Protein AF-A0A1F6AP28-F1 (afdb_monomer_lite)

Secondary structure (DSSP, 8-state):
----------------B-TTS-BEEEEEEEP-HHHHTTTEEEE--TTTT-STT------SSPPSEEETTEEEEEEEEEESSSTTEEEEEEEEEB--EEEEE-EEEE-SS-EEEEESSSEEEEEEE--S-TT-TTPPP-GGG-EEEEE-TT-EEEEPTT-EEPPPEEESSPTT-EEEEEEEE-GGGG-SSS----SEEPPTT--EEEEE-PPPPPSTTEEEEE-----GGGHHHHHHHHHHHH-TTSEEEEEE-TT--EE-HHIIIIIIIIHHHHHHHHH-HHHHHHHHHHEEEEES-TTSPPPGGGTT-STTTSS-TTS---HHHHHHHHIIIIIS------SEEEE-SPPPTTSPPPTTGGGSTTTSBPPHHHHTTTTTSPP-GGG-S-TTBHHHHHHHHEEEEEE-

pLDDT: mean 84.4, std 16.4, range [26.31, 98.69]

Radius of gyration: 24.33 Å; chains: 1; bounding box: 58×46×70 Å

InterPro domains:
  IPR007247 Ureidoglycolate lyase [PF04115] (26-170)
  IPR011051 RmlC-like cupin domain superfamily [SSF51182] (25-170)
  IPR024060 Ureidoglycolate lyase domain superfamily [G3DSA:2.60.120.480] (25-190)

Sequence (408 aa):
MKNIMKAIEKTVEVTPVGEQHPALLIHVRPLTPDGFSSFGSINQNPNAAIIDGKLITRPDTKANRSGPGWQCWSPIAESILVTGGIVGLVETESVSGYITIPGMERERSPEIQQPLDGEIVLVVAPGKNPNNSEELPDASLAETFLIPQNTQVTLNPGIWHYASLAVNKPFGEKTTYVFHVDPRGEATESPRPGWIPFSKEQSLELFIKKLPEGTEGWITQERPGHLGRRRDEKFSEWNGRYDSGNWRLVNVDQNDRLWTIEEIVFNVYAESYAAYFQDHPKEADWIVNNFSHAYELDEYPVPVERATDLYRTYNQPGIPNQFHAVALNYALMYLLNKPFKGNKPLRVYPADEGKPPPEGEKWHPGRIPCLPKYLELINNLPDVSRWYSDTTTIEHFYQATKALQVKK

Structure (mmCIF, N/CA/C/O backbone):
data_AF-A0A1F6AP28-F1
#
_entry.id   AF-A0A1F6AP28-F1
#
loop_
_atom_site.group_PDB
_atom_site.id
_atom_site.type_symbol
_atom_site.label_atom_id
_atom_site.label_alt_id
_atom_site.label_comp_id
_atom_site.label_asym_id
_atom_site.label_entity_id
_atom_site.label_seq_id
_atom_site.pdbx_PDB_ins_code
_atom_site.Cartn_x
_atom_site.Cartn_y
_atom_site.Cartn_z
_atom_site.occupancy
_atom_site.B_iso_or_equiv
_atom_site.auth_seq_id
_atom_site.auth_comp_id
_atom_site.auth_asym_id
_atom_site.auth_atom_id
_atom_site.pdbx_PDB_model_num
ATOM 1 N N . MET A 1 1 ? -17.699 10.891 -30.118 1.00 34.25 1 MET A N 1
ATOM 2 C CA . MET A 1 1 ? -16.805 10.064 -29.275 1.00 34.25 1 MET A CA 1
ATOM 3 C C . MET A 1 1 ? -15.569 10.864 -28.864 1.00 34.25 1 MET A C 1
ATOM 5 O O . MET A 1 1 ? -14.465 10.590 -29.301 1.00 34.25 1 MET A O 1
ATOM 9 N N . LYS A 1 2 ? -15.769 11.901 -28.049 1.00 30.34 2 LYS A N 1
ATOM 10 C CA . LYS A 1 2 ? -14.719 12.675 -27.380 1.00 30.34 2 LYS A CA 1
ATOM 11 C C . LYS A 1 2 ? -15.223 12.843 -25.958 1.00 30.34 2 LYS A C 1
ATOM 13 O O . LYS A 1 2 ? -16.126 13.644 -25.770 1.00 30.34 2 LYS A O 1
ATOM 18 N N . ASN A 1 3 ? -14.770 11.995 -25.044 1.00 31.80 3 ASN A N 1
ATOM 19 C CA . ASN A 1 3 ? -14.797 12.201 -23.597 1.00 31.80 3 ASN A CA 1
ATOM 20 C C . ASN A 1 3 ? -14.167 10.979 -22.921 1.00 31.80 3 ASN A C 1
ATOM 22 O O . ASN A 1 3 ? -14.391 9.857 -23.363 1.00 31.80 3 ASN A O 1
ATOM 26 N N . ILE A 1 4 ? -13.452 11.241 -21.823 1.00 28.98 4 ILE A N 1
ATOM 27 C CA . ILE A 1 4 ? -12.763 10.301 -20.921 1.00 28.98 4 ILE A CA 1
ATOM 28 C C . ILE A 1 4 ? -11.299 10.002 -21.307 1.00 28.98 4 ILE A C 1
ATOM 30 O O . ILE A 1 4 ? -10.911 8.888 -21.621 1.00 28.98 4 ILE A O 1
ATOM 34 N N . MET A 1 5 ? -10.460 11.031 -21.202 1.00 26.31 5 MET A N 1
ATOM 35 C CA . MET A 1 5 ? -9.103 10.904 -20.655 1.00 26.31 5 MET A CA 1
ATOM 36 C C . MET A 1 5 ? -8.872 12.131 -19.773 1.00 26.31 5 MET A C 1
ATOM 38 O O . MET A 1 5 ? -8.320 13.138 -20.208 1.00 26.31 5 MET A O 1
ATOM 42 N N . LYS A 1 6 ? -9.389 12.093 -18.542 1.00 29.42 6 LYS A N 1
ATOM 43 C CA . LYS A 1 6 ? -8.958 13.034 -17.508 1.00 29.42 6 LYS A CA 1
ATOM 44 C C . LYS A 1 6 ? -7.758 12.375 -16.838 1.00 29.42 6 LYS A C 1
ATOM 46 O O . LYS A 1 6 ? -7.926 11.501 -15.993 1.00 29.42 6 LYS A O 1
ATOM 51 N N . ALA A 1 7 ? -6.569 12.715 -17.325 1.00 31.75 7 ALA A N 1
ATOM 52 C CA . ALA A 1 7 ? -5.315 12.284 -16.734 1.00 31.75 7 ALA A CA 1
ATOM 53 C C . ALA A 1 7 ? -5.277 12.738 -15.269 1.00 31.75 7 ALA A C 1
ATOM 55 O O . ALA A 1 7 ? -5.497 13.910 -14.959 1.00 31.75 7 ALA A O 1
ATOM 56 N N . ILE A 1 8 ? -5.047 11.788 -14.370 1.00 29.02 8 ILE A N 1
ATOM 57 C CA . ILE A 1 8 ? -4.674 12.070 -12.990 1.00 29.02 8 ILE A CA 1
ATOM 58 C C . ILE A 1 8 ? -3.201 12.482 -13.049 1.00 29.02 8 ILE A C 1
ATOM 60 O O . ILE A 1 8 ? -2.314 11.632 -13.049 1.00 29.02 8 ILE A O 1
ATOM 64 N N . GLU A 1 9 ? -2.932 13.780 -13.152 1.00 29.42 9 GLU A N 1
ATOM 65 C CA . GLU A 1 9 ? -1.607 14.313 -12.838 1.00 29.42 9 GLU A CA 1
ATOM 66 C C . GLU A 1 9 ? -1.425 14.232 -11.319 1.00 29.42 9 GLU A C 1
ATOM 68 O O . GLU A 1 9 ? -2.070 14.948 -10.554 1.00 29.42 9 GLU A O 1
ATOM 73 N N . LYS A 1 10 ? -0.578 13.303 -10.869 1.00 34.56 10 LYS A N 1
ATOM 74 C CA . LYS A 1 10 ? -0.062 13.268 -9.499 1.00 34.56 10 LYS A CA 1
ATOM 75 C C . LYS A 1 10 ? 1.404 13.673 -9.533 1.00 34.56 10 LYS A C 1
ATOM 77 O O . LYS A 1 10 ? 2.249 12.909 -9.990 1.00 34.56 10 LYS A O 1
ATOM 82 N N . THR A 1 11 ? 1.688 14.871 -9.046 1.00 27.28 11 THR A N 1
ATOM 83 C CA . THR A 1 11 ? 3.036 15.323 -8.686 1.00 27.28 11 THR A CA 1
ATOM 84 C C . THR A 1 11 ? 3.408 14.704 -7.338 1.00 27.28 11 THR A C 1
ATOM 86 O O . THR A 1 11 ? 2.550 14.653 -6.455 1.00 27.28 11 THR A O 1
ATOM 89 N N . VAL A 1 12 ? 4.649 14.236 -7.156 1.00 33.81 12 VAL A N 1
ATOM 90 C CA . VAL A 1 12 ? 5.115 13.729 -5.853 1.00 33.81 12 VAL A CA 1
ATOM 91 C C . VAL A 1 12 ? 6.532 14.207 -5.529 1.00 33.81 12 VAL A C 1
ATOM 93 O O . VAL A 1 12 ? 7.395 14.252 -6.404 1.00 33.81 12 VAL A O 1
ATOM 96 N N . GLU A 1 13 ? 6.720 14.589 -4.264 1.00 27.45 13 GLU A N 1
ATOM 97 C CA . GLU A 1 13 ? 7.960 15.042 -3.630 1.00 27.45 13 GLU A CA 1
ATOM 98 C C . GLU A 1 13 ? 8.846 13.864 -3.191 1.00 27.45 13 GLU A C 1
ATOM 100 O O . GLU A 1 13 ? 8.356 12.830 -2.742 1.00 27.45 13 GLU A O 1
ATOM 105 N N . VAL A 1 14 ? 10.168 14.044 -3.268 1.00 31.44 14 VAL A N 1
ATOM 106 C CA . VAL A 1 14 ? 11.166 13.084 -2.774 1.00 31.44 14 VAL A CA 1
ATOM 107 C C . VAL A 1 14 ? 11.374 13.314 -1.275 1.00 31.44 14 VAL A C 1
ATOM 109 O O . VAL A 1 14 ? 11.803 14.396 -0.882 1.00 31.44 14 VAL A O 1
ATOM 112 N N . THR A 1 15 ? 11.106 12.314 -0.429 1.00 33.66 15 THR A N 1
ATOM 113 C CA . THR A 1 15 ? 11.450 12.366 1.007 1.00 33.66 15 THR A CA 1
ATOM 114 C C . THR A 1 15 ? 12.519 11.314 1.330 1.00 33.66 15 THR A C 1
ATOM 116 O O . THR A 1 15 ? 12.278 10.132 1.090 1.00 33.66 15 THR A O 1
ATOM 119 N N . PRO A 1 16 ? 13.694 11.694 1.865 1.00 34.78 16 PRO A N 1
ATOM 120 C CA . PRO A 1 16 ? 14.708 10.737 2.305 1.00 34.78 16 PRO A CA 1
ATOM 121 C C . PRO A 1 16 ? 14.225 9.916 3.509 1.00 34.78 16 PRO A C 1
ATOM 123 O O . PRO A 1 16 ? 13.738 10.482 4.489 1.00 34.78 16 PRO A O 1
ATOM 126 N N . VAL A 1 17 ? 14.410 8.594 3.472 1.00 38.97 17 VAL A N 1
ATOM 127 C CA . VAL A 1 17 ? 14.143 7.698 4.609 1.00 38.97 17 VAL A CA 1
ATOM 128 C C . VAL A 1 17 ? 15.464 7.364 5.318 1.00 38.97 17 VAL A C 1
ATOM 130 O O . VAL A 1 17 ? 16.204 6.506 4.856 1.00 38.97 17 VAL A O 1
ATOM 133 N N . GLY A 1 18 ? 15.742 8.026 6.450 1.00 39.47 18 GLY A N 1
ATOM 134 C CA . GLY A 1 18 ? 16.738 7.613 7.459 1.00 39.47 18 GLY A CA 1
ATOM 135 C C . GLY A 1 18 ? 18.232 7.786 7.111 1.00 39.47 18 GLY A C 1
ATOM 136 O O . GLY A 1 18 ? 18.685 7.511 6.008 1.00 39.47 18 GLY A O 1
ATOM 137 N N . GLU A 1 19 ? 19.033 8.210 8.095 1.00 38.91 19 GLU A N 1
ATOM 138 C CA . GLU A 1 19 ? 20.437 8.637 7.919 1.00 38.91 19 GLU A CA 1
ATOM 139 C C . GLU A 1 19 ? 21.473 7.520 7.672 1.00 38.91 19 GLU A C 1
ATOM 141 O O . GLU A 1 19 ? 22.637 7.841 7.451 1.00 38.91 19 GLU A O 1
ATOM 146 N N . GLN A 1 20 ? 21.117 6.228 7.696 1.00 43.72 20 GLN A N 1
ATOM 147 C CA . GLN A 1 20 ? 22.137 5.168 7.581 1.00 43.72 20 GLN A CA 1
ATOM 148 C C . GLN A 1 20 ? 22.253 4.497 6.213 1.00 43.72 20 GLN A C 1
ATOM 150 O O . GLN A 1 20 ? 23.345 4.054 5.890 1.00 43.72 20 GLN A O 1
ATOM 155 N N . HIS A 1 21 ? 21.216 4.508 5.381 1.00 46.66 21 HIS A N 1
ATOM 156 C CA . HIS A 1 21 ? 21.269 4.165 3.955 1.00 46.66 21 HIS A CA 1
ATOM 157 C C . HIS A 1 21 ? 19.982 4.734 3.345 1.00 46.66 21 HIS A C 1
ATOM 159 O O . HIS A 1 21 ? 18.939 4.104 3.526 1.00 46.66 21 HIS A O 1
ATOM 165 N N . PRO A 1 22 ? 19.989 5.928 2.720 1.00 56.19 22 PRO A N 1
ATOM 166 C CA . PRO A 1 22 ? 18.752 6.544 2.263 1.00 56.19 22 PRO A CA 1
ATOM 167 C C . PRO A 1 22 ? 18.164 5.692 1.140 1.00 56.19 22 PRO A C 1
ATOM 169 O O . PRO A 1 22 ? 18.648 5.714 0.010 1.00 56.19 22 PRO A O 1
ATOM 172 N N . ALA A 1 23 ? 17.131 4.917 1.463 1.00 58.25 23 ALA A N 1
ATOM 173 C CA . ALA A 1 23 ? 16.355 4.222 0.456 1.00 58.25 23 ALA A CA 1
ATOM 174 C C . ALA A 1 23 ? 15.694 5.271 -0.439 1.00 58.25 23 ALA A C 1
ATOM 176 O O . ALA A 1 23 ? 15.021 6.190 0.044 1.00 58.25 23 ALA A O 1
ATOM 177 N N . LEU A 1 24 ? 15.917 5.159 -1.746 1.00 72.25 24 LEU A N 1
ATOM 178 C CA . LEU A 1 24 ? 15.253 6.020 -2.712 1.00 72.25 24 LEU A CA 1
ATOM 179 C C . LEU A 1 24 ? 13.821 5.536 -2.887 1.00 72.25 24 LEU A C 1
ATOM 181 O O . LEU A 1 24 ? 13.599 4.425 -3.366 1.00 72.25 24 LEU A O 1
ATOM 185 N N . LEU A 1 25 ? 12.874 6.386 -2.494 1.00 68.94 25 LEU A N 1
ATOM 186 C CA . LEU A 1 25 ? 11.452 6.161 -2.693 1.00 68.94 25 LEU A CA 1
ATOM 187 C C . LEU A 1 25 ? 11.049 6.591 -4.102 1.00 68.94 25 LEU A C 1
ATOM 189 O O . LEU A 1 25 ? 11.120 7.778 -4.426 1.00 68.94 25 LEU A O 1
ATOM 193 N N . ILE A 1 26 ? 10.585 5.649 -4.924 1.00 72.56 26 ILE A N 1
ATOM 194 C CA . ILE A 1 26 ? 10.100 5.953 -6.277 1.00 72.56 26 ILE A CA 1
ATOM 195 C C . ILE A 1 26 ? 8.600 5.697 -6.378 1.00 72.56 26 ILE A C 1
ATOM 197 O O . ILE A 1 26 ? 8.087 4.673 -5.924 1.00 72.56 26 ILE A O 1
ATOM 201 N N . HIS A 1 27 ? 7.897 6.656 -6.983 1.00 72.75 27 HIS A N 1
ATOM 202 C CA . HIS A 1 27 ? 6.462 6.596 -7.231 1.00 72.75 27 HIS A CA 1
ATOM 203 C C . HIS A 1 27 ? 6.160 6.073 -8.631 1.00 72.75 27 HIS A C 1
ATOM 205 O O . HIS A 1 27 ? 6.805 6.463 -9.606 1.00 72.75 27 HIS A O 1
ATOM 211 N N . VAL A 1 28 ? 5.111 5.255 -8.723 1.00 81.31 28 VAL A N 1
ATOM 212 C CA . VAL A 1 28 ? 4.601 4.730 -9.991 1.00 81.31 28 VAL A CA 1
ATOM 213 C C . VAL A 1 28 ? 3.989 5.852 -10.825 1.00 81.31 28 VAL A C 1
ATOM 215 O O . VAL A 1 28 ? 3.012 6.486 -10.413 1.00 81.31 28 VAL A O 1
ATOM 218 N N . ARG A 1 29 ? 4.545 6.080 -12.016 1.00 85.12 29 ARG A N 1
ATOM 219 C CA . ARG A 1 29 ? 4.062 7.071 -12.983 1.00 85.12 29 ARG A CA 1
ATOM 220 C C . ARG A 1 29 ? 3.084 6.429 -13.975 1.00 85.12 29 ARG A C 1
ATOM 222 O O . ARG A 1 29 ? 3.254 5.262 -14.336 1.00 85.12 29 ARG A O 1
ATOM 229 N N . PRO A 1 30 ? 2.083 7.173 -14.478 1.00 86.81 30 PRO A N 1
ATOM 230 C CA . PRO A 1 30 ? 1.328 6.743 -15.647 1.00 86.81 30 PRO A CA 1
ATOM 231 C C . PRO A 1 30 ? 2.257 6.558 -16.851 1.00 86.81 30 PRO A C 1
ATOM 233 O O . PRO A 1 30 ? 3.133 7.391 -17.101 1.00 86.81 30 PRO A O 1
ATOM 236 N N . LEU A 1 31 ? 2.045 5.496 -17.623 1.00 90.19 31 LEU A N 1
ATOM 237 C CA . LEU A 1 31 ? 2.772 5.282 -18.867 1.00 90.19 31 LEU A CA 1
ATOM 238 C C . LEU A 1 31 ? 2.318 6.296 -19.932 1.00 90.19 31 LEU A C 1
ATOM 240 O O . LEU A 1 31 ? 1.156 6.313 -20.339 1.00 90.19 31 LEU A O 1
ATOM 244 N N . THR A 1 32 ? 3.246 7.130 -20.401 1.00 91.31 32 THR A N 1
ATOM 245 C CA . THR A 1 32 ? 3.028 8.099 -21.488 1.00 91.31 32 THR A CA 1
ATOM 246 C C . THR A 1 32 ? 4.176 8.018 -22.498 1.00 91.31 32 THR A C 1
ATOM 248 O O . THR A 1 32 ? 5.295 7.706 -22.088 1.00 91.31 32 THR A O 1
ATOM 251 N N . PRO A 1 33 ? 3.945 8.299 -23.798 1.00 91.31 33 PRO A N 1
ATOM 252 C CA . PRO A 1 33 ? 5.010 8.290 -24.805 1.00 91.31 33 PRO A CA 1
ATOM 253 C C . PRO A 1 33 ? 6.208 9.155 -24.423 1.00 91.31 33 PRO A C 1
ATOM 255 O O . PRO A 1 33 ? 7.332 8.664 -24.421 1.00 91.31 33 PRO A O 1
ATOM 258 N N . ASP A 1 34 ? 5.962 10.400 -24.015 1.00 92.06 34 ASP A N 1
ATOM 259 C CA . ASP A 1 34 ? 7.032 11.330 -23.650 1.00 92.06 34 ASP A CA 1
ATOM 260 C C . ASP A 1 34 ? 7.773 10.857 -22.398 1.00 92.06 34 ASP A C 1
ATOM 262 O O . ASP A 1 34 ? 9.004 10.816 -22.392 1.00 92.06 34 ASP A O 1
ATOM 266 N N . GLY A 1 35 ? 7.028 10.419 -21.375 1.00 90.75 35 GLY A N 1
ATOM 267 C CA . GLY A 1 35 ? 7.593 9.914 -20.126 1.00 90.75 35 GLY A CA 1
ATOM 268 C C . GLY A 1 35 ? 8.445 8.655 -20.294 1.00 90.75 35 GLY A C 1
ATOM 269 O O . GLY A 1 35 ? 9.354 8.448 -19.503 1.00 90.75 35 GLY A O 1
ATOM 270 N N . PHE A 1 36 ? 8.177 7.831 -21.312 1.00 96.12 36 PHE A N 1
ATOM 271 C CA . PHE A 1 36 ? 8.868 6.556 -21.530 1.00 96.12 36 PHE A CA 1
ATOM 272 C C . PHE A 1 36 ? 9.940 6.594 -22.634 1.00 96.12 36 PHE A C 1
ATOM 274 O O . PHE A 1 36 ? 10.717 5.652 -22.780 1.00 96.12 36 PHE A O 1
ATOM 281 N N . SER A 1 37 ? 9.999 7.672 -23.417 1.00 95.56 37 SER A N 1
ATOM 282 C CA . SER A 1 37 ? 10.826 7.780 -24.629 1.00 95.56 37 SER A CA 1
ATOM 283 C C . SER A 1 37 ? 12.336 7.584 -24.422 1.00 95.56 37 SER A C 1
ATOM 285 O O . SER A 1 37 ? 13.024 7.105 -25.324 1.00 95.56 37 SER A O 1
ATOM 287 N N . SER A 1 38 ? 12.864 7.905 -23.238 1.00 95.62 38 SER A N 1
ATOM 288 C CA . SER A 1 38 ? 14.270 7.672 -22.866 1.00 95.62 38 SER A CA 1
ATOM 289 C C . SER A 1 38 ? 14.593 6.193 -22.643 1.00 95.62 38 SER A C 1
ATOM 291 O O . SER A 1 38 ? 15.742 5.780 -22.802 1.00 95.62 38 SER A O 1
ATOM 293 N N . PHE A 1 39 ? 13.587 5.390 -22.300 1.00 96.75 39 PHE A N 1
ATOM 294 C CA . PHE A 1 39 ? 13.719 3.968 -21.990 1.00 96.75 39 PHE A CA 1
ATOM 295 C C . PHE A 1 39 ? 13.293 3.082 -23.156 1.00 96.75 39 PHE A C 1
ATOM 297 O O . PHE A 1 39 ? 13.738 1.941 -23.260 1.00 96.75 39 PHE A O 1
ATOM 304 N N . GLY A 1 40 ? 12.441 3.583 -24.046 1.00 95.69 40 GLY A N 1
ATOM 305 C CA . GLY A 1 40 ? 11.852 2.733 -25.059 1.00 95.69 40 GLY A CA 1
ATOM 306 C C . GLY A 1 40 ? 10.727 3.371 -25.852 1.00 95.69 40 GLY A C 1
ATOM 307 O O . GLY A 1 40 ? 10.652 4.583 -26.037 1.00 95.69 40 GLY A O 1
ATOM 308 N N . SER A 1 41 ? 9.827 2.519 -26.332 1.00 94.81 41 SER A N 1
ATOM 309 C CA . SER A 1 41 ? 8.619 2.920 -27.053 1.00 94.81 41 SER A CA 1
ATOM 310 C C . SER A 1 41 ? 7.393 2.162 -26.550 1.00 94.81 41 SER A C 1
ATOM 312 O O . SER A 1 41 ? 7.509 1.108 -25.924 1.00 94.81 41 SER A O 1
ATOM 314 N N . ILE A 1 42 ? 6.209 2.716 -26.818 1.00 92.31 42 ILE A N 1
ATOM 315 C CA . ILE A 1 42 ? 4.917 2.149 -26.422 1.00 92.31 42 ILE A CA 1
ATOM 316 C C . ILE A 1 42 ? 4.127 1.817 -27.684 1.00 92.31 42 ILE A C 1
ATOM 318 O O . ILE A 1 42 ? 4.031 2.640 -28.595 1.00 92.31 42 ILE A O 1
ATOM 322 N N . ASN A 1 43 ? 3.502 0.645 -27.707 1.00 86.38 43 ASN A N 1
ATOM 323 C CA . ASN A 1 43 ? 2.542 0.259 -28.728 1.00 86.38 43 ASN A CA 1
ATOM 324 C C . ASN A 1 43 ? 1.205 -0.113 -28.068 1.00 86.38 43 ASN A C 1
ATOM 326 O O . ASN A 1 43 ? 1.061 -1.158 -27.433 1.00 86.38 43 ASN A O 1
ATOM 330 N N . GLN A 1 44 ? 0.219 0.774 -28.211 1.00 69.88 44 GLN A N 1
ATOM 331 C CA . GLN A 1 44 ? -1.145 0.586 -27.712 1.00 69.88 44 GLN A CA 1
ATOM 332 C C . GLN A 1 44 ? -2.016 -0.057 -28.798 1.00 69.88 44 GLN A C 1
ATOM 334 O O . GLN A 1 44 ? -2.930 0.572 -29.329 1.00 69.88 44 GLN A O 1
ATOM 339 N N . ASN A 1 45 ? -1.721 -1.300 -29.175 1.00 63.94 45 ASN A N 1
ATOM 340 C CA . ASN A 1 45 ? -2.622 -2.072 -30.026 1.00 63.94 45 ASN A CA 1
ATOM 341 C C . ASN A 1 45 ? -3.292 -3.172 -29.186 1.00 63.94 45 ASN A C 1
ATOM 343 O O . ASN A 1 45 ? -2.622 -4.143 -28.836 1.00 63.94 45 ASN A O 1
ATOM 347 N N . PRO A 1 46 ? -4.602 -3.072 -28.880 1.00 51.34 46 PRO A N 1
ATOM 348 C CA . PRO A 1 46 ? -5.295 -4.023 -28.006 1.00 51.34 46 PRO A CA 1
ATOM 349 C C . PRO A 1 46 ? -5.335 -5.458 -28.561 1.00 51.34 46 PRO A C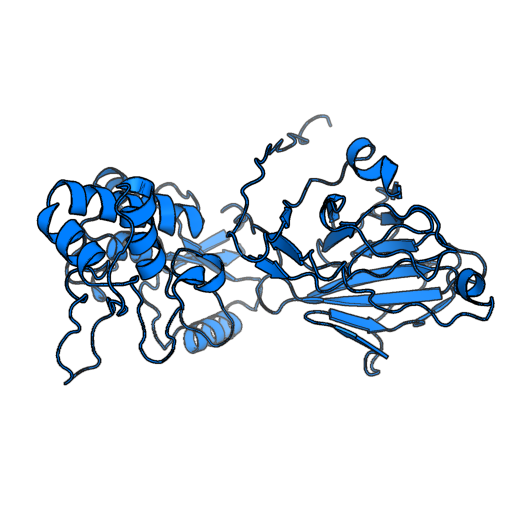 1
ATOM 351 O O . PRO A 1 46 ? -5.604 -6.389 -27.811 1.00 51.34 46 PRO A O 1
ATOM 354 N N . ASN A 1 47 ? -5.027 -5.654 -29.849 1.00 49.50 47 ASN A N 1
ATOM 355 C CA . ASN A 1 47 ? -4.952 -6.973 -30.484 1.00 49.50 47 ASN A CA 1
ATOM 356 C C . ASN A 1 47 ? -3.535 -7.583 -30.479 1.00 49.50 47 ASN A C 1
ATOM 358 O O . ASN A 1 47 ? -3.344 -8.677 -31.009 1.00 49.50 47 ASN A O 1
ATOM 362 N N . ALA A 1 48 ? -2.537 -6.905 -29.899 1.00 49.84 48 ALA A N 1
ATOM 363 C CA . ALA A 1 48 ? -1.138 -7.345 -29.928 1.00 49.84 48 ALA A CA 1
ATOM 364 C C . ALA A 1 48 ? -0.856 -8.607 -29.095 1.00 49.84 48 ALA A C 1
ATOM 366 O O . ALA A 1 48 ? 0.187 -9.221 -29.271 1.00 49.84 48 ALA A O 1
ATOM 367 N N . ALA A 1 49 ? -1.789 -9.042 -28.236 1.00 50.91 49 ALA A N 1
ATOM 368 C CA . ALA A 1 49 ? -1.651 -10.308 -27.506 1.00 50.91 49 ALA A CA 1
ATOM 369 C C . ALA A 1 49 ? -1.720 -11.544 -28.428 1.00 50.91 49 ALA A C 1
ATOM 371 O O . ALA A 1 49 ? -1.395 -12.653 -28.001 1.00 50.91 49 ALA A O 1
ATOM 372 N N . ILE A 1 50 ? -2.104 -11.372 -29.703 1.00 50.03 50 ILE A N 1
ATOM 373 C CA . ILE A 1 50 ? -1.862 -12.383 -30.732 1.00 50.03 50 ILE A CA 1
ATOM 374 C C . ILE A 1 50 ? -0.370 -12.362 -31.068 1.00 50.03 50 ILE A C 1
ATOM 376 O O . ILE A 1 50 ? 0.073 -11.757 -32.046 1.00 50.03 50 ILE A O 1
ATOM 380 N N . ILE A 1 51 ? 0.409 -13.073 -30.260 1.00 57.38 51 ILE A N 1
ATOM 381 C CA . ILE A 1 51 ? 1.748 -13.490 -30.650 1.00 57.38 51 ILE A CA 1
ATOM 382 C C . ILE A 1 51 ? 1.565 -14.567 -31.723 1.00 57.38 51 ILE A C 1
ATOM 384 O O . ILE A 1 51 ? 1.274 -15.725 -31.435 1.00 57.38 51 ILE A O 1
ATOM 388 N N . ASP A 1 52 ? 1.686 -14.163 -32.989 1.00 55.16 52 ASP A N 1
ATOM 389 C CA . ASP A 1 52 ? 1.852 -15.078 -34.129 1.00 55.16 52 ASP A CA 1
ATOM 390 C C . ASP A 1 52 ? 0.687 -16.066 -34.377 1.00 55.16 52 ASP A C 1
ATOM 392 O O . ASP A 1 52 ? 0.873 -17.152 -34.920 1.00 55.16 52 ASP A O 1
ATOM 396 N N . GLY A 1 53 ? -0.534 -15.750 -33.928 1.00 59.91 53 GLY A N 1
ATOM 397 C CA . GLY A 1 53 ? -1.683 -16.664 -34.047 1.00 59.91 53 GLY A CA 1
ATOM 398 C C . GLY A 1 53 ? -1.556 -17.944 -33.209 1.00 59.91 53 GLY A C 1
ATOM 399 O O . GLY A 1 53 ? -2.380 -18.848 -33.355 1.00 59.91 53 GLY A O 1
ATOM 400 N N . LYS A 1 54 ? -0.543 -18.035 -32.337 1.00 63.62 54 LYS A N 1
ATOM 401 C CA . LYS A 1 54 ? -0.292 -19.180 -31.459 1.00 63.62 54 LYS A CA 1
ATOM 402 C C . LYS A 1 54 ? -0.840 -18.893 -30.069 1.00 63.62 54 LYS A C 1
ATOM 404 O O . LYS A 1 54 ? -0.594 -17.842 -29.485 1.00 63.62 54 LYS A O 1
ATOM 409 N N . LEU A 1 55 ? -1.567 -19.863 -29.524 1.00 66.00 55 LEU A N 1
ATOM 410 C CA . LEU A 1 55 ? -1.990 -19.828 -28.133 1.00 66.00 55 LEU A CA 1
ATOM 411 C C . LEU A 1 55 ? -0.766 -20.074 -27.245 1.00 66.00 55 LEU A C 1
ATOM 413 O O . LEU A 1 55 ? -0.231 -21.181 -27.221 1.00 66.00 55 LEU A O 1
ATOM 417 N N . ILE A 1 56 ? -0.331 -19.048 -26.517 1.00 70.69 56 ILE A N 1
ATOM 418 C CA . ILE A 1 56 ? 0.652 -19.211 -25.448 1.00 70.69 56 ILE A CA 1
ATOM 419 C C . ILE A 1 56 ? -0.099 -19.629 -24.190 1.00 70.69 56 ILE A C 1
ATOM 421 O O . ILE A 1 56 ? -0.900 -18.869 -23.650 1.00 70.69 56 ILE A O 1
ATOM 425 N N . THR A 1 57 ? 0.165 -20.844 -23.723 1.00 75.62 57 THR A N 1
ATOM 426 C CA . THR A 1 57 ? -0.299 -21.319 -22.420 1.00 75.62 57 THR A CA 1
ATOM 427 C C . THR A 1 57 ? 0.861 -21.349 -21.440 1.00 75.62 57 THR A C 1
ATOM 429 O O . THR A 1 57 ? 2.016 -21.556 -21.820 1.00 75.62 57 THR A O 1
ATOM 432 N N . ARG A 1 58 ? 0.545 -21.190 -20.155 1.00 81.19 58 ARG A N 1
ATOM 433 C CA . ARG A 1 58 ? 1.497 -21.461 -19.081 1.00 81.19 58 ARG A CA 1
ATOM 434 C C . ARG A 1 58 ? 2.047 -22.893 -19.230 1.00 81.19 58 ARG A C 1
ATOM 436 O O . ARG A 1 58 ? 1.243 -23.814 -19.372 1.00 81.19 58 ARG A O 1
ATOM 443 N N . PRO A 1 59 ? 3.374 -23.105 -19.193 1.00 85.31 59 PRO A N 1
ATOM 444 C CA . PRO A 1 59 ? 3.933 -24.453 -19.194 1.00 85.31 59 PRO A CA 1
ATOM 445 C C . PRO A 1 59 ? 3.602 -25.210 -17.899 1.00 85.31 59 PRO A C 1
ATOM 447 O O . PRO A 1 59 ? 3.718 -24.650 -16.810 1.00 85.31 59 PRO A O 1
ATOM 450 N N . ASP A 1 60 ? 3.309 -26.510 -18.004 1.00 85.25 60 ASP A N 1
ATOM 451 C CA . ASP A 1 60 ? 3.129 -27.409 -16.845 1.00 85.25 60 ASP A CA 1
ATOM 452 C C . ASP A 1 60 ? 4.457 -27.764 -16.142 1.00 85.25 60 ASP A C 1
ATOM 454 O O . ASP A 1 60 ? 4.499 -28.510 -15.161 1.00 85.25 60 ASP A O 1
ATOM 458 N N . THR A 1 61 ? 5.579 -27.252 -16.650 1.00 90.12 61 THR A N 1
ATOM 459 C CA . THR A 1 61 ? 6.911 -27.458 -16.083 1.00 90.12 61 THR A CA 1
ATOM 460 C C . THR A 1 61 ? 7.201 -26.462 -14.963 1.00 90.12 61 THR A C 1
ATOM 462 O O . THR A 1 61 ? 6.607 -25.387 -14.863 1.00 90.12 61 THR A O 1
ATOM 465 N N . LYS A 1 62 ? 8.169 -26.793 -14.102 1.00 92.50 62 LYS A N 1
ATOM 466 C CA . LYS A 1 62 ? 8.685 -25.834 -13.120 1.00 92.50 62 LYS A CA 1
ATOM 467 C C . LYS A 1 62 ? 9.349 -24.660 -13.849 1.00 92.50 62 LYS A C 1
ATOM 469 O O . LYS A 1 62 ? 10.115 -24.879 -14.786 1.00 92.50 62 LYS A O 1
ATOM 474 N N . ALA A 1 63 ? 9.099 -23.444 -13.367 1.00 91.81 63 ALA A N 1
ATOM 475 C CA . ALA A 1 63 ? 9.804 -22.247 -13.811 1.00 91.81 63 ALA A CA 1
ATOM 476 C C . ALA A 1 63 ? 11.325 -22.456 -13.738 1.00 91.81 63 ALA A C 1
ATOM 478 O O . ALA A 1 63 ? 11.843 -22.972 -12.740 1.00 91.81 63 ALA A O 1
ATOM 479 N N . ASN A 1 64 ? 12.036 -22.075 -14.798 1.00 89.75 64 ASN A N 1
ATOM 480 C CA . ASN A 1 64 ? 13.487 -22.230 -14.873 1.00 89.75 64 ASN A CA 1
ATOM 481 C C . ASN A 1 64 ? 14.241 -21.015 -14.316 1.00 89.75 64 ASN A C 1
ATOM 483 O O . ASN A 1 64 ? 15.453 -21.093 -14.114 1.00 89.75 64 ASN A O 1
ATOM 487 N N . ARG A 1 65 ? 13.531 -19.920 -14.022 1.00 89.00 65 ARG A N 1
ATOM 488 C CA . ARG A 1 65 ? 14.017 -18.772 -13.249 1.00 89.00 65 ARG A CA 1
ATOM 489 C C . ARG A 1 65 ? 12.932 -18.306 -12.275 1.00 89.00 65 ARG A C 1
ATOM 491 O O . ARG A 1 65 ? 11.741 -18.479 -12.527 1.00 89.00 65 ARG A O 1
ATOM 498 N N . SER A 1 66 ? 13.335 -17.712 -11.159 1.00 90.44 66 SER A N 1
ATOM 499 C CA . SER A 1 66 ? 12.414 -17.163 -10.159 1.00 90.44 66 SER A CA 1
ATOM 500 C C . SER A 1 66 ? 13.116 -16.141 -9.277 1.00 90.44 66 SER A C 1
ATOM 502 O O . SER A 1 66 ? 14.323 -16.251 -9.055 1.00 90.44 66 SER A O 1
ATOM 504 N N . GLY A 1 67 ? 12.344 -15.230 -8.701 1.00 86.56 67 GLY A N 1
ATOM 505 C CA . GLY A 1 67 ? 12.786 -14.295 -7.673 1.00 86.56 67 GLY A CA 1
ATOM 506 C C . GLY A 1 67 ? 11.655 -13.993 -6.689 1.00 86.56 67 GLY A C 1
ATOM 507 O O . GLY A 1 67 ? 10.590 -14.612 -6.768 1.00 86.56 67 GLY A O 1
ATOM 508 N N . PRO A 1 68 ? 11.868 -13.075 -5.733 1.00 79.44 68 PRO A N 1
ATOM 509 C CA . PRO A 1 68 ? 10.825 -12.671 -4.797 1.00 79.44 68 PRO A CA 1
ATOM 510 C C . PRO A 1 68 ? 9.578 -12.171 -5.542 1.00 79.44 68 PRO A C 1
ATOM 512 O O . PRO A 1 68 ? 9.633 -11.159 -6.237 1.00 79.44 68 PRO A O 1
ATOM 515 N N . GLY A 1 69 ? 8.471 -12.906 -5.406 1.00 81.44 69 GLY A N 1
ATOM 516 C CA . GLY A 1 69 ? 7.179 -12.561 -6.003 1.00 81.44 69 GLY A CA 1
ATOM 517 C C . GLY A 1 69 ? 7.017 -12.889 -7.491 1.00 81.44 69 GLY A C 1
ATOM 518 O O . GLY A 1 69 ? 6.003 -12.502 -8.058 1.00 81.44 69 GLY A O 1
ATOM 519 N N . TRP A 1 70 ? 7.951 -13.589 -8.152 1.00 92.00 70 TRP A N 1
ATOM 520 C CA . TRP A 1 70 ? 7.795 -13.921 -9.577 1.00 92.00 70 TRP A CA 1
ATOM 521 C C . TRP A 1 70 ? 8.444 -15.243 -10.009 1.00 92.00 70 TRP A C 1
ATOM 523 O O . TRP A 1 70 ? 9.415 -15.737 -9.427 1.00 92.00 70 TRP A O 1
ATOM 533 N N . GLN A 1 71 ? 7.897 -15.821 -11.078 1.00 93.38 71 GLN A N 1
ATOM 534 C CA . GLN A 1 71 ? 8.333 -17.061 -11.720 1.00 93.38 71 GLN A CA 1
ATOM 535 C C . GLN A 1 71 ? 8.418 -16.857 -13.232 1.00 93.38 71 GLN A C 1
ATOM 537 O O . GLN A 1 71 ? 7.522 -16.257 -13.814 1.00 93.38 71 GLN A O 1
ATOM 542 N N . CYS A 1 72 ? 9.474 -17.360 -13.870 1.00 94.00 72 CYS A N 1
ATOM 543 C CA . CYS A 1 72 ? 9.730 -17.168 -15.296 1.00 94.00 72 CYS A CA 1
ATOM 544 C C . CYS A 1 72 ? 10.022 -18.497 -16.002 1.00 94.00 72 CYS A C 1
ATOM 546 O O . CYS A 1 72 ? 10.784 -19.338 -15.510 1.00 94.00 72 CYS A O 1
ATOM 548 N N . TRP A 1 73 ? 9.421 -18.650 -17.180 1.00 94.50 73 TRP A N 1
ATOM 549 C CA . TRP A 1 73 ? 9.659 -19.724 -18.133 1.00 94.50 73 TRP A CA 1
ATOM 550 C C . TRP A 1 73 ? 10.225 -19.108 -19.409 1.00 94.50 73 TRP A C 1
ATOM 552 O O . TRP A 1 73 ? 9.529 -18.364 -20.101 1.00 94.50 73 TRP A O 1
ATOM 562 N N . SER A 1 74 ? 11.485 -19.397 -19.730 1.00 90.44 74 SER A N 1
ATOM 563 C CA . SER A 1 74 ? 12.105 -18.902 -20.964 1.00 90.44 74 SER A CA 1
ATOM 564 C C . SER A 1 74 ? 13.264 -19.789 -21.441 1.00 90.44 74 SER A C 1
ATOM 566 O O . SER A 1 74 ? 14.148 -20.094 -20.639 1.00 90.44 74 SER A O 1
ATOM 568 N N . PRO A 1 75 ? 13.318 -20.190 -22.722 1.00 90.88 75 PRO A N 1
ATOM 569 C CA . PRO A 1 75 ? 12.325 -19.913 -23.757 1.00 90.88 75 PRO A CA 1
ATOM 570 C C . PRO A 1 75 ? 11.085 -20.812 -23.617 1.00 90.88 75 PRO A C 1
ATOM 572 O O . PRO A 1 75 ? 11.191 -21.962 -23.194 1.00 90.88 75 PRO A O 1
ATOM 575 N N . ILE A 1 76 ? 9.917 -20.303 -24.014 1.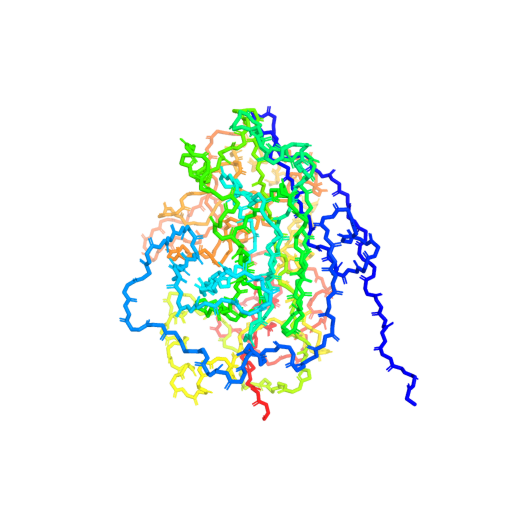00 86.94 76 ILE A N 1
ATOM 576 C CA . ILE A 1 76 ? 8.689 -21.100 -24.206 1.00 86.94 76 ILE A CA 1
ATOM 577 C C . ILE A 1 76 ? 8.272 -21.205 -25.677 1.00 86.94 76 ILE A C 1
ATOM 579 O O . ILE A 1 76 ? 7.528 -22.111 -26.041 1.00 86.94 76 ILE A O 1
ATOM 583 N N . ALA A 1 77 ? 8.762 -20.297 -26.523 1.00 87.19 77 ALA A N 1
ATOM 584 C CA . ALA A 1 77 ? 8.572 -20.312 -27.968 1.00 87.19 77 ALA A CA 1
ATOM 585 C C . ALA A 1 77 ? 9.671 -19.490 -28.662 1.00 87.19 77 ALA A C 1
ATOM 587 O O . ALA A 1 77 ? 10.397 -18.729 -28.019 1.00 87.19 77 ALA A O 1
ATOM 588 N N . GLU A 1 78 ? 9.765 -19.619 -29.982 1.00 86.00 78 GLU A N 1
ATOM 589 C CA . GLU A 1 78 ? 10.527 -18.695 -30.826 1.00 86.00 78 GLU A CA 1
ATOM 590 C C . GLU A 1 78 ? 9.711 -17.422 -31.090 1.00 86.00 78 GLU A C 1
ATOM 592 O O . GLU A 1 78 ? 8.487 -17.467 -31.241 1.00 86.00 78 GLU A O 1
ATOM 597 N N . SER A 1 79 ? 10.391 -16.281 -31.152 1.00 81.31 79 SER A N 1
ATOM 598 C CA . SER A 1 79 ? 9.794 -14.983 -31.457 1.00 81.31 79 SER A CA 1
ATOM 599 C C . SER A 1 79 ? 9.906 -14.685 -32.950 1.00 81.31 79 SER A C 1
ATOM 601 O O . SER A 1 79 ? 10.985 -14.777 -33.530 1.00 81.31 79 SER A O 1
ATOM 603 N N . ILE A 1 80 ? 8.801 -14.256 -33.563 1.00 77.25 80 ILE A N 1
ATOM 604 C CA . ILE A 1 80 ? 8.805 -13.666 -34.913 1.00 77.25 80 ILE A CA 1
ATOM 605 C C . ILE A 1 80 ? 8.944 -12.139 -34.887 1.00 77.25 80 ILE A C 1
ATOM 607 O O . ILE A 1 80 ? 9.297 -11.533 -35.894 1.00 77.25 80 ILE A O 1
ATOM 611 N N . LEU A 1 81 ? 8.663 -11.513 -33.737 1.00 73.25 81 LEU A N 1
ATOM 612 C CA . LEU A 1 81 ? 8.759 -10.059 -33.555 1.00 73.25 81 LEU A CA 1
ATOM 613 C C . LEU A 1 81 ? 10.214 -9.597 -33.477 1.00 73.25 81 LEU A C 1
ATOM 615 O O . LEU A 1 81 ? 10.534 -8.445 -33.751 1.00 73.25 81 LEU A O 1
ATOM 619 N N . VAL A 1 82 ? 11.089 -10.523 -33.101 1.00 75.56 82 VAL A N 1
ATOM 620 C CA . VAL A 1 82 ? 12.524 -10.334 -32.994 1.00 75.56 82 VAL A CA 1
ATOM 621 C C . VAL A 1 82 ? 13.147 -11.488 -33.760 1.00 75.56 82 VAL A C 1
ATOM 623 O O . VAL A 1 82 ? 12.966 -12.633 -33.365 1.00 75.56 82 VAL A O 1
ATOM 626 N N . THR A 1 83 ? 13.821 -11.222 -34.881 1.00 76.44 83 THR A N 1
ATOM 627 C CA . THR A 1 83 ? 14.413 -12.270 -35.730 1.00 76.44 83 THR A CA 1
ATOM 628 C C . THR A 1 83 ? 15.268 -13.208 -34.884 1.00 76.44 83 THR A C 1
ATOM 630 O O . THR A 1 83 ? 16.189 -12.733 -34.238 1.00 76.44 83 THR A O 1
ATOM 633 N N . GLY A 1 84 ? 15.010 -14.519 -34.883 1.00 80.75 84 GLY A N 1
ATOM 634 C CA . GLY A 1 84 ? 15.768 -15.475 -34.056 1.00 80.75 84 GLY A CA 1
ATOM 635 C C . GLY A 1 84 ? 15.628 -15.259 -32.544 1.00 80.75 84 GLY A C 1
ATOM 636 O O . GLY A 1 84 ? 16.436 -15.780 -31.780 1.00 80.75 84 GLY A O 1
ATOM 637 N N . GLY A 1 85 ? 14.638 -14.468 -32.133 1.00 84.94 85 GLY A N 1
ATOM 638 C CA . GLY A 1 85 ? 14.325 -14.174 -30.750 1.00 84.94 85 GLY A CA 1
ATOM 639 C C . GLY A 1 85 ? 13.613 -15.324 -30.058 1.00 84.94 85 GLY A C 1
ATOM 640 O O . GLY A 1 85 ? 13.152 -16.277 -30.685 1.00 84.94 85 GLY A O 1
ATOM 641 N N . ILE A 1 86 ? 13.474 -15.199 -28.748 1.00 90.44 86 ILE A N 1
ATOM 642 C CA . ILE A 1 86 ? 12.701 -16.116 -27.916 1.00 90.44 86 ILE A CA 1
ATOM 643 C C . ILE A 1 86 ? 11.561 -15.374 -27.242 1.00 90.44 86 ILE A C 1
ATOM 645 O O . ILE A 1 86 ? 11.625 -14.162 -27.038 1.00 90.44 86 ILE A O 1
ATOM 649 N N . VAL A 1 87 ? 10.530 -16.129 -26.892 1.00 90.81 87 VAL A N 1
ATOM 650 C CA . VAL A 1 87 ? 9.443 -15.682 -26.029 1.00 90.81 87 VAL A CA 1
ATOM 651 C C . VAL A 1 87 ? 9.633 -16.308 -24.658 1.00 90.81 87 VAL A C 1
ATOM 653 O O . VAL A 1 87 ? 9.856 -17.518 -24.553 1.00 90.81 87 VAL A O 1
ATOM 656 N N . GLY A 1 88 ? 9.527 -15.493 -23.617 1.00 92.69 88 GLY A N 1
ATOM 657 C CA . GLY A 1 88 ? 9.382 -15.945 -22.243 1.00 92.69 88 GLY A CA 1
ATOM 658 C C . GLY A 1 88 ? 8.036 -15.533 -21.657 1.00 92.69 88 GLY A C 1
ATOM 659 O O . GLY A 1 88 ? 7.380 -14.614 -22.146 1.00 92.69 88 GLY A O 1
ATOM 660 N N . LEU A 1 89 ? 7.626 -16.232 -20.604 1.00 94.31 89 LEU A N 1
ATOM 661 C CA . LEU A 1 89 ? 6.418 -15.946 -19.836 1.00 94.31 89 LEU A CA 1
ATOM 662 C C . LEU A 1 89 ? 6.794 -15.775 -18.373 1.00 94.31 89 LEU A C 1
ATOM 664 O O . LEU A 1 89 ? 7.565 -16.569 -17.829 1.00 94.31 89 LEU A O 1
ATOM 668 N N . VAL A 1 90 ? 6.237 -14.750 -17.742 1.00 95.62 90 VAL A N 1
ATOM 669 C CA . VAL A 1 90 ? 6.448 -14.442 -16.332 1.00 95.62 90 VAL A CA 1
ATOM 670 C C . VAL A 1 90 ? 5.103 -14.369 -15.632 1.00 95.62 90 VAL A C 1
ATOM 672 O O . VAL A 1 90 ? 4.191 -13.677 -16.079 1.00 95.62 90 VAL A O 1
ATOM 675 N N . GLU A 1 91 ? 4.998 -15.074 -14.513 1.00 95.81 91 GLU A N 1
ATOM 676 C CA . GLU A 1 91 ? 3.942 -14.871 -13.530 1.00 95.81 91 GLU A CA 1
ATOM 677 C C . GLU A 1 91 ? 4.501 -14.057 -12.370 1.00 95.81 91 GLU A C 1
ATOM 679 O O . GLU A 1 91 ? 5.524 -14.425 -11.790 1.00 95.81 91 GLU A O 1
ATOM 684 N N . THR A 1 92 ? 3.809 -12.990 -11.997 1.00 94.00 92 THR A N 1
ATOM 685 C CA . THR A 1 92 ? 4.219 -12.091 -10.918 1.00 94.00 92 THR A CA 1
ATOM 686 C C . THR A 1 92 ? 3.060 -11.865 -9.949 1.00 94.00 92 THR A C 1
ATOM 688 O O . THR A 1 92 ? 1.910 -11.720 -10.363 1.00 94.00 92 THR A O 1
ATOM 691 N N . GLU A 1 93 ? 3.332 -11.939 -8.650 1.00 87.81 93 GLU A N 1
ATOM 692 C CA . GLU A 1 93 ? 2.351 -11.789 -7.573 1.00 87.81 93 GLU A CA 1
ATOM 693 C C . GLU A 1 93 ? 1.961 -10.326 -7.395 1.00 87.81 93 GLU A C 1
ATOM 695 O O . GLU A 1 93 ? 2.793 -9.427 -7.534 1.00 87.81 93 GLU A O 1
ATOM 700 N N . SER A 1 94 ? 0.684 -10.075 -7.089 1.00 82.94 94 SER A N 1
ATOM 701 C CA . SER A 1 94 ? 0.223 -8.714 -6.842 1.00 82.94 94 SER A CA 1
ATOM 702 C C . SER A 1 94 ? 0.852 -8.159 -5.578 1.00 82.94 94 SER A C 1
ATOM 704 O O . SER A 1 94 ? 0.707 -8.721 -4.491 1.00 82.94 94 SER A O 1
ATOM 706 N N . VAL A 1 95 ? 1.479 -7.001 -5.713 1.00 79.94 95 VAL A N 1
ATOM 707 C CA . VAL A 1 95 ? 2.179 -6.328 -4.624 1.00 79.94 95 VAL A CA 1
ATOM 708 C C . VAL A 1 95 ? 1.504 -5.009 -4.248 1.00 79.94 95 VAL A C 1
ATOM 710 O O . VAL A 1 95 ? 0.834 -4.358 -5.052 1.00 79.94 95 VAL A O 1
ATOM 713 N N . SER A 1 96 ? 1.674 -4.613 -2.990 1.00 73.50 96 SER A N 1
ATOM 714 C CA . SER A 1 96 ? 1.222 -3.331 -2.445 1.00 73.50 96 SER A CA 1
ATOM 715 C C . SER A 1 96 ? 2.141 -2.915 -1.303 1.00 73.50 96 SER A C 1
ATOM 717 O O . SER A 1 96 ? 2.584 -3.779 -0.549 1.00 73.50 96 SER A O 1
ATOM 719 N N . GLY A 1 97 ? 2.375 -1.616 -1.130 1.00 73.50 97 GLY A N 1
ATOM 720 C CA . GLY A 1 97 ? 3.286 -1.109 -0.105 1.00 73.50 97 GLY A CA 1
ATOM 721 C C . GLY A 1 97 ? 4.725 -0.972 -0.600 1.00 73.50 97 GLY A C 1
ATOM 722 O O . GLY A 1 97 ? 4.951 -0.767 -1.794 1.00 73.50 97 GLY A O 1
ATOM 723 N N . TYR A 1 98 ? 5.681 -1.038 0.332 1.00 77.62 98 TYR A N 1
ATOM 724 C CA . TYR A 1 98 ? 7.112 -0.957 0.035 1.00 77.62 98 TYR A CA 1
ATOM 725 C C . TYR A 1 98 ? 7.670 -2.293 -0.441 1.00 77.62 98 TYR A C 1
ATOM 727 O O . TYR A 1 98 ? 7.418 -3.339 0.157 1.00 77.62 98 TYR A O 1
ATOM 735 N N . ILE A 1 99 ? 8.486 -2.234 -1.487 1.00 81.12 99 ILE A N 1
ATOM 736 C CA . ILE A 1 99 ? 9.178 -3.378 -2.068 1.00 81.12 99 ILE A CA 1
ATOM 737 C C . ILE A 1 99 ? 10.621 -2.974 -2.289 1.00 81.12 99 ILE A C 1
ATOM 739 O O . ILE A 1 99 ? 10.907 -2.006 -2.992 1.00 81.12 99 ILE A O 1
ATOM 743 N N . THR A 1 100 ? 11.538 -3.735 -1.707 1.00 86.06 100 THR A N 1
ATOM 744 C CA . THR A 1 100 ? 12.960 -3.564 -1.980 1.00 86.06 100 THR A CA 1
ATOM 745 C C . THR A 1 100 ? 13.293 -4.202 -3.322 1.00 86.06 100 THR A C 1
ATOM 747 O O . THR A 1 100 ? 13.055 -5.394 -3.521 1.00 86.06 100 THR A O 1
ATOM 750 N N . ILE A 1 101 ? 13.877 -3.421 -4.224 1.00 89.25 101 ILE A N 1
ATOM 751 C CA . ILE A 1 101 ? 14.437 -3.918 -5.478 1.00 89.25 101 ILE A CA 1
ATOM 752 C C . ILE A 1 101 ? 15.904 -4.277 -5.200 1.00 89.25 101 ILE A C 1
ATOM 754 O O . ILE A 1 101 ? 16.696 -3.385 -4.898 1.00 89.25 101 ILE A O 1
ATOM 758 N N . PRO A 1 102 ? 16.291 -5.567 -5.232 1.00 88.62 102 PRO A N 1
ATOM 759 C CA . PRO A 1 102 ? 17.633 -5.986 -4.817 1.00 88.62 102 PRO A CA 1
ATOM 760 C C . PRO A 1 102 ? 18.708 -5.722 -5.881 1.00 88.62 102 PRO A C 1
ATOM 762 O O . PRO A 1 102 ? 19.898 -5.726 -5.575 1.00 88.62 102 PRO A O 1
ATOM 765 N N . GLY A 1 103 ? 18.295 -5.522 -7.130 1.00 91.94 103 GLY A N 1
ATOM 766 C CA . GLY A 1 103 ? 19.161 -5.344 -8.286 1.00 91.94 103 GLY A CA 1
ATOM 767 C C . GLY A 1 103 ? 18.342 -5.284 -9.568 1.00 91.94 103 GLY A C 1
ATOM 768 O O . GLY A 1 103 ? 17.117 -5.406 -9.529 1.00 91.94 103 GLY A O 1
ATOM 769 N N . MET A 1 104 ? 19.011 -5.101 -10.699 1.00 94.75 104 MET A N 1
ATOM 770 C CA . MET A 1 104 ? 18.384 -4.998 -12.018 1.00 94.75 104 MET A CA 1
ATOM 771 C C . MET A 1 104 ? 19.123 -5.887 -13.017 1.00 94.75 104 MET A C 1
ATOM 773 O O . MET A 1 104 ? 20.304 -6.189 -12.839 1.00 94.75 104 MET A O 1
ATOM 777 N N . GLU A 1 105 ? 18.431 -6.310 -14.065 1.00 93.62 105 GLU A N 1
ATOM 778 C CA . GLU A 1 105 ? 19.040 -6.941 -15.235 1.00 93.62 105 GLU A CA 1
ATOM 779 C C . GLU A 1 105 ? 18.915 -6.017 -16.447 1.00 93.62 105 GLU A C 1
ATOM 781 O O . GLU A 1 105 ? 18.252 -4.981 -16.387 1.00 93.62 105 GLU A O 1
ATOM 786 N N . ARG A 1 106 ? 19.607 -6.339 -17.536 1.00 93.06 106 ARG A N 1
ATOM 787 C CA . ARG A 1 106 ? 19.463 -5.629 -18.808 1.00 93.06 106 ARG A CA 1
ATOM 788 C C . ARG A 1 106 ? 19.774 -6.551 -19.965 1.00 93.06 106 ARG A C 1
ATOM 790 O O . ARG A 1 106 ? 20.671 -7.388 -19.866 1.00 93.06 106 ARG A O 1
ATOM 797 N N . GLU A 1 107 ? 19.113 -6.307 -21.084 1.00 90.38 107 GLU A N 1
ATOM 798 C CA . GLU A 1 107 ? 19.345 -7.052 -22.313 1.00 90.38 107 GLU A CA 1
ATOM 799 C C . GLU A 1 107 ? 20.155 -6.220 -23.314 1.00 90.38 107 GLU A C 1
ATOM 801 O O . GLU A 1 107 ? 20.037 -4.995 -23.400 1.00 90.38 107 GLU A O 1
ATOM 806 N N . ARG A 1 108 ? 21.034 -6.881 -24.075 1.00 89.38 108 ARG A N 1
ATOM 807 C CA . ARG A 1 108 ? 21.827 -6.226 -25.138 1.00 89.38 108 ARG A CA 1
ATOM 808 C C . ARG A 1 108 ? 21.025 -5.989 -26.411 1.00 89.38 108 ARG A C 1
ATOM 810 O O . ARG A 1 108 ? 21.440 -5.207 -27.262 1.00 89.38 108 ARG A O 1
ATOM 817 N N . SER A 1 109 ? 19.918 -6.702 -26.559 1.00 89.81 109 SER A N 1
ATOM 818 C CA . SER A 1 109 ? 18.932 -6.514 -27.612 1.00 89.81 109 SER A CA 1
ATOM 819 C C . SER A 1 109 ? 17.710 -5.784 -27.046 1.00 89.81 109 SER A C 1
ATOM 821 O O . SER A 1 109 ? 17.576 -5.679 -25.826 1.00 89.81 109 SER A O 1
ATOM 823 N N . PRO A 1 110 ? 16.835 -5.227 -27.902 1.00 91.88 110 PRO A N 1
ATOM 824 C CA . PRO A 1 110 ? 15.564 -4.702 -27.432 1.00 91.88 110 PRO A CA 1
ATOM 825 C C . PRO A 1 110 ? 14.752 -5.808 -26.757 1.00 91.88 110 PRO A C 1
ATOM 827 O O . PRO A 1 110 ? 14.686 -6.928 -27.271 1.00 91.88 110 PRO A O 1
ATOM 830 N N . GLU A 1 111 ? 14.095 -5.467 -25.656 1.00 93.50 111 GLU A N 1
ATOM 831 C CA . GLU A 1 111 ? 13.163 -6.358 -24.974 1.00 93.50 111 GLU A CA 1
ATOM 832 C C . GLU A 1 111 ? 11.747 -5.819 -25.109 1.00 93.50 111 GLU A C 1
ATOM 834 O O . GLU A 1 111 ? 11.476 -4.661 -24.806 1.00 93.50 111 GLU A O 1
ATOM 839 N N . ILE A 1 112 ? 10.827 -6.660 -25.556 1.00 93.81 112 ILE A N 1
ATOM 840 C CA . ILE A 1 112 ? 9.408 -6.319 -25.613 1.00 93.81 112 ILE A CA 1
ATOM 841 C C . ILE A 1 112 ? 8.737 -6.948 -24.403 1.00 93.81 112 ILE A C 1
ATOM 843 O O . ILE A 1 112 ? 8.917 -8.141 -24.214 1.00 93.81 112 ILE A O 1
ATOM 847 N N . GLN A 1 113 ? 7.933 -6.205 -23.643 1.00 94.88 113 GLN A N 1
ATOM 848 C CA . GLN A 1 113 ? 7.085 -6.747 -22.578 1.00 94.88 113 GLN A CA 1
ATOM 849 C C . GLN A 1 113 ? 5.614 -6.412 -22.824 1.00 94.88 113 GLN A C 1
ATOM 851 O O . GLN A 1 113 ? 5.278 -5.313 -23.278 1.00 94.88 113 GLN A O 1
ATOM 856 N N . GLN A 1 114 ? 4.730 -7.356 -22.501 1.00 93.25 114 GLN A N 1
ATOM 857 C CA . GLN A 1 114 ? 3.287 -7.166 -22.610 1.00 93.25 114 GLN A CA 1
ATOM 858 C C . GLN A 1 114 ? 2.537 -7.928 -21.507 1.00 93.25 114 GLN A C 1
ATOM 860 O O . GLN A 1 114 ? 2.574 -9.162 -21.479 1.00 93.25 114 GLN A O 1
ATOM 865 N N . PRO A 1 115 ? 1.816 -7.234 -20.612 1.00 93.44 115 PRO A N 1
ATOM 866 C CA . PRO A 1 115 ? 0.938 -7.881 -19.651 1.00 93.44 115 PRO A CA 1
ATOM 867 C C . PRO A 1 115 ? -0.340 -8.400 -20.318 1.00 93.44 115 PRO A C 1
ATOM 869 O O . PRO A 1 115 ? -0.980 -7.696 -21.104 1.00 93.44 115 PRO A O 1
ATOM 872 N N . LEU A 1 116 ? -0.717 -9.636 -19.989 1.00 90.44 116 LEU A N 1
ATOM 873 C CA . LEU A 1 116 ? -1.809 -10.363 -20.638 1.00 90.44 116 LEU A CA 1
ATOM 874 C C . LEU A 1 116 ? -3.124 -10.293 -19.863 1.00 90.44 116 LEU A C 1
ATOM 876 O O . LEU A 1 116 ? -4.181 -10.132 -20.467 1.00 90.44 116 LEU A O 1
ATOM 880 N N . ASP A 1 117 ? -3.080 -10.419 -18.537 1.00 88.88 117 ASP A N 1
ATOM 881 C CA . ASP A 1 117 ? -4.274 -10.638 -17.705 1.00 88.88 117 ASP A CA 1
ATOM 882 C C . ASP A 1 117 ? -4.386 -9.674 -16.506 1.00 88.88 117 ASP A C 1
ATOM 884 O O . ASP A 1 117 ? -5.170 -9.913 -15.588 1.00 88.88 117 ASP A O 1
ATOM 888 N N . GLY A 1 118 ? -3.613 -8.587 -16.500 1.00 90.50 118 GLY A N 1
ATOM 889 C CA . GLY A 1 118 ? -3.612 -7.576 -15.443 1.00 90.50 118 GLY A CA 1
ATOM 890 C C . GLY A 1 118 ? -2.667 -6.422 -15.752 1.00 90.50 118 GLY 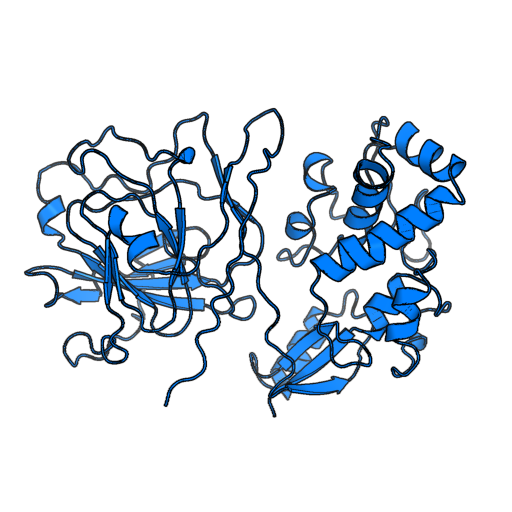A C 1
ATOM 891 O O . GLY A 1 118 ? -2.073 -6.374 -16.822 1.00 90.50 118 GLY A O 1
ATOM 892 N N . GLU A 1 119 ? -2.526 -5.486 -14.822 1.00 92.06 119 GLU A N 1
ATOM 893 C CA . GLU A 1 119 ? -1.541 -4.408 -14.924 1.00 92.06 119 GLU A CA 1
ATOM 894 C C . GLU A 1 119 ? -0.238 -4.826 -14.240 1.00 92.06 119 GLU A C 1
ATOM 896 O O . GLU A 1 119 ? -0.240 -5.617 -13.286 1.00 92.06 119 GLU A O 1
ATOM 901 N N . ILE A 1 120 ? 0.875 -4.277 -14.719 1.00 94.94 120 ILE A N 1
ATOM 902 C CA . ILE A 1 120 ? 2.193 -4.474 -14.114 1.00 94.94 120 ILE A CA 1
ATOM 903 C C . ILE A 1 120 ? 2.876 -3.129 -13.874 1.00 94.94 120 ILE A C 1
ATOM 905 O O . ILE A 1 120 ? 2.649 -2.165 -14.601 1.00 94.94 120 ILE A O 1
ATOM 909 N N . VAL A 1 121 ? 3.735 -3.061 -12.864 1.00 94.62 121 VAL A N 1
ATOM 910 C CA . VAL A 1 121 ? 4.680 -1.965 -12.667 1.00 94.62 121 VAL A CA 1
ATOM 911 C C . VAL A 1 121 ? 6.037 -2.401 -13.182 1.00 94.62 121 VAL A C 1
ATOM 913 O O . VAL A 1 121 ? 6.584 -3.412 -12.740 1.00 94.62 121 VAL A O 1
ATOM 916 N N . LEU A 1 122 ? 6.572 -1.608 -14.100 1.00 96.19 122 LEU A N 1
ATOM 917 C CA . LEU A 1 122 ? 7.890 -1.784 -14.679 1.00 96.19 122 LEU A CA 1
ATOM 918 C C . LEU A 1 122 ? 8.845 -0.756 -14.061 1.00 96.19 122 LEU A C 1
ATOM 920 O O . LEU A 1 122 ? 8.594 0.448 -14.137 1.00 96.19 122 LEU A O 1
ATOM 924 N N . VAL A 1 123 ? 9.935 -1.238 -13.463 1.00 96.06 123 VAL A N 1
ATOM 925 C CA . VAL A 1 123 ? 11.034 -0.414 -12.936 1.00 96.06 123 VAL A CA 1
ATOM 926 C C . VAL A 1 123 ? 12.153 -0.406 -13.964 1.00 96.06 123 VAL A C 1
ATOM 928 O O . VAL A 1 123 ? 12.614 -1.481 -14.342 1.00 96.06 123 VAL A O 1
ATOM 931 N N . VAL A 1 124 ? 12.599 0.771 -14.395 1.00 97.62 124 VAL A N 1
ATOM 932 C CA . VAL A 1 124 ? 13.657 0.941 -15.403 1.00 97.62 124 VAL A CA 1
ATOM 933 C C . VAL A 1 124 ? 14.689 1.961 -14.952 1.00 97.62 124 VAL A C 1
ATOM 935 O O . VAL A 1 124 ? 14.361 2.877 -14.212 1.00 97.62 124 VAL A O 1
ATOM 938 N N . ALA A 1 125 ? 15.929 1.824 -15.406 1.00 96.94 125 ALA A N 1
ATOM 939 C CA . ALA A 1 125 ? 16.982 2.818 -15.240 1.00 96.94 125 ALA A CA 1
ATOM 940 C C . ALA A 1 125 ? 17.850 2.865 -16.512 1.00 96.94 125 ALA A C 1
ATOM 942 O O . ALA A 1 125 ? 18.008 1.850 -17.201 1.00 96.94 125 ALA A O 1
ATOM 943 N N . PRO A 1 126 ? 18.419 4.026 -16.871 1.00 96.69 126 PRO A N 1
ATOM 944 C CA . PRO A 1 126 ? 19.234 4.138 -18.072 1.00 96.69 126 PRO A CA 1
ATOM 945 C C . PRO A 1 126 ? 20.535 3.340 -17.928 1.00 96.69 126 PRO A C 1
ATOM 947 O O . PRO A 1 126 ? 21.228 3.439 -16.916 1.00 96.69 126 PRO A O 1
ATOM 950 N N . GLY A 1 127 ? 20.896 2.587 -18.966 1.00 93.38 127 GLY A N 1
ATOM 951 C CA . GLY A 1 127 ? 22.245 2.047 -19.136 1.00 93.38 127 GLY A CA 1
ATOM 952 C C . GLY A 1 127 ? 23.035 2.862 -20.155 1.00 93.38 127 GLY A C 1
ATOM 953 O O . GLY A 1 127 ? 22.493 3.343 -21.148 1.00 93.38 127 GLY A O 1
ATOM 954 N N . LYS A 1 128 ? 24.332 3.029 -19.915 1.00 89.25 128 LYS A N 1
ATOM 955 C CA . LYS A 1 128 ? 25.255 3.804 -20.751 1.00 89.25 128 LYS A CA 1
ATOM 956 C C . LYS A 1 128 ? 25.819 2.969 -21.890 1.00 89.25 128 LYS A C 1
ATOM 958 O O . LYS A 1 128 ? 25.940 3.465 -23.007 1.00 89.25 128 LYS A O 1
ATOM 963 N N . ASN A 1 129 ? 26.208 1.724 -21.615 1.00 88.25 129 ASN A N 1
ATOM 964 C CA . ASN A 1 129 ? 26.784 0.837 -22.619 1.00 88.25 129 ASN A CA 1
ATOM 965 C C . ASN A 1 129 ? 26.351 -0.621 -22.383 1.00 88.25 129 ASN A C 1
ATOM 967 O O . ASN A 1 129 ? 26.911 -1.258 -21.489 1.00 88.25 129 ASN A O 1
ATOM 971 N N . PRO A 1 130 ? 25.449 -1.197 -23.207 1.00 85.25 130 PRO A N 1
ATOM 972 C CA . PRO A 1 130 ? 24.987 -2.585 -23.055 1.00 85.25 130 PRO A CA 1
ATOM 973 C C . PRO A 1 130 ? 26.112 -3.631 -23.094 1.00 85.25 130 PRO A C 1
ATOM 975 O O . PRO A 1 130 ? 25.945 -4.739 -22.589 1.00 85.25 130 PRO A O 1
ATOM 978 N N . ASN A 1 131 ? 27.267 -3.294 -23.674 1.00 84.94 131 ASN A N 1
ATOM 979 C CA . ASN A 1 131 ? 28.406 -4.203 -23.791 1.00 84.94 131 ASN A CA 1
ATOM 980 C C . ASN A 1 131 ? 29.389 -4.113 -22.613 1.00 84.94 131 ASN A C 1
ATOM 982 O O . ASN A 1 131 ? 30.350 -4.876 -22.572 1.00 84.94 131 ASN A O 1
ATOM 986 N N . ASN A 1 132 ? 29.184 -3.195 -21.665 1.00 87.75 132 ASN A N 1
ATOM 987 C CA . ASN A 1 132 ? 30.039 -3.071 -20.487 1.00 87.75 132 ASN A CA 1
ATOM 988 C C . ASN A 1 132 ? 29.555 -4.001 -19.359 1.00 87.75 132 ASN A C 1
ATOM 990 O O . ASN A 1 132 ? 28.567 -3.693 -18.698 1.00 87.75 132 ASN A O 1
ATOM 994 N N . SER A 1 133 ? 30.239 -5.119 -19.108 1.00 85.38 133 SER A N 1
ATOM 995 C CA . SER A 1 133 ? 29.874 -6.050 -18.023 1.00 85.38 133 SER A CA 1
ATOM 996 C C . SER A 1 133 ? 30.034 -5.463 -16.619 1.00 85.38 133 SER A C 1
ATOM 998 O O . SER A 1 133 ? 29.384 -5.940 -15.696 1.00 85.38 133 SER A O 1
ATOM 1000 N N . GLU A 1 134 ? 30.866 -4.430 -16.466 1.00 89.56 134 GLU A N 1
ATOM 1001 C CA . GLU A 1 134 ? 31.190 -3.805 -15.175 1.00 89.56 134 GLU A CA 1
ATOM 1002 C C . GLU A 1 134 ? 30.265 -2.634 -14.825 1.00 89.56 134 GLU A C 1
ATOM 1004 O O . GLU A 1 134 ? 30.394 -2.018 -13.768 1.00 89.56 134 GLU A O 1
ATOM 1009 N N . GLU A 1 135 ? 29.365 -2.257 -15.734 1.00 91.88 135 GLU A N 1
ATOM 1010 C CA . GLU A 1 135 ? 28.396 -1.211 -15.444 1.00 91.88 135 GLU A CA 1
ATOM 1011 C C . GLU A 1 135 ? 27.384 -1.706 -14.405 1.00 91.88 135 GLU A C 1
ATOM 1013 O O . GLU A 1 135 ? 26.825 -2.791 -14.546 1.00 91.88 135 GLU A O 1
ATOM 1018 N N . LEU A 1 136 ? 27.125 -0.881 -13.390 1.00 94.06 136 LEU A N 1
ATOM 1019 C CA . LEU A 1 136 ? 26.116 -1.133 -12.365 1.00 94.06 136 LEU A CA 1
ATOM 1020 C C . LEU A 1 136 ? 24.873 -0.265 -12.623 1.00 94.06 136 LEU A C 1
ATOM 1022 O O . LEU A 1 136 ? 25.023 0.857 -13.122 1.00 94.06 136 LEU A O 1
ATOM 1026 N N . PRO A 1 137 ? 23.663 -0.733 -12.266 1.00 94.31 137 PRO A N 1
ATOM 1027 C CA . PRO A 1 137 ? 22.477 0.114 -12.273 1.00 94.31 137 PRO A CA 1
ATOM 1028 C C . PRO A 1 137 ? 22.614 1.241 -11.238 1.00 94.31 137 PRO A C 1
ATOM 1030 O O . PRO A 1 137 ? 23.108 1.028 -10.130 1.00 94.31 137 PRO A O 1
ATOM 1033 N N . ASP A 1 138 ? 22.144 2.437 -11.592 1.00 93.81 138 ASP A N 1
ATOM 1034 C CA . ASP A 1 138 ? 22.102 3.595 -10.696 1.00 93.81 138 ASP A CA 1
ATOM 1035 C C . ASP A 1 138 ? 20.679 3.785 -10.161 1.00 93.81 138 ASP A C 1
ATOM 1037 O O . ASP A 1 138 ? 19.777 4.192 -10.897 1.00 93.81 138 ASP A O 1
ATOM 1041 N N . ALA A 1 139 ? 20.479 3.505 -8.869 1.00 92.06 139 ALA A N 1
ATOM 1042 C CA . ALA A 1 139 ? 19.171 3.614 -8.223 1.00 92.06 139 ALA A CA 1
ATOM 1043 C C . ALA A 1 139 ? 18.581 5.034 -8.301 1.00 92.06 139 ALA A C 1
ATOM 1045 O O . ALA A 1 139 ? 17.362 5.186 -8.334 1.00 92.06 139 ALA A O 1
ATOM 1046 N N . SER A 1 140 ? 19.425 6.072 -8.357 1.00 90.44 140 SER A N 1
ATOM 1047 C CA . SER A 1 140 ? 18.985 7.476 -8.410 1.00 90.44 140 SER A CA 1
ATOM 1048 C C . SER A 1 140 ? 18.391 7.890 -9.753 1.00 90.44 140 SER A C 1
ATOM 1050 O O . SER A 1 140 ? 17.701 8.905 -9.833 1.00 90.44 140 SER A O 1
ATOM 1052 N N . LEU A 1 141 ? 18.637 7.094 -10.794 1.00 94.19 141 LEU A N 1
ATOM 1053 C CA . LEU A 1 141 ? 18.121 7.301 -12.144 1.00 94.19 141 LEU A CA 1
ATOM 1054 C C . LEU A 1 141 ? 16.977 6.340 -12.479 1.00 94.19 141 LEU A C 1
ATOM 1056 O O . LEU A 1 141 ? 16.536 6.296 -13.628 1.00 94.19 141 LEU A O 1
ATOM 1060 N N . ALA A 1 142 ? 16.535 5.538 -11.509 1.00 95.44 142 ALA A N 1
ATOM 1061 C CA . ALA A 1 142 ? 15.427 4.633 -11.724 1.00 95.44 142 ALA A CA 1
ATOM 1062 C C . ALA A 1 142 ? 14.107 5.408 -11.855 1.00 95.44 142 ALA A C 1
ATOM 1064 O O . ALA A 1 142 ? 13.874 6.432 -11.216 1.00 95.44 142 ALA A O 1
ATOM 1065 N N . GLU A 1 143 ? 13.221 4.890 -12.688 1.00 95.00 143 GLU A N 1
ATOM 1066 C CA . GLU A 1 143 ? 11.857 5.352 -12.875 1.00 95.00 143 GLU A CA 1
ATOM 1067 C C . GLU A 1 143 ? 10.915 4.152 -12.850 1.00 95.00 143 GLU A C 1
ATOM 1069 O O . GLU A 1 143 ? 11.315 3.017 -13.120 1.00 95.00 143 GLU A O 1
ATOM 1074 N N . THR A 1 144 ? 9.646 4.393 -12.520 1.00 94.50 144 THR A N 1
ATOM 1075 C CA . THR A 1 144 ? 8.638 3.329 -12.503 1.00 94.50 144 THR A CA 1
ATOM 1076 C C . THR A 1 144 ? 7.389 3.726 -13.264 1.00 94.50 144 THR A C 1
ATOM 1078 O O . THR A 1 144 ? 6.893 4.845 -13.123 1.00 94.50 144 THR A O 1
ATOM 1081 N N . PHE A 1 145 ? 6.872 2.794 -14.060 1.00 94.25 145 PHE A N 1
ATOM 1082 C CA . PHE A 1 145 ? 5.729 3.011 -14.941 1.00 94.25 145 PHE A CA 1
ATOM 1083 C C . PHE A 1 145 ? 4.656 1.951 -14.710 1.00 94.25 145 PHE A C 1
ATOM 1085 O O . PHE A 1 145 ? 4.959 0.759 -14.655 1.00 94.25 145 PHE A O 1
ATOM 1092 N N . LEU A 1 146 ? 3.397 2.381 -14.610 1.00 92.56 146 LEU A N 1
ATOM 1093 C CA . LEU A 1 146 ? 2.238 1.490 -14.649 1.00 92.56 146 LEU A CA 1
ATOM 1094 C C . LEU A 1 146 ? 1.945 1.114 -16.101 1.00 92.56 146 LEU A C 1
ATOM 1096 O O . LEU A 1 146 ? 1.535 1.974 -16.882 1.00 92.56 146 LEU A O 1
ATOM 1100 N N . ILE A 1 147 ? 2.128 -0.155 -16.450 1.00 93.50 147 ILE A N 1
ATOM 1101 C CA . ILE A 1 147 ? 1.856 -0.701 -17.778 1.00 93.50 147 ILE A CA 1
ATOM 1102 C C . ILE A 1 147 ? 0.463 -1.346 -17.762 1.00 93.50 147 ILE A C 1
ATOM 1104 O O . ILE A 1 147 ? 0.274 -2.371 -17.094 1.00 93.50 147 ILE A O 1
ATOM 1108 N N . PRO A 1 148 ? -0.525 -0.771 -18.475 1.00 90.69 148 PRO A N 1
ATOM 1109 C CA . PRO A 1 148 ? -1.866 -1.338 -18.521 1.00 90.69 148 PRO A CA 1
ATOM 1110 C C . PRO A 1 148 ? -1.884 -2.694 -19.226 1.00 90.69 148 PRO A C 1
ATOM 1112 O O . PRO A 1 148 ? -1.077 -2.946 -20.127 1.00 90.69 148 PRO A O 1
ATOM 1115 N N . GLN A 1 149 ? -2.866 -3.530 -18.885 1.00 90.12 149 GLN A N 1
ATOM 1116 C CA . GLN A 1 149 ? -3.135 -4.780 -19.598 1.00 90.12 149 GLN A CA 1
ATOM 1117 C C . GLN A 1 149 ? -3.203 -4.544 -21.118 1.00 90.12 149 GLN A C 1
ATOM 1119 O O . GLN A 1 149 ? -3.761 -3.545 -21.579 1.00 90.12 149 GLN A O 1
ATOM 1124 N N . ASN A 1 150 ? -2.649 -5.470 -21.904 1.00 85.25 150 ASN A N 1
ATOM 1125 C CA . ASN A 1 150 ? -2.590 -5.414 -23.368 1.00 85.25 150 ASN A CA 1
ATOM 1126 C C . ASN A 1 150 ? -1.805 -4.223 -23.948 1.00 85.25 150 ASN A C 1
ATOM 1128 O O . ASN A 1 150 ? -1.878 -3.982 -25.153 1.00 85.25 150 ASN A O 1
ATOM 1132 N N . THR A 1 151 ? -1.035 -3.493 -23.137 1.00 90.19 151 THR A N 1
ATOM 1133 C CA . THR A 1 151 ? -0.114 -2.462 -23.630 1.00 90.19 151 THR A CA 1
ATOM 1134 C C . THR A 1 151 ? 1.266 -3.060 -23.829 1.00 90.19 151 THR A C 1
ATOM 1136 O O . THR A 1 151 ? 1.865 -3.567 -22.886 1.00 90.19 151 THR A O 1
ATOM 1139 N N . GLN A 1 152 ? 1.791 -2.986 -25.048 1.00 93.12 152 GLN A N 1
ATOM 1140 C CA . GLN A 1 152 ? 3.150 -3.426 -25.326 1.00 93.12 152 GLN A CA 1
ATOM 1141 C C . GLN A 1 152 ? 4.126 -2.272 -25.077 1.00 93.12 152 GLN A C 1
ATOM 1143 O O . GLN A 1 152 ? 3.921 -1.157 -25.566 1.00 93.12 152 GLN A O 1
ATOM 1148 N N . VAL A 1 153 ? 5.215 -2.556 -24.370 1.00 94.81 153 VAL A N 1
ATOM 1149 C CA . VAL A 1 153 ? 6.381 -1.671 -24.283 1.00 94.81 153 VAL A CA 1
ATOM 1150 C C . VAL A 1 153 ? 7.598 -2.362 -24.874 1.00 94.81 153 VAL A C 1
ATOM 1152 O O . VAL A 1 153 ? 7.758 -3.571 -24.734 1.00 94.81 153 VAL A O 1
ATOM 1155 N N . THR A 1 154 ? 8.451 -1.594 -25.540 1.00 95.31 154 THR A N 1
ATOM 1156 C CA . THR A 1 154 ? 9.737 -2.067 -26.054 1.00 95.31 154 THR A CA 1
ATOM 1157 C C . THR A 1 154 ? 10.838 -1.282 -25.368 1.00 95.31 154 THR A C 1
ATOM 1159 O O . THR A 1 154 ? 10.941 -0.079 -25.597 1.00 95.31 154 THR A O 1
ATOM 1162 N N . LEU A 1 155 ? 11.647 -1.950 -24.554 1.00 96.75 155 LEU A N 1
ATOM 1163 C CA . LEU A 1 155 ? 12.853 -1.413 -23.940 1.00 96.75 155 LEU A CA 1
ATOM 1164 C C . LEU A 1 155 ? 13.960 -1.291 -24.982 1.00 96.75 155 LEU A C 1
ATOM 1166 O O . LEU A 1 155 ? 14.188 -2.200 -25.786 1.00 96.75 155 LEU A O 1
ATOM 1170 N N . ASN A 1 156 ? 14.669 -0.169 -24.950 1.00 95.75 156 ASN A N 1
ATOM 1171 C CA . ASN A 1 156 ? 15.877 0.005 -25.740 1.00 95.75 156 ASN A CA 1
ATOM 1172 C C . ASN A 1 156 ? 16.987 -0.942 -25.234 1.00 95.75 156 ASN A C 1
ATOM 1174 O O . ASN A 1 156 ? 17.035 -1.260 -24.043 1.00 95.75 156 ASN A O 1
ATOM 1178 N N . PRO A 1 157 ? 17.924 -1.355 -26.106 1.00 93.44 157 PRO A N 1
ATOM 1179 C CA . PRO A 1 157 ? 19.119 -2.082 -25.695 1.00 93.44 157 PRO A CA 1
ATOM 1180 C C . PRO A 1 157 ? 19.854 -1.421 -24.525 1.00 93.44 157 PRO A C 1
ATOM 1182 O O . PRO A 1 157 ? 20.145 -0.225 -24.554 1.00 93.44 157 PRO A O 1
ATOM 1185 N N . GLY A 1 158 ? 20.217 -2.218 -23.524 1.00 93.50 158 GLY A N 1
ATOM 1186 C CA . GLY A 1 158 ? 21.024 -1.795 -22.383 1.00 93.50 158 GLY A CA 1
ATOM 1187 C C . GLY A 1 158 ? 20.263 -1.115 -21.253 1.00 93.50 158 GLY A C 1
ATOM 1188 O O . GLY A 1 158 ? 20.898 -0.781 -20.254 1.00 93.50 158 GLY A O 1
ATOM 1189 N N . ILE A 1 159 ? 18.947 -0.928 -21.374 1.00 96.62 159 ILE A N 1
ATOM 1190 C CA . ILE A 1 159 ? 18.118 -0.408 -20.286 1.00 96.62 159 ILE A CA 1
ATOM 1191 C C . ILE A 1 159 ? 18.080 -1.418 -19.143 1.00 96.62 159 ILE A C 1
ATOM 1193 O O . ILE A 1 159 ? 17.684 -2.573 -19.322 1.00 96.62 159 ILE A O 1
ATOM 1197 N N . TRP A 1 160 ? 18.493 -0.958 -17.964 1.00 97.06 160 TRP A N 1
ATOM 1198 C CA . TRP A 1 160 ? 18.319 -1.703 -16.729 1.00 97.06 160 TRP A CA 1
ATOM 1199 C C . TRP A 1 160 ? 16.839 -1.786 -16.408 1.00 97.06 160 TRP A C 1
ATOM 1201 O O . TRP A 1 160 ? 16.133 -0.782 -16.497 1.00 97.06 160 TRP A O 1
ATOM 1211 N N . HIS A 1 161 ? 16.373 -2.949 -15.983 1.00 96.25 161 HIS A N 1
ATOM 1212 C CA . HIS A 1 161 ? 15.013 -3.134 -15.514 1.00 96.25 161 HIS A CA 1
ATOM 1213 C C . HIS A 1 161 ? 14.931 -4.193 -14.409 1.00 96.25 161 HIS A C 1
ATOM 1215 O O . HIS A 1 161 ? 15.823 -5.026 -14.240 1.00 96.25 161 HIS A O 1
ATOM 1221 N N . TYR A 1 162 ? 13.863 -4.126 -13.617 1.00 95.31 162 TYR A N 1
ATOM 1222 C CA . TYR A 1 162 ? 13.472 -5.207 -12.711 1.00 95.31 162 TYR A CA 1
ATOM 1223 C C . TYR A 1 162 ? 12.362 -6.055 -13.329 1.00 95.31 162 TYR A C 1
ATOM 1225 O O . TYR A 1 162 ? 11.657 -5.595 -14.228 1.00 95.31 162 TYR A O 1
ATOM 1233 N N . ALA A 1 163 ? 12.192 -7.283 -12.833 1.00 94.56 163 ALA A N 1
ATOM 1234 C CA . ALA A 1 163 ? 11.071 -8.125 -13.219 1.00 94.56 163 ALA A CA 1
ATOM 1235 C C . ALA A 1 163 ? 9.778 -7.376 -12.890 1.00 94.56 163 ALA A C 1
ATOM 1237 O O . ALA A 1 163 ? 9.601 -6.883 -11.772 1.00 94.56 163 ALA A O 1
ATOM 1238 N N . SER A 1 164 ? 8.891 -7.259 -13.871 1.00 95.81 164 SER A N 1
ATOM 1239 C CA . SER A 1 164 ? 7.686 -6.462 -13.704 1.00 95.81 164 SER A CA 1
ATOM 1240 C C . SER A 1 164 ? 6.792 -7.058 -12.613 1.00 95.81 164 SER A C 1
ATOM 1242 O O . SER A 1 164 ? 6.667 -8.278 -12.464 1.00 95.81 164 SER A O 1
ATOM 1244 N N . LEU A 1 165 ? 6.184 -6.186 -11.815 1.00 92.88 165 LEU A N 1
ATOM 1245 C CA . LEU A 1 165 ? 5.424 -6.560 -10.624 1.00 92.88 165 LEU A CA 1
ATOM 1246 C C . LEU A 1 165 ? 3.927 -6.402 -10.868 1.00 92.88 165 LEU A C 1
ATOM 1248 O O . LEU A 1 165 ? 3.506 -5.343 -11.325 1.00 92.88 165 LEU A O 1
ATOM 1252 N N . ALA A 1 166 ? 3.112 -7.412 -10.560 1.00 92.00 166 ALA A N 1
ATOM 1253 C CA . ALA A 1 166 ? 1.661 -7.266 -10.680 1.00 92.00 166 ALA A CA 1
ATOM 1254 C C . ALA A 1 166 ? 1.139 -6.214 -9.701 1.00 92.00 166 ALA A C 1
ATOM 1256 O O . ALA A 1 166 ? 1.561 -6.145 -8.546 1.00 92.00 166 ALA A O 1
ATOM 1257 N N . VAL A 1 167 ? 0.157 -5.434 -10.139 1.00 86.25 167 VAL A N 1
ATOM 1258 C CA . VAL A 1 167 ? -0.539 -4.479 -9.274 1.00 86.25 167 VAL A CA 1
ATOM 1259 C C . VAL A 1 167 ? -2.040 -4.538 -9.479 1.00 86.25 167 VAL A C 1
ATOM 1261 O O . VAL A 1 167 ? -2.542 -5.140 -10.424 1.00 86.25 167 VAL A O 1
ATOM 1264 N N . ASN A 1 168 ? -2.762 -3.909 -8.552 1.00 76.12 168 ASN A N 1
ATOM 1265 C CA . ASN A 1 168 ? -4.214 -3.747 -8.569 1.00 76.12 168 ASN A CA 1
ATOM 1266 C C . ASN A 1 168 ? -5.044 -5.042 -8.541 1.00 76.12 168 ASN A C 1
ATOM 1268 O O . ASN A 1 168 ? -6.260 -4.955 -8.394 1.00 76.12 168 ASN A O 1
ATOM 1272 N N . LYS A 1 169 ? -4.436 -6.233 -8.497 1.00 73.12 169 LYS A N 1
ATOM 1273 C CA . LYS A 1 169 ? -5.163 -7.476 -8.215 1.00 73.12 169 LYS A CA 1
ATOM 1274 C C . LYS A 1 169 ? -5.372 -7.705 -6.708 1.00 73.12 169 LYS A C 1
ATOM 1276 O O . LYS A 1 169 ? -4.756 -7.031 -5.868 1.00 73.12 169 LYS A O 1
ATOM 1281 N N . PRO A 1 170 ? -6.340 -8.548 -6.313 1.00 64.69 170 PRO A N 1
ATOM 1282 C CA . PRO A 1 170 ? -6.440 -9.075 -4.955 1.00 64.69 170 PRO A CA 1
ATOM 1283 C C . PRO A 1 170 ? -5.134 -9.727 -4.472 1.00 64.69 170 PRO A C 1
ATOM 1285 O O . PRO A 1 170 ? -4.320 -10.201 -5.260 1.00 64.69 170 PRO A O 1
ATOM 1288 N N . PHE A 1 171 ? -4.919 -9.730 -3.156 1.00 58.09 171 PHE A N 1
ATOM 1289 C CA . PHE A 1 171 ? -3.725 -10.336 -2.563 1.00 58.09 171 PHE A CA 1
ATOM 1290 C C . PHE A 1 171 ? -3.659 -11.838 -2.882 1.00 58.09 171 PHE A C 1
ATOM 1292 O O . PHE A 1 171 ? -4.654 -12.545 -2.728 1.00 58.09 171 PHE A O 1
ATOM 1299 N N . GLY A 1 172 ? -2.487 -12.316 -3.306 1.00 61.00 172 GLY A N 1
ATOM 1300 C CA . GLY A 1 172 ? -2.269 -13.708 -3.714 1.00 61.00 172 GLY A CA 1
ATOM 1301 C C . GLY A 1 172 ? -2.676 -14.021 -5.158 1.00 61.00 172 GLY A C 1
ATOM 1302 O O . GLY A 1 172 ? -2.331 -15.091 -5.661 1.00 61.00 172 GLY A O 1
ATOM 1303 N N . GLU A 1 173 ? -3.351 -13.102 -5.853 1.00 77.56 173 GLU A N 1
ATOM 1304 C CA . GLU A 1 173 ? -3.528 -13.212 -7.299 1.00 77.56 173 GLU A CA 1
ATOM 1305 C C . GLU A 1 173 ? -2.258 -12.798 -8.045 1.00 77.56 173 GLU A C 1
ATOM 1307 O O . GLU A 1 173 ? -1.430 -12.025 -7.552 1.00 77.56 173 GLU A O 1
ATOM 1312 N N . LYS A 1 174 ? -2.115 -13.327 -9.261 1.00 89.31 174 LYS A N 1
ATOM 1313 C CA . LYS A 1 174 ? -0.962 -13.093 -10.126 1.00 89.31 174 LYS A CA 1
ATOM 1314 C C . LYS A 1 174 ? -1.368 -12.394 -11.414 1.00 89.31 174 LYS A C 1
ATOM 1316 O O . LYS A 1 174 ? -2.490 -12.570 -11.894 1.00 89.31 174 LYS A O 1
ATOM 1321 N N . THR A 1 175 ? -0.436 -11.647 -11.988 1.00 93.25 175 THR A N 1
ATOM 1322 C CA . THR A 1 175 ? -0.506 -11.203 -13.381 1.00 93.25 175 THR A CA 1
ATOM 1323 C C . THR A 1 175 ? 0.498 -11.990 -14.207 1.00 93.25 175 THR A C 1
ATOM 1325 O O . THR A 1 175 ? 1.633 -12.214 -13.780 1.00 93.25 175 THR A O 1
ATOM 1328 N N . THR A 1 176 ? 0.081 -12.380 -15.402 1.00 94.81 176 THR A N 1
ATOM 1329 C CA . THR A 1 176 ? 0.938 -12.964 -16.426 1.00 94.81 176 THR A CA 1
ATOM 1330 C C . THR A 1 176 ? 1.358 -11.881 -17.407 1.00 94.81 176 THR A C 1
ATOM 1332 O O . THR A 1 176 ? 0.519 -11.138 -17.924 1.00 94.81 176 THR A O 1
ATOM 1335 N N . TYR A 1 177 ? 2.648 -11.814 -17.715 1.00 94.94 177 TYR A N 1
ATOM 1336 C CA . TYR A 1 177 ? 3.154 -11.043 -18.843 1.00 94.94 177 TYR A CA 1
ATOM 1337 C C . TYR A 1 177 ? 4.121 -11.881 -19.674 1.00 94.94 177 TYR A C 1
ATOM 1339 O O . TYR A 1 177 ? 4.720 -12.845 -19.197 1.00 94.94 177 TYR A O 1
ATOM 1347 N N . VAL A 1 178 ? 4.243 -11.527 -20.944 1.00 93.81 178 VAL A N 1
ATOM 1348 C CA . VAL A 1 178 ? 5.180 -12.148 -21.882 1.00 93.81 178 VAL A CA 1
ATOM 1349 C C . VAL A 1 178 ? 6.284 -11.172 -22.217 1.00 93.81 178 VAL A C 1
ATOM 1351 O O . VAL A 1 178 ? 6.070 -9.956 -22.192 1.00 93.81 178 VAL A O 1
ATOM 1354 N N . PHE A 1 179 ? 7.454 -11.713 -22.541 1.00 93.69 179 PHE A N 1
ATOM 1355 C CA . PHE A 1 179 ? 8.559 -10.924 -23.054 1.00 93.69 179 PHE A CA 1
ATOM 1356 C C . PHE A 1 179 ? 9.186 -11.537 -24.303 1.00 93.69 179 PHE A C 1
ATOM 1358 O O . PHE A 1 179 ? 9.191 -12.757 -24.471 1.00 93.69 179 PHE A O 1
ATOM 1365 N N . HIS A 1 180 ? 9.731 -10.685 -25.170 1.00 92.75 180 HIS A N 1
ATOM 1366 C CA . HIS A 1 180 ? 10.482 -11.081 -26.360 1.00 92.75 180 HIS A CA 1
ATOM 1367 C C . HIS A 1 180 ? 11.885 -10.489 -26.307 1.00 92.75 180 HIS A C 1
ATOM 1369 O O . HIS A 1 180 ? 12.020 -9.279 -26.152 1.00 92.75 180 HIS A O 1
ATOM 1375 N N . VAL A 1 181 ? 12.906 -11.322 -26.509 1.00 90.38 181 VAL A N 1
ATOM 1376 C CA . VAL A 1 181 ? 14.322 -10.905 -26.543 1.00 90.38 181 VAL A CA 1
ATOM 1377 C C . VAL A 1 181 ? 15.066 -11.611 -27.675 1.00 90.38 181 VAL A C 1
ATOM 1379 O O . VAL A 1 181 ? 14.704 -12.732 -28.038 1.00 90.38 181 VAL A O 1
ATOM 1382 N N . ASP A 1 182 ? 16.105 -10.988 -28.240 1.00 86.75 182 ASP A N 1
ATOM 1383 C CA . ASP A 1 182 ? 17.042 -11.676 -29.147 1.00 86.75 182 ASP A CA 1
ATOM 1384 C C . ASP A 1 182 ? 18.154 -12.337 -28.316 1.00 86.75 182 ASP A C 1
ATOM 1386 O O . ASP A 1 182 ? 19.041 -11.614 -27.844 1.00 86.75 182 ASP A O 1
ATOM 1390 N N . PRO A 1 183 ? 18.175 -13.678 -28.170 1.00 76.12 183 PRO A N 1
ATOM 1391 C CA . PRO A 1 183 ? 19.214 -14.357 -27.407 1.00 76.12 183 PRO A CA 1
ATOM 1392 C C . PRO A 1 183 ? 20.581 -14.282 -28.101 1.00 76.12 183 PRO A C 1
ATOM 1394 O O . PRO A 1 183 ? 21.608 -14.534 -27.481 1.00 76.12 183 PRO A O 1
ATOM 1397 N N . ARG A 1 184 ? 20.652 -13.938 -29.395 1.00 69.44 184 ARG A N 1
ATOM 1398 C CA . ARG A 1 184 ? 21.927 -13.879 -30.135 1.00 69.44 184 ARG A CA 1
ATOM 1399 C C . ARG A 1 184 ? 22.750 -12.651 -29.775 1.00 69.44 184 ARG A C 1
ATOM 1401 O O . ARG A 1 184 ? 23.967 -12.689 -29.939 1.00 69.44 184 ARG A O 1
ATOM 1408 N N . GLY A 1 185 ? 22.128 -11.607 -29.218 1.00 59.97 185 GLY A N 1
ATOM 1409 C CA . GLY A 1 185 ? 22.855 -10.501 -28.583 1.00 59.97 185 GLY A CA 1
ATOM 1410 C C . GLY A 1 185 ? 23.756 -10.963 -27.426 1.00 59.97 185 GLY A C 1
ATOM 1411 O O . GLY A 1 185 ? 24.673 -10.247 -27.026 1.00 59.97 185 GLY A O 1
ATOM 1412 N N . GLU A 1 186 ? 23.536 -12.179 -26.925 1.00 56.44 186 GLU A N 1
ATOM 1413 C CA . GLU A 1 186 ? 24.209 -12.774 -25.770 1.00 56.44 186 GLU A CA 1
ATOM 1414 C C . GLU A 1 186 ? 25.332 -13.747 -26.162 1.00 56.44 186 GLU A C 1
ATOM 1416 O O . GLU A 1 186 ? 26.100 -14.176 -25.308 1.00 56.44 186 GLU A O 1
ATOM 1421 N N . ALA A 1 187 ? 25.464 -14.097 -27.447 1.00 45.72 187 ALA A N 1
ATOM 1422 C CA . ALA A 1 187 ? 26.344 -15.174 -27.915 1.00 45.72 187 ALA A CA 1
ATOM 1423 C C . ALA A 1 187 ? 27.851 -14.826 -27.937 1.00 45.72 187 ALA A C 1
ATOM 1425 O O . ALA A 1 187 ? 28.663 -15.644 -28.368 1.00 45.72 187 ALA A O 1
ATOM 1426 N N . THR A 1 188 ? 28.259 -13.641 -27.474 1.00 49.00 188 THR A N 1
ATOM 1427 C CA . THR A 1 188 ? 29.677 -13.249 -27.396 1.00 49.00 188 THR A CA 1
ATOM 1428 C C . THR A 1 188 ? 30.227 -13.500 -25.984 1.00 49.00 188 THR A C 1
ATOM 1430 O O . THR A 1 188 ? 30.184 -12.597 -25.152 1.00 49.00 188 THR A O 1
ATOM 1433 N N . GLU A 1 189 ? 30.700 -14.724 -25.726 1.00 43.06 189 GLU A N 1
ATOM 1434 C CA . GLU A 1 189 ? 31.637 -15.202 -24.671 1.00 43.06 189 GLU A CA 1
ATOM 1435 C C . GLU A 1 189 ? 31.507 -14.736 -23.200 1.00 43.06 189 GLU A C 1
ATOM 1437 O O . GLU A 1 189 ? 32.253 -15.211 -22.346 1.00 43.06 189 GLU A O 1
ATOM 1442 N N . SER A 1 190 ? 30.560 -13.876 -22.844 1.00 45.06 190 SER A N 1
ATOM 1443 C CA . SER A 1 190 ? 30.349 -13.407 -21.478 1.00 45.06 190 SER A CA 1
ATOM 1444 C C . SER A 1 190 ? 28.973 -13.890 -21.018 1.00 45.06 190 SER A C 1
ATOM 1446 O O . SER A 1 190 ? 27.981 -13.541 -21.665 1.00 45.06 190 SER A O 1
ATOM 1448 N N . PRO A 1 191 ? 28.883 -14.734 -19.969 1.00 52.53 191 PRO A N 1
ATOM 1449 C CA . PRO A 1 191 ? 27.599 -15.200 -19.457 1.00 52.53 191 PRO A CA 1
ATOM 1450 C C . PRO A 1 191 ? 26.719 -13.995 -19.129 1.00 52.53 191 PRO A C 1
ATOM 1452 O O . PRO A 1 191 ? 27.241 -12.962 -18.707 1.00 52.53 191 PRO A O 1
ATOM 1455 N N . ARG A 1 192 ? 25.397 -14.126 -19.325 1.00 53.94 192 ARG A N 1
ATOM 1456 C CA . ARG A 1 192 ? 24.437 -13.085 -18.938 1.00 53.94 192 ARG A CA 1
ATOM 1457 C C . ARG A 1 192 ? 24.812 -12.589 -17.541 1.00 53.94 192 ARG A C 1
ATOM 1459 O O . ARG A 1 192 ? 24.815 -13.418 -16.621 1.00 53.94 192 ARG A O 1
ATOM 1466 N N . PRO A 1 193 ? 25.138 -11.301 -17.352 1.00 57.69 193 PRO A N 1
ATOM 1467 C CA . PRO A 1 193 ? 25.133 -10.785 -16.005 1.00 57.69 193 PRO A CA 1
ATOM 1468 C C . PRO A 1 193 ? 23.692 -10.974 -15.535 1.00 57.69 193 PRO A C 1
ATOM 1470 O O . PRO A 1 193 ? 22.764 -10.475 -16.166 1.00 57.69 193 PRO A O 1
ATOM 1473 N N . GLY A 1 194 ? 23.491 -11.827 -14.532 1.00 76.56 194 GLY A N 1
ATOM 1474 C CA . GLY A 1 194 ? 22.172 -12.005 -13.940 1.00 76.56 194 GLY A CA 1
ATOM 1475 C C . GLY A 1 194 ? 21.722 -10.710 -13.265 1.00 76.56 194 GLY A C 1
ATOM 1476 O O . GLY A 1 194 ? 22.199 -9.623 -13.569 1.00 76.56 194 GLY A O 1
ATOM 1477 N N . TRP A 1 195 ? 20.848 -10.829 -12.275 1.00 87.25 195 TRP A N 1
ATOM 1478 C CA . TRP A 1 195 ? 20.493 -9.711 -11.405 1.00 87.25 195 TRP A CA 1
ATOM 1479 C C . TRP A 1 195 ? 21.746 -9.045 -10.817 1.00 87.25 195 TRP A C 1
ATOM 1481 O O . TRP A 1 195 ? 22.400 -9.620 -9.943 1.00 87.25 195 TRP A O 1
ATOM 1491 N N . ILE A 1 196 ? 22.089 -7.849 -11.305 1.00 91.25 196 ILE A N 1
ATOM 1492 C CA . ILE A 1 196 ? 23.222 -7.069 -10.809 1.00 91.25 196 ILE A CA 1
ATOM 1493 C C . ILE A 1 196 ? 22.711 -6.197 -9.661 1.00 91.25 196 ILE A C 1
ATOM 1495 O O . ILE A 1 196 ? 21.781 -5.410 -9.867 1.00 91.25 196 ILE A O 1
ATOM 1499 N N . PRO A 1 197 ? 23.283 -6.315 -8.451 1.00 91.94 197 PRO A N 1
ATOM 1500 C CA . PRO A 1 197 ? 22.917 -5.437 -7.352 1.00 91.94 197 PRO A CA 1
ATOM 1501 C C . PRO A 1 197 ? 23.306 -3.989 -7.663 1.00 91.94 197 PRO A C 1
ATOM 1503 O O . PRO A 1 197 ? 24.238 -3.718 -8.423 1.00 91.94 197 PRO A O 1
ATOM 1506 N N . PHE A 1 198 ? 22.623 -3.048 -7.020 1.00 90.12 198 PHE A N 1
ATOM 1507 C CA . PHE A 1 198 ? 23.078 -1.661 -6.992 1.00 90.12 198 PHE A CA 1
ATOM 1508 C C . PHE A 1 198 ? 24.463 -1.553 -6.332 1.00 90.12 198 PHE A C 1
ATOM 1510 O O . PHE A 1 198 ? 24.946 -2.486 -5.677 1.00 90.12 198 PHE A O 1
ATOM 1517 N N . SER A 1 199 ? 25.121 -0.402 -6.488 1.00 86.31 199 SER A N 1
ATOM 1518 C CA . SER A 1 199 ? 26.340 -0.122 -5.721 1.00 86.31 199 SER A CA 1
ATOM 1519 C C . SER A 1 199 ? 26.081 -0.286 -4.211 1.00 86.31 199 SER A C 1
ATOM 1521 O O . SER A 1 199 ? 24.962 -0.087 -3.746 1.00 86.31 199 SER A O 1
ATOM 1523 N N . LYS A 1 200 ? 27.103 -0.652 -3.417 1.00 79.19 200 LYS A N 1
ATOM 1524 C CA . LYS A 1 200 ? 26.954 -0.950 -1.969 1.00 79.19 200 LYS A CA 1
ATOM 1525 C C . LYS A 1 200 ? 26.321 0.179 -1.145 1.00 79.19 200 LYS A C 1
ATOM 1527 O O . LYS A 1 200 ? 25.884 -0.056 -0.024 1.00 79.19 200 LYS A O 1
ATOM 1532 N N . GLU A 1 201 ? 26.327 1.392 -1.678 1.00 80.50 201 GLU A N 1
ATOM 1533 C CA . GLU A 1 201 ? 25.815 2.599 -1.035 1.00 80.50 201 GLU A CA 1
ATOM 1534 C C . GLU A 1 201 ? 24.368 2.915 -1.442 1.00 80.50 201 GLU A C 1
ATOM 1536 O O . GLU A 1 201 ? 23.772 3.844 -0.904 1.00 80.50 201 GLU A O 1
ATOM 1541 N N . GLN A 1 202 ? 23.792 2.150 -2.371 1.00 82.25 202 GLN A N 1
ATOM 1542 C CA . GLN A 1 202 ? 22.476 2.396 -2.943 1.00 82.25 202 GLN A CA 1
ATOM 1543 C C . GLN A 1 202 ? 21.501 1.260 -2.627 1.00 82.25 202 GLN A C 1
ATOM 1545 O O . GLN A 1 202 ? 21.819 0.076 -2.731 1.00 82.25 202 GLN A O 1
ATOM 1550 N N . SER A 1 203 ? 20.271 1.641 -2.300 1.00 82.94 203 SER A N 1
ATOM 1551 C CA . SER A 1 203 ? 19.114 0.755 -2.261 1.00 82.94 203 SER A CA 1
ATOM 1552 C C . SER A 1 203 ? 17.936 1.442 -2.943 1.00 82.94 203 SER A C 1
ATOM 1554 O O . SER A 1 203 ? 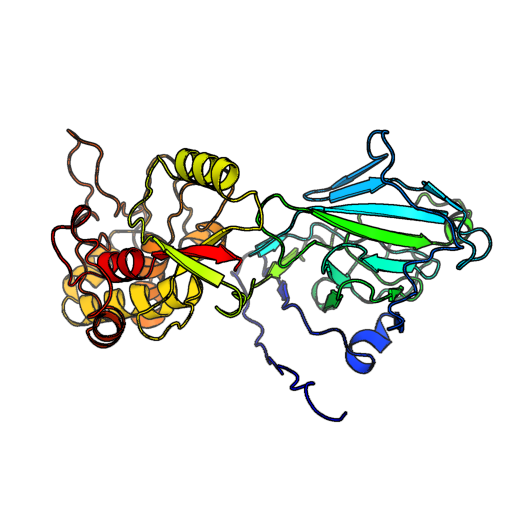17.802 2.669 -2.915 1.00 82.94 203 SER A O 1
ATOM 1556 N N . LEU A 1 204 ? 17.090 0.640 -3.584 1.00 84.19 204 LEU A N 1
ATOM 1557 C CA . LEU A 1 204 ? 15.888 1.119 -4.248 1.00 84.19 204 LEU A CA 1
ATOM 1558 C C . LEU A 1 204 ? 14.660 0.528 -3.555 1.00 84.19 204 LEU A C 1
ATOM 1560 O O . LEU A 1 204 ? 14.495 -0.694 -3.515 1.00 84.19 204 LEU A O 1
ATOM 1564 N N . GLU A 1 205 ? 13.799 1.395 -3.025 1.00 84.94 205 GLU A N 1
ATOM 1565 C CA . GLU A 1 205 ? 12.499 1.013 -2.482 1.00 84.94 205 GLU A CA 1
ATOM 1566 C C . GLU A 1 205 ? 11.384 1.576 -3.362 1.00 84.94 205 GLU A C 1
ATOM 1568 O O . GLU A 1 205 ? 11.195 2.781 -3.529 1.00 84.94 205 GLU A O 1
ATOM 1573 N N . LEU A 1 206 ? 10.608 0.669 -3.936 1.00 82.50 206 LEU A N 1
ATOM 1574 C CA . LEU A 1 206 ? 9.423 1.010 -4.695 1.00 82.50 206 LEU A CA 1
ATOM 1575 C C . LEU A 1 206 ? 8.223 1.039 -3.758 1.00 82.50 206 LEU A C 1
ATOM 1577 O O . LEU A 1 206 ? 7.976 0.071 -3.040 1.00 82.50 206 LEU A O 1
ATOM 1581 N N . PHE A 1 207 ? 7.448 2.119 -3.805 1.00 78.25 207 PHE A N 1
ATOM 1582 C CA . PHE A 1 207 ? 6.190 2.207 -3.079 1.00 78.25 207 PHE A CA 1
ATOM 1583 C C . PHE A 1 207 ? 4.992 2.183 -4.028 1.00 78.25 207 PHE A C 1
ATOM 1585 O O . PHE A 1 207 ? 4.766 3.102 -4.821 1.00 78.25 207 PHE A O 1
ATOM 1592 N N . ILE A 1 208 ? 4.193 1.122 -3.920 1.00 75.44 208 ILE A N 1
ATOM 1593 C CA . ILE A 1 208 ? 3.001 0.909 -4.740 1.00 75.44 208 ILE A CA 1
ATOM 1594 C C . ILE A 1 208 ? 1.760 1.172 -3.894 1.00 75.44 208 ILE A C 1
ATOM 1596 O O . ILE A 1 208 ? 1.389 0.375 -3.028 1.00 75.44 208 ILE A O 1
ATOM 1600 N N . LYS A 1 209 ? 1.076 2.280 -4.196 1.00 68.25 209 LYS A N 1
ATOM 1601 C CA . LYS A 1 209 ? -0.233 2.592 -3.621 1.00 68.25 209 LYS A CA 1
ATOM 1602 C C . LYS A 1 209 ? -1.342 1.972 -4.466 1.00 68.25 209 LYS A C 1
ATOM 1604 O O . LYS A 1 209 ? -1.599 2.438 -5.575 1.00 68.25 209 LYS A O 1
ATOM 1609 N N . LYS A 1 210 ? -2.058 0.990 -3.914 1.00 64.25 210 LYS A N 1
ATOM 1610 C CA . LYS A 1 210 ? -3.323 0.528 -4.497 1.00 64.25 210 LYS A CA 1
ATOM 1611 C C . LYS A 1 210 ? -4.378 1.613 -4.285 1.00 64.25 210 LYS A C 1
ATOM 1613 O O . LYS A 1 210 ? -4.662 1.987 -3.148 1.00 64.25 210 LYS A O 1
ATOM 1618 N N . LEU A 1 211 ? -4.943 2.144 -5.366 1.00 57.06 211 LEU A N 1
ATOM 1619 C CA . LEU A 1 211 ? -6.123 2.995 -5.245 1.00 57.06 211 LEU A CA 1
ATOM 1620 C C . LEU A 1 211 ? -7.350 2.096 -5.065 1.00 57.06 211 LEU A C 1
ATOM 1622 O O . LEU A 1 211 ? -7.455 1.074 -5.743 1.00 57.06 211 LEU A O 1
ATOM 1626 N N . PRO A 1 212 ? -8.271 2.436 -4.154 1.00 58.56 212 PRO A N 1
ATOM 1627 C CA . PRO A 1 212 ? -9.512 1.700 -4.041 1.00 58.56 212 PRO A CA 1
ATOM 1628 C C . PRO A 1 212 ? -10.301 1.901 -5.337 1.00 58.56 212 PRO A C 1
ATOM 1630 O O . PRO A 1 212 ? -10.558 3.031 -5.753 1.00 58.56 212 PRO A O 1
ATOM 1633 N N . GLU A 1 213 ? -10.672 0.799 -5.987 1.00 65.56 213 GLU A N 1
ATOM 1634 C CA . GLU A 1 213 ? -11.685 0.817 -7.042 1.00 65.56 213 GLU A CA 1
ATOM 1635 C C . GLU A 1 213 ? -12.967 1.438 -6.481 1.00 65.56 213 GLU A C 1
ATOM 1637 O O . GLU A 1 213 ? -13.359 1.086 -5.368 1.00 65.56 213 GLU A O 1
ATOM 1642 N N . GLY A 1 214 ? -13.639 2.307 -7.244 1.00 72.75 214 GLY A N 1
ATOM 1643 C CA . GLY A 1 214 ? -14.896 2.947 -6.835 1.00 72.75 214 GLY A CA 1
ATOM 1644 C C . GLY A 1 214 ? -15.985 1.964 -6.371 1.00 72.75 214 GLY A C 1
ATOM 1645 O O . GLY A 1 214 ? -15.862 0.743 -6.481 1.00 72.75 214 GLY A O 1
ATOM 1646 N N . THR A 1 215 ? -17.085 2.479 -5.822 1.00 77.50 215 THR A N 1
ATOM 1647 C CA . THR A 1 215 ? -18.228 1.654 -5.375 1.00 77.50 215 THR A CA 1
ATOM 1648 C C . THR A 1 215 ? -19.147 1.214 -6.519 1.00 77.50 215 THR A C 1
ATOM 1650 O O . THR A 1 215 ? -20.031 0.382 -6.316 1.00 77.50 215 THR A O 1
ATOM 1653 N N . GLU A 1 216 ? -18.931 1.718 -7.737 1.00 83.25 216 GLU A N 1
ATOM 1654 C CA . GLU A 1 216 ? -19.685 1.326 -8.928 1.00 83.25 216 GLU A CA 1
ATOM 1655 C C . GLU A 1 216 ? -19.542 -0.178 -9.209 1.00 83.25 216 GLU A C 1
ATOM 1657 O O . GLU A 1 216 ? -18.445 -0.727 -9.203 1.00 83.25 216 GLU A O 1
ATOM 1662 N N . GLY A 1 217 ? -20.666 -0.862 -9.440 1.00 88.06 217 GLY A N 1
ATOM 1663 C CA . GLY A 1 217 ? -20.680 -2.312 -9.672 1.00 88.06 217 GLY A CA 1
ATOM 1664 C C . GLY A 1 217 ? -20.579 -3.175 -8.410 1.00 88.06 217 GLY A C 1
ATOM 1665 O O . GLY A 1 217 ? -20.602 -4.396 -8.528 1.00 88.06 217 GLY A O 1
ATOM 1666 N N . TRP A 1 218 ? -20.542 -2.574 -7.217 1.00 93.62 218 TRP A N 1
ATOM 1667 C CA . TRP A 1 218 ? -20.499 -3.282 -5.937 1.00 93.62 218 TRP A CA 1
ATOM 1668 C C . TRP A 1 218 ? -21.770 -3.035 -5.104 1.00 93.62 218 TRP A C 1
ATOM 1670 O O . TRP A 1 218 ? -22.411 -1.988 -5.214 1.00 93.62 218 TRP A O 1
ATOM 1680 N N . ILE A 1 219 ? -22.154 -4.003 -4.267 1.00 94.75 219 ILE A N 1
ATOM 1681 C CA . ILE A 1 219 ? -23.239 -3.894 -3.277 1.00 94.75 219 ILE A CA 1
ATOM 1682 C C . ILE A 1 219 ? -22.701 -4.292 -1.906 1.00 94.75 219 ILE A C 1
ATOM 1684 O O . ILE A 1 219 ? -22.120 -5.366 -1.756 1.00 94.75 219 ILE A O 1
ATOM 1688 N N . THR A 1 220 ? -22.941 -3.459 -0.894 1.00 94.94 220 THR A N 1
ATOM 1689 C CA . THR A 1 220 ? -22.665 -3.795 0.510 1.00 94.94 220 THR A CA 1
ATOM 1690 C C . THR A 1 220 ? -23.626 -4.884 0.994 1.00 94.94 220 THR A C 1
ATOM 1692 O O . THR A 1 220 ? -24.829 -4.652 1.069 1.00 94.94 220 THR A O 1
ATOM 1695 N N . GLN A 1 221 ? -23.094 -6.060 1.333 1.00 95.94 221 GLN A N 1
ATOM 1696 C CA . GLN A 1 221 ? -23.856 -7.196 1.869 1.00 95.94 221 GLN A CA 1
ATOM 1697 C C . GLN A 1 221 ? -24.008 -7.124 3.386 1.00 95.94 221 GLN A C 1
ATOM 1699 O O . GLN A 1 221 ? -25.084 -7.364 3.924 1.00 95.94 221 GLN A O 1
ATOM 1704 N N . GLU A 1 222 ? -22.924 -6.798 4.087 1.00 94.19 222 GLU A N 1
ATOM 1705 C CA . GLU A 1 222 ? -22.917 -6.680 5.542 1.00 94.19 222 GLU A CA 1
ATOM 1706 C C . GLU A 1 222 ? -21.805 -5.741 6.018 1.00 94.19 222 GLU A C 1
ATOM 1708 O O . GLU A 1 222 ? -20.874 -5.414 5.279 1.00 94.19 222 GLU A O 1
ATOM 1713 N N . ARG A 1 223 ? -21.891 -5.324 7.283 1.00 93.44 223 ARG A N 1
ATOM 1714 C CA . ARG A 1 223 ? -20.829 -4.608 7.996 1.00 93.44 223 ARG A CA 1
ATOM 1715 C C . ARG A 1 223 ? -20.347 -5.495 9.141 1.00 93.44 223 ARG A C 1
ATOM 1717 O O . ARG A 1 223 ? -20.947 -5.489 10.215 1.00 93.44 223 ARG A O 1
ATOM 1724 N N . PRO A 1 224 ? -19.326 -6.340 8.914 1.00 92.38 224 PRO A N 1
ATOM 1725 C CA . PRO A 1 224 ? -19.012 -7.421 9.848 1.00 92.38 224 PRO A CA 1
ATOM 1726 C C . PRO A 1 224 ? -18.465 -6.913 11.195 1.00 92.38 224 PRO A C 1
ATOM 1728 O O . PRO A 1 224 ? -18.620 -7.586 12.223 1.00 92.38 224 PRO A O 1
ATOM 1731 N N . GLY A 1 225 ? -17.880 -5.710 11.213 1.00 89.56 225 GLY A N 1
ATOM 1732 C CA . GLY A 1 225 ? -17.177 -5.155 12.366 1.00 89.56 225 GLY A CA 1
ATOM 1733 C C . GLY A 1 225 ? -15.842 -5.865 12.609 1.00 89.56 225 GLY A C 1
ATOM 1734 O O . GLY A 1 225 ? -15.106 -6.184 11.667 1.00 89.56 225 GLY A O 1
ATOM 1735 N N . HIS A 1 226 ? -15.506 -6.105 13.876 1.00 88.00 226 HIS A N 1
ATOM 1736 C CA . HIS A 1 226 ? -14.214 -6.673 14.244 1.00 88.00 226 HIS A CA 1
ATOM 1737 C C . HIS A 1 226 ? -14.110 -8.152 13.834 1.00 88.00 226 HIS A C 1
ATOM 1739 O O . HIS A 1 226 ? -14.892 -8.985 14.283 1.00 88.00 226 HIS A O 1
ATOM 1745 N N . LEU A 1 227 ? -13.125 -8.489 12.990 1.00 85.81 227 LEU A N 1
ATOM 1746 C CA . LEU A 1 227 ? -12.859 -9.876 12.575 1.00 85.81 227 LEU A CA 1
ATOM 1747 C C . LEU A 1 227 ? -11.858 -10.589 13.499 1.00 85.81 227 LEU A C 1
ATOM 1749 O O . LEU A 1 227 ? -11.925 -11.808 13.658 1.00 85.81 227 LEU A O 1
ATOM 1753 N N . GLY A 1 228 ? -10.932 -9.836 14.104 1.00 80.25 228 GLY A N 1
ATOM 1754 C CA . GLY A 1 228 ? -9.905 -10.349 15.011 1.00 80.25 228 GLY A CA 1
ATOM 1755 C C . GLY A 1 228 ? -9.150 -11.561 14.461 1.00 80.25 228 GLY A C 1
ATOM 1756 O O . GLY A 1 228 ? -8.808 -11.621 13.279 1.00 80.25 228 GLY A O 1
ATOM 1757 N N . ARG A 1 229 ? -8.943 -12.563 15.325 1.00 77.31 229 ARG A N 1
ATOM 1758 C CA . ARG A 1 229 ? -8.280 -13.837 14.988 1.00 77.31 229 ARG A CA 1
ATOM 1759 C C . ARG A 1 229 ? -9.063 -14.695 13.976 1.00 77.31 229 ARG A C 1
ATOM 1761 O O . ARG A 1 229 ? -8.496 -15.622 13.417 1.00 77.31 229 ARG A O 1
ATOM 1768 N N . ARG A 1 230 ? -10.338 -14.382 13.708 1.00 82.62 230 ARG A N 1
ATOM 1769 C CA . ARG A 1 230 ? -11.223 -15.134 12.794 1.00 82.62 230 ARG A CA 1
ATOM 1770 C C . ARG A 1 230 ? -11.257 -14.571 11.371 1.00 82.62 230 ARG A C 1
ATOM 1772 O O . ARG A 1 230 ? -12.107 -14.966 10.575 1.00 82.62 230 ARG A O 1
ATOM 1779 N N . ARG A 1 231 ? -10.367 -13.629 11.036 1.00 86.00 231 ARG A N 1
ATOM 1780 C CA . ARG A 1 231 ? -10.292 -13.023 9.696 1.00 86.00 231 ARG A CA 1
ATOM 1781 C C . ARG A 1 231 ? -10.179 -14.083 8.601 1.00 86.00 231 ARG A C 1
ATOM 1783 O O . ARG A 1 231 ? -10.971 -14.058 7.666 1.00 86.00 231 ARG A O 1
ATOM 1790 N N . ASP A 1 232 ? -9.233 -15.006 8.732 1.00 83.50 232 ASP A N 1
ATOM 1791 C CA . ASP A 1 232 ? -8.928 -15.968 7.669 1.00 83.50 232 ASP A CA 1
ATOM 1792 C C . ASP A 1 232 ? -10.063 -16.992 7.496 1.00 83.50 232 ASP A C 1
ATOM 1794 O O . ASP A 1 232 ? -10.433 -17.320 6.369 1.00 83.50 232 ASP A O 1
ATOM 1798 N N . GLU A 1 233 ? -10.703 -17.405 8.598 1.00 88.56 233 GLU A N 1
ATOM 1799 C CA . GLU A 1 233 ? -11.937 -18.204 8.569 1.00 88.56 233 GLU A CA 1
ATOM 1800 C C . GLU A 1 233 ? -13.046 -17.484 7.792 1.00 88.56 233 GLU A C 1
ATOM 1802 O O . GLU A 1 233 ? -13.681 -18.072 6.918 1.00 88.56 233 GLU A O 1
ATOM 1807 N N . LYS A 1 234 ? -13.260 -16.191 8.074 1.00 90.44 234 LYS A N 1
ATOM 1808 C CA . LYS A 1 234 ? -14.275 -15.379 7.391 1.00 90.44 234 LYS A CA 1
ATOM 1809 C C . LYS A 1 234 ? -13.962 -15.166 5.917 1.00 90.44 234 LYS A C 1
ATOM 1811 O O . LYS A 1 234 ? -14.867 -15.218 5.093 1.00 90.44 234 LYS A O 1
ATOM 1816 N N . PHE A 1 235 ? -12.694 -14.983 5.571 1.00 89.12 235 PHE A N 1
ATOM 1817 C CA . PHE A 1 235 ? -12.269 -14.862 4.178 1.00 89.12 235 PHE A CA 1
ATOM 1818 C C . PHE A 1 235 ? -12.490 -16.178 3.431 1.00 89.12 235 PHE A C 1
ATOM 1820 O O . PHE A 1 235 ? -12.961 -16.160 2.298 1.00 89.12 235 PHE A O 1
ATOM 1827 N N . SER A 1 236 ? -12.214 -17.320 4.069 1.00 88.19 236 SER A N 1
ATOM 1828 C CA . SER A 1 236 ? -12.517 -18.641 3.512 1.00 88.19 236 SER A CA 1
ATOM 1829 C C . SER A 1 236 ? -14.024 -18.842 3.306 1.00 88.19 236 SER A C 1
ATOM 1831 O O . SER A 1 236 ? -14.437 -19.275 2.231 1.00 88.19 236 SER A O 1
ATOM 1833 N N . GLU A 1 237 ? -14.850 -18.446 4.279 1.00 94.81 237 GLU A N 1
ATOM 1834 C CA . GLU A 1 237 ? -16.316 -18.463 4.174 1.00 94.81 237 GLU A CA 1
ATOM 1835 C C . GLU A 1 237 ? -16.813 -17.608 2.996 1.00 94.81 237 GLU A C 1
ATOM 1837 O O . GLU A 1 237 ? -17.603 -18.077 2.176 1.00 94.81 237 GLU A O 1
ATOM 1842 N N . TRP A 1 238 ? -16.332 -16.370 2.867 1.00 95.50 238 TRP A N 1
ATOM 1843 C CA . TRP A 1 238 ? -16.721 -15.474 1.776 1.00 95.50 238 TRP A CA 1
ATOM 1844 C C . TRP A 1 238 ? -16.213 -15.946 0.414 1.00 95.50 238 TRP A C 1
ATOM 1846 O O . TRP A 1 238 ? -16.962 -15.867 -0.557 1.00 95.50 238 TRP A O 1
ATOM 1856 N N . ASN A 1 239 ? -15.003 -16.507 0.341 1.00 91.75 239 ASN A N 1
ATOM 1857 C CA . ASN A 1 239 ? -14.500 -17.153 -0.871 1.00 91.75 239 ASN A CA 1
ATOM 1858 C C . ASN A 1 239 ? -15.406 -18.310 -1.305 1.00 91.75 239 ASN A C 1
ATOM 1860 O O . ASN A 1 239 ? -15.704 -18.419 -2.487 1.00 91.75 239 ASN A O 1
ATOM 1864 N N . GLY A 1 240 ? -15.879 -19.138 -0.369 1.00 94.25 240 GLY A N 1
ATOM 1865 C CA . GLY A 1 240 ? -16.810 -20.226 -0.681 1.00 94.25 240 GLY A CA 1
ATOM 1866 C C . GLY A 1 240 ? -18.216 -19.752 -1.061 1.00 94.25 240 GLY A C 1
ATOM 1867 O O . GLY A 1 240 ? -18.922 -20.454 -1.779 1.00 94.25 240 GLY A O 1
ATOM 1868 N N . ARG A 1 241 ? -18.641 -18.577 -0.580 1.00 96.44 241 ARG A N 1
ATOM 1869 C CA . ARG A 1 241 ? -19.987 -18.036 -0.823 1.00 96.44 241 ARG A CA 1
ATOM 1870 C C . ARG A 1 241 ? -20.096 -17.184 -2.086 1.00 96.44 241 ARG A C 1
ATOM 1872 O O . ARG A 1 241 ? -21.154 -17.191 -2.709 1.00 96.44 241 ARG A O 1
ATOM 1879 N N . TYR A 1 242 ? -19.065 -16.410 -2.408 1.00 94.69 242 TYR A N 1
ATOM 1880 C CA . TYR A 1 242 ? -19.120 -15.390 -3.458 1.00 94.69 242 TYR A CA 1
ATOM 1881 C C . TYR A 1 242 ? -18.106 -15.601 -4.582 1.00 94.69 242 TYR A C 1
ATOM 1883 O O . TYR A 1 242 ? -18.178 -14.867 -5.556 1.00 94.69 242 TYR A O 1
ATOM 1891 N N . ASP A 1 243 ? -17.204 -16.578 -4.463 1.00 89.25 243 ASP A N 1
ATOM 1892 C CA . ASP A 1 243 ? -15.985 -16.742 -5.264 1.00 89.25 243 ASP A CA 1
ATOM 1893 C C . ASP A 1 243 ? -14.928 -15.654 -5.017 1.00 89.25 243 ASP A C 1
ATOM 1895 O O . ASP A 1 243 ? -15.216 -14.480 -4.757 1.00 89.25 243 ASP A O 1
ATOM 1899 N N . SER A 1 244 ? -13.656 -16.048 -5.091 1.00 82.00 244 SER A N 1
ATOM 1900 C CA . SER A 1 244 ? -12.540 -15.106 -4.969 1.00 82.00 244 SER A CA 1
ATOM 1901 C C . SER A 1 244 ? -12.584 -14.069 -6.100 1.00 82.00 244 SER A C 1
ATOM 1903 O O . SER A 1 244 ? -12.908 -14.396 -7.239 1.00 82.00 244 SER A O 1
ATOM 1905 N N . GLY A 1 245 ? -12.320 -12.800 -5.777 1.00 81.88 245 GLY A N 1
ATOM 1906 C CA . GLY A 1 245 ? -12.384 -11.685 -6.733 1.00 81.88 245 GLY A CA 1
ATOM 1907 C C . GLY A 1 245 ? -13.790 -11.114 -6.994 1.00 81.88 245 GLY A C 1
ATOM 1908 O O . GLY A 1 245 ? -13.917 -10.074 -7.649 1.00 81.88 245 GLY A O 1
ATOM 1909 N N . ASN A 1 246 ? -14.843 -11.734 -6.455 1.00 91.31 246 ASN A N 1
ATOM 1910 C CA . ASN A 1 246 ? -16.234 -11.264 -6.546 1.00 91.31 246 ASN A CA 1
ATOM 1911 C C . ASN A 1 246 ? -16.755 -10.642 -5.243 1.00 91.31 246 ASN A C 1
ATOM 1913 O O . ASN A 1 246 ? -17.865 -10.110 -5.205 1.00 91.31 246 ASN A O 1
ATOM 1917 N N . TRP A 1 247 ? -15.940 -10.649 -4.190 1.00 94.50 247 TRP A N 1
ATOM 1918 C CA . TRP A 1 247 ? -16.177 -9.918 -2.953 1.00 94.50 247 TRP A CA 1
ATOM 1919 C C . TRP A 1 247 ? -14.939 -9.107 -2.558 1.00 94.50 247 TRP A C 1
ATOM 1921 O O . TRP A 1 247 ? -13.819 -9.396 -2.984 1.00 94.50 247 TRP A O 1
ATOM 1931 N N . ARG A 1 248 ? -15.140 -8.077 -1.736 1.00 92.06 248 ARG A N 1
ATOM 1932 C CA . ARG A 1 248 ? -14.069 -7.288 -1.120 1.00 92.06 248 ARG A CA 1
ATOM 1933 C C . ARG A 1 248 ? -14.473 -6.792 0.262 1.00 92.06 248 ARG A C 1
ATOM 1935 O O . ARG A 1 248 ? -15.648 -6.531 0.515 1.00 92.06 248 ARG A O 1
ATOM 1942 N N . LEU A 1 249 ? -13.490 -6.624 1.140 1.00 92.44 249 LEU A N 1
ATOM 1943 C CA . LEU A 1 249 ? -13.660 -5.933 2.416 1.00 92.44 249 LEU A CA 1
ATOM 1944 C C . LEU A 1 249 ? -13.070 -4.528 2.285 1.00 92.44 249 LEU A C 1
ATOM 1946 O O . LEU A 1 249 ? -11.884 -4.385 1.996 1.00 92.44 249 LEU A O 1
ATOM 1950 N N . VAL A 1 250 ? -13.894 -3.503 2.475 1.00 93.38 250 VAL A N 1
ATOM 1951 C CA . VAL A 1 250 ? -13.508 -2.092 2.316 1.00 93.38 250 VAL A CA 1
ATOM 1952 C C . VAL A 1 250 ? -14.017 -1.256 3.481 1.00 93.38 250 VAL A C 1
ATOM 1954 O O . VAL A 1 250 ? -14.895 -1.690 4.222 1.00 93.38 250 VAL A O 1
ATOM 1957 N N . ASN A 1 251 ? -13.503 -0.040 3.626 1.00 94.44 251 ASN A N 1
ATOM 1958 C CA . ASN A 1 251 ? -14.076 0.964 4.510 1.00 94.44 251 ASN A CA 1
ATOM 1959 C C . ASN A 1 251 ? -14.865 1.971 3.668 1.00 94.44 251 ASN A C 1
ATOM 1961 O O . ASN A 1 251 ? -14.303 2.640 2.806 1.00 94.44 251 ASN A O 1
ATOM 1965 N N . VAL A 1 252 ? -16.173 2.049 3.897 1.00 95.38 252 VAL A N 1
ATOM 1966 C CA . VAL A 1 252 ? -17.101 2.947 3.208 1.00 95.38 252 VAL A CA 1
ATOM 1967 C C . VAL A 1 252 ? -18.025 3.623 4.218 1.00 95.38 252 VAL A C 1
ATOM 1969 O O . VAL A 1 252 ? -18.631 2.953 5.067 1.00 95.38 252 VAL A O 1
ATOM 1972 N N . ASP A 1 253 ? -18.109 4.947 4.141 1.00 95.75 253 ASP A N 1
ATOM 1973 C CA . ASP A 1 253 ? -18.962 5.753 5.017 1.00 95.75 253 ASP A CA 1
ATOM 1974 C C . ASP A 1 253 ? -20.425 5.801 4.538 1.00 95.75 253 ASP A C 1
ATOM 1976 O O . ASP A 1 253 ? -20.816 5.089 3.611 1.00 95.75 253 ASP A O 1
ATOM 1980 N N . GLN A 1 254 ? -21.266 6.592 5.208 1.00 95.38 254 GLN A N 1
ATOM 1981 C CA . GLN A 1 254 ? -22.688 6.716 4.863 1.00 95.38 254 GLN A CA 1
ATOM 1982 C C . GLN A 1 254 ? -22.954 7.452 3.539 1.00 95.38 254 GLN A C 1
ATOM 1984 O O . GLN A 1 254 ? -24.080 7.424 3.053 1.00 95.38 254 GLN A O 1
ATOM 1989 N N . ASN A 1 255 ? -21.947 8.124 2.975 1.00 93.81 255 ASN A N 1
ATOM 1990 C CA . ASN A 1 255 ? -22.030 8.855 1.711 1.00 93.81 255 ASN A CA 1
ATOM 1991 C C . ASN A 1 255 ? -21.429 8.047 0.547 1.00 93.81 255 ASN A C 1
ATOM 1993 O O . ASN A 1 255 ? -21.079 8.623 -0.482 1.00 93.81 255 ASN A O 1
ATOM 1997 N N . ASP A 1 256 ? -21.241 6.737 0.730 1.00 91.06 256 ASP A N 1
ATOM 1998 C CA . ASP A 1 256 ? -20.595 5.829 -0.222 1.00 91.06 256 ASP A CA 1
ATOM 1999 C C . ASP A 1 256 ? -19.147 6.209 -0.587 1.00 91.06 256 ASP A C 1
ATOM 2001 O O . ASP A 1 256 ? -18.589 5.702 -1.568 1.00 91.06 256 ASP A O 1
ATOM 2005 N N . ARG A 1 257 ? -18.485 7.059 0.213 1.00 92.50 257 ARG A N 1
ATOM 2006 C CA . ARG A 1 257 ? -17.064 7.358 0.023 1.00 92.50 257 ARG A CA 1
ATOM 2007 C C . ARG A 1 257 ? -16.234 6.195 0.543 1.00 92.50 257 ARG A C 1
ATOM 2009 O O . ARG A 1 257 ? -16.349 5.797 1.702 1.00 92.50 257 ARG A O 1
ATOM 2016 N N . LEU A 1 258 ? -15.340 5.706 -0.310 1.00 92.44 258 LEU A N 1
ATOM 2017 C CA . LEU A 1 258 ? -14.314 4.744 0.072 1.00 92.44 258 LEU A CA 1
ATOM 2018 C C . LEU A 1 258 ? -13.166 5.438 0.794 1.00 92.44 258 LEU A C 1
ATOM 2020 O O . LEU A 1 258 ? -12.663 6.468 0.346 1.00 92.44 258 LEU A O 1
ATOM 2024 N N . TRP A 1 259 ? -12.744 4.819 1.886 1.00 91.88 259 TRP A N 1
ATOM 2025 C CA . TRP A 1 259 ? -11.616 5.239 2.696 1.00 91.88 259 TRP A CA 1
ATOM 2026 C C . TRP A 1 259 ? -10.447 4.304 2.447 1.00 91.88 259 TRP A C 1
ATOM 2028 O O . TRP A 1 259 ? -10.551 3.084 2.606 1.00 91.88 259 TRP A O 1
ATOM 2038 N N . THR A 1 260 ? -9.319 4.884 2.060 1.00 86.19 260 THR A N 1
ATOM 2039 C CA . THR A 1 260 ? -8.047 4.166 2.048 1.00 86.19 260 THR A CA 1
ATOM 2040 C C . THR A 1 260 ? -7.561 3.911 3.467 1.00 86.19 260 THR A C 1
ATOM 2042 O O . THR A 1 260 ? -7.897 4.646 4.399 1.00 86.19 260 THR A O 1
ATOM 2045 N N . ILE A 1 261 ? -6.720 2.890 3.636 1.00 88.50 261 ILE A N 1
ATOM 2046 C CA . ILE A 1 261 ? -6.097 2.643 4.936 1.00 88.50 261 ILE A CA 1
ATOM 2047 C C . ILE A 1 261 ? -5.235 3.833 5.378 1.00 88.50 261 ILE A C 1
ATOM 2049 O O . ILE A 1 261 ? -5.213 4.145 6.563 1.00 88.50 261 ILE A O 1
ATOM 2053 N N . GLU A 1 262 ? -4.599 4.560 4.452 1.00 84.75 262 GLU A N 1
ATOM 2054 C CA . GLU A 1 262 ? -3.823 5.754 4.804 1.00 84.75 262 GLU A CA 1
ATOM 2055 C C . GLU A 1 262 ? -4.710 6.880 5.330 1.00 84.75 262 GLU A C 1
ATOM 2057 O O . GLU A 1 262 ? -4.360 7.514 6.320 1.00 84.75 262 GLU A O 1
ATOM 2062 N N . GLU A 1 263 ? -5.862 7.130 4.700 1.00 88.56 263 GLU A N 1
ATOM 2063 C CA . GLU A 1 263 ? -6.807 8.136 5.196 1.00 88.56 263 GLU A CA 1
ATOM 2064 C C . GLU A 1 263 ? -7.338 7.749 6.577 1.00 88.56 263 GLU A C 1
ATOM 2066 O O . GLU A 1 263 ? -7.458 8.604 7.449 1.00 88.56 263 GLU A O 1
ATOM 2071 N N . ILE A 1 264 ? -7.612 6.465 6.813 1.00 94.75 264 ILE A N 1
ATOM 2072 C CA . ILE A 1 264 ? -8.026 5.988 8.136 1.00 94.75 264 ILE A CA 1
ATOM 2073 C C . ILE A 1 264 ? -6.906 6.224 9.151 1.00 94.75 264 ILE A C 1
ATOM 2075 O O . ILE A 1 264 ? -7.136 6.831 10.189 1.00 94.75 264 ILE A O 1
ATOM 2079 N N . VAL A 1 265 ? -5.684 5.793 8.858 1.00 94.00 265 VAL A N 1
ATOM 2080 C CA . VAL A 1 265 ? -4.561 5.850 9.805 1.00 94.00 265 VAL A CA 1
ATOM 2081 C C . VAL A 1 265 ? -4.120 7.285 10.075 1.00 94.00 265 VAL A C 1
ATOM 2083 O O . VAL A 1 265 ? -4.008 7.684 11.232 1.00 94.00 265 VAL A O 1
ATOM 2086 N N . PHE A 1 266 ? -3.882 8.078 9.034 1.00 90.06 266 PHE A N 1
ATOM 2087 C CA . PHE A 1 266 ? -3.286 9.404 9.187 1.00 90.06 266 PHE A CA 1
ATOM 2088 C C . PHE A 1 266 ? -4.322 10.509 9.385 1.00 90.06 266 PHE A C 1
ATOM 2090 O O . PHE A 1 266 ? -4.063 11.422 10.163 1.00 90.06 266 PHE A O 1
ATOM 2097 N N . ASN A 1 267 ? -5.508 10.419 8.772 1.00 92.62 267 ASN A N 1
ATOM 2098 C CA . ASN A 1 267 ? -6.524 11.461 8.946 1.00 92.62 267 ASN A CA 1
ATOM 2099 C C . ASN A 1 267 ? -7.451 11.130 10.116 1.00 92.62 267 ASN A C 1
ATOM 2101 O O . ASN A 1 267 ? -7.740 12.003 10.923 1.00 92.62 267 ASN A O 1
ATOM 2105 N N . VAL A 1 268 ? -7.914 9.883 10.252 1.00 97.12 268 VAL A N 1
ATOM 2106 C CA . VAL A 1 268 ? -8.863 9.543 11.326 1.00 97.12 268 VAL A CA 1
ATOM 2107 C C . VAL A 1 268 ? -8.140 9.250 12.634 1.00 97.12 268 VAL A C 1
ATOM 2109 O O . VAL A 1 268 ? -8.369 9.950 13.622 1.00 97.12 268 VAL A O 1
ATOM 2112 N N . TYR A 1 269 ? -7.264 8.243 12.659 1.00 97.88 269 TYR A N 1
ATOM 2113 C CA . TYR A 1 269 ? -6.593 7.830 13.890 1.00 97.88 269 TYR A CA 1
ATOM 2114 C C . TYR A 1 269 ? -5.611 8.900 14.368 1.00 97.88 269 TYR A C 1
ATOM 2116 O O . TYR A 1 269 ? -5.751 9.383 15.490 1.00 97.88 269 TYR A O 1
ATOM 2124 N N . ALA A 1 270 ? -4.630 9.287 13.547 1.00 97.06 270 ALA A N 1
ATOM 2125 C CA . ALA A 1 270 ? -3.550 10.159 14.007 1.00 97.06 270 ALA A CA 1
ATOM 2126 C C . ALA A 1 270 ? -4.041 11.568 14.378 1.00 97.06 270 ALA A C 1
ATOM 2128 O O . ALA A 1 270 ? -3.615 12.092 15.406 1.00 97.06 270 ALA A O 1
ATOM 2129 N N . GLU A 1 271 ? -4.979 12.167 13.632 1.00 97.69 271 GLU A N 1
ATOM 2130 C CA . GLU A 1 271 ? -5.555 13.460 14.040 1.00 97.69 271 GLU A CA 1
ATOM 2131 C C . GLU A 1 271 ? -6.359 13.352 15.339 1.00 97.69 271 GLU A C 1
ATOM 2133 O O . GLU A 1 271 ? -6.277 14.245 16.180 1.00 97.69 271 GLU A O 1
ATOM 2138 N N . SER A 1 272 ? -7.115 12.266 15.534 1.00 98.50 272 SER A N 1
ATOM 2139 C CA . SER A 1 272 ? -7.889 12.069 16.765 1.00 98.50 272 SER A CA 1
ATOM 2140 C C . SER A 1 272 ? -6.976 11.836 17.974 1.00 98.50 272 SER A C 1
ATOM 2142 O O . SER A 1 272 ? -7.205 12.414 19.036 1.00 98.50 272 SER A O 1
ATOM 2144 N N . TYR A 1 273 ? -5.882 11.083 17.808 1.00 98.69 273 TYR A N 1
ATOM 2145 C CA . TYR A 1 273 ? -4.819 10.994 18.814 1.00 98.69 273 TYR A CA 1
ATOM 2146 C C . TYR A 1 273 ? -4.187 12.359 19.098 1.00 98.69 273 TYR A C 1
ATOM 2148 O O . TYR A 1 273 ? -4.002 12.715 20.261 1.00 98.69 273 TYR A O 1
ATOM 2156 N N . ALA A 1 274 ? -3.856 13.134 18.062 1.00 98.44 274 ALA A N 1
ATOM 2157 C CA . ALA A 1 274 ? -3.246 14.448 18.230 1.00 98.44 274 ALA A CA 1
ATOM 2158 C C . ALA A 1 274 ? -4.167 15.398 19.009 1.00 98.44 274 ALA A C 1
ATOM 2160 O O . ALA A 1 274 ? -3.708 16.030 19.958 1.00 98.44 274 ALA A O 1
ATOM 2161 N N . ALA A 1 275 ? -5.458 15.437 18.671 1.00 98.50 275 ALA A N 1
ATOM 2162 C CA . ALA A 1 275 ? -6.460 16.215 19.395 1.00 98.50 275 ALA A CA 1
ATOM 2163 C C . ALA A 1 275 ? -6.582 15.765 20.859 1.00 98.50 275 ALA A C 1
ATOM 2165 O O . ALA A 1 275 ? -6.506 16.588 21.767 1.00 98.50 275 ALA A O 1
ATOM 2166 N N . TYR A 1 276 ? -6.657 14.452 21.105 1.00 98.56 276 TYR A N 1
ATOM 2167 C CA . TYR A 1 276 ? -6.673 13.912 22.464 1.00 98.56 276 TYR A CA 1
ATOM 2168 C C . TYR A 1 276 ? -5.457 14.378 23.278 1.00 98.56 276 TYR A C 1
ATOM 2170 O O . TYR A 1 276 ? -5.602 14.854 24.401 1.00 98.56 276 TYR A O 1
ATOM 2178 N N . PHE A 1 277 ? -4.250 14.295 22.721 1.00 98.69 277 PHE A N 1
ATOM 2179 C CA . PHE A 1 277 ? -3.027 14.688 23.423 1.00 98.69 277 PHE A CA 1
ATOM 2180 C C . PHE A 1 277 ? -2.814 16.199 23.538 1.00 98.69 277 PHE A C 1
ATOM 2182 O O . PHE A 1 277 ? -2.084 16.625 24.434 1.00 98.69 277 PHE A O 1
ATOM 2189 N N . GLN A 1 278 ? -3.443 17.011 22.688 1.00 98.38 278 GLN A N 1
ATOM 2190 C CA . GLN A 1 278 ? -3.505 18.463 22.886 1.00 98.38 278 GLN A CA 1
ATOM 2191 C C . GLN A 1 278 ? -4.279 18.807 24.162 1.00 98.38 278 GLN A C 1
ATOM 2193 O O . GLN A 1 278 ? -3.829 19.660 24.928 1.00 98.38 278 GLN A O 1
ATOM 2198 N N . ASP A 1 279 ? -5.360 18.077 24.439 1.00 98.31 279 ASP A N 1
ATOM 2199 C CA . ASP A 1 279 ? -6.142 18.218 25.672 1.00 98.31 279 ASP A CA 1
ATOM 2200 C C . ASP A 1 279 ? -5.494 17.498 26.873 1.00 98.31 279 ASP A C 1
ATOM 2202 O O . ASP A 1 279 ? -5.744 17.841 28.030 1.00 98.31 279 ASP A O 1
ATOM 2206 N N . HIS A 1 280 ? -4.603 16.532 26.611 1.00 98.44 280 HIS A N 1
ATOM 2207 C CA . HIS A 1 280 ? -3.912 15.714 27.617 1.00 98.44 280 HIS A CA 1
ATOM 2208 C C . HIS A 1 280 ? -2.372 15.775 27.485 1.00 98.44 280 HIS A C 1
ATOM 2210 O O . HIS A 1 280 ? -1.706 14.737 27.397 1.00 98.44 280 HIS A O 1
ATOM 2216 N N . PRO A 1 281 ? -1.741 16.966 27.528 1.00 98.44 281 PRO A N 1
ATOM 2217 C CA . PRO A 1 281 ? -0.325 17.123 27.178 1.00 98.44 281 PRO A CA 1
ATOM 2218 C C . PRO A 1 281 ? 0.626 16.385 28.127 1.00 98.44 281 PRO A C 1
ATOM 2220 O O . PRO A 1 281 ? 1.656 15.870 27.695 1.00 98.44 281 PRO A O 1
ATOM 2223 N N . LYS A 1 282 ? 0.261 16.261 29.412 1.00 98.50 282 LYS A N 1
ATOM 2224 C CA . LYS A 1 282 ? 1.044 15.501 30.404 1.00 98.50 282 LYS A CA 1
ATOM 2225 C C . LYS A 1 282 ? 1.155 14.020 30.045 1.00 98.50 282 LYS A C 1
ATOM 2227 O O . LYS A 1 282 ? 2.156 13.390 30.370 1.00 98.50 282 LYS A O 1
ATOM 2232 N N . GLU A 1 283 ? 0.136 13.465 29.396 1.00 98.56 283 GLU A N 1
ATOM 2233 C CA . GLU A 1 283 ? 0.142 12.072 28.958 1.00 98.56 283 GLU A CA 1
ATOM 2234 C C . GLU A 1 283 ? 1.067 11.870 27.764 1.00 98.56 283 GLU A C 1
ATOM 2236 O O . GLU A 1 283 ? 1.883 10.952 27.784 1.00 98.56 283 GLU A O 1
ATOM 2241 N N . ALA A 1 284 ? 0.998 12.769 26.778 1.00 98.50 284 ALA A N 1
ATOM 2242 C CA . ALA A 1 284 ? 1.916 12.772 25.645 1.00 98.50 284 ALA A CA 1
ATOM 2243 C C . ALA A 1 284 ? 3.370 12.884 26.115 1.00 98.50 284 ALA A C 1
ATOM 2245 O O . ALA A 1 284 ? 4.209 12.076 25.721 1.00 98.50 284 ALA A O 1
ATOM 2246 N N . ASP A 1 285 ? 3.656 13.837 27.008 1.00 98.44 285 ASP A N 1
ATOM 2247 C CA . ASP A 1 285 ? 4.988 14.028 27.585 1.00 98.44 285 ASP A CA 1
ATOM 2248 C C . ASP A 1 285 ? 5.457 12.790 28.349 1.00 98.44 285 ASP A C 1
ATOM 2250 O O . ASP A 1 285 ? 6.620 12.401 28.248 1.00 98.44 285 ASP A O 1
ATOM 2254 N N . TRP A 1 286 ? 4.569 12.144 29.105 1.00 98.06 286 TRP A N 1
ATOM 2255 C CA . TRP A 1 286 ? 4.911 10.904 29.788 1.00 98.06 286 TRP A CA 1
ATOM 2256 C C . TRP A 1 286 ? 5.269 9.798 28.792 1.00 98.06 286 TRP A C 1
ATOM 2258 O O . TRP A 1 286 ? 6.306 9.159 28.963 1.00 98.06 286 TRP A O 1
ATOM 2268 N N . ILE A 1 287 ? 4.480 9.608 27.731 1.00 98.25 287 ILE A N 1
ATOM 2269 C CA . ILE A 1 287 ? 4.758 8.600 26.700 1.00 98.25 287 ILE A CA 1
ATOM 2270 C C . ILE A 1 287 ? 6.128 8.853 26.061 1.00 98.25 287 ILE A C 1
ATOM 2272 O O . ILE A 1 287 ? 7.003 7.987 26.100 1.00 98.25 287 ILE A O 1
ATOM 2276 N N . VAL A 1 288 ? 6.353 10.051 25.518 1.00 98.19 288 VAL A N 1
ATOM 2277 C CA . VAL A 1 288 ? 7.564 10.305 24.726 1.00 98.19 288 VAL A CA 1
ATOM 2278 C C . VAL A 1 288 ? 8.830 10.332 25.577 1.00 98.19 288 VAL A C 1
ATOM 2280 O O . VAL A 1 288 ? 9.898 10.004 25.078 1.00 98.19 288 VAL A O 1
ATOM 2283 N N . ASN A 1 289 ? 8.745 10.660 26.870 1.00 98.25 289 ASN A N 1
ATOM 2284 C CA . ASN A 1 289 ? 9.916 10.646 27.750 1.00 98.25 289 ASN A CA 1
ATOM 2285 C C . ASN A 1 289 ? 10.240 9.254 28.324 1.00 98.25 289 ASN A C 1
ATOM 2287 O O . ASN A 1 289 ? 11.369 9.046 28.759 1.00 98.25 289 ASN A O 1
ATOM 2291 N N . ASN A 1 290 ? 9.289 8.311 28.347 1.00 98.00 290 ASN A N 1
ATOM 2292 C CA . ASN A 1 290 ? 9.484 6.993 28.974 1.00 98.00 290 ASN A CA 1
ATOM 2293 C C . ASN A 1 290 ? 9.609 5.836 27.976 1.00 98.00 290 ASN A C 1
ATOM 2295 O O . ASN A 1 290 ? 10.115 4.775 28.350 1.00 98.00 290 ASN A O 1
ATOM 2299 N N . PHE A 1 291 ? 9.182 6.021 26.726 1.00 97.94 291 PHE A N 1
ATOM 2300 C CA . PHE A 1 291 ? 9.149 4.955 25.724 1.00 97.94 291 PHE A CA 1
ATOM 2301 C C . PHE A 1 291 ? 9.895 5.338 24.444 1.00 97.94 291 PHE A C 1
ATOM 2303 O O . PHE A 1 291 ? 10.159 6.516 24.206 1.00 97.94 291 PHE A O 1
ATOM 2310 N N . SER A 1 292 ? 10.273 4.338 23.647 1.00 96.75 292 SER A N 1
ATOM 2311 C CA . SER A 1 292 ? 10.955 4.509 22.358 1.00 96.75 292 SER A CA 1
ATOM 2312 C C . SER A 1 292 ? 9.987 4.588 21.175 1.00 96.75 292 SER A C 1
ATOM 2314 O O . SER A 1 292 ? 10.306 5.221 20.177 1.00 96.75 292 SER A O 1
ATOM 2316 N N . HIS A 1 293 ? 8.833 3.929 21.278 1.00 97.19 293 HIS A N 1
ATOM 2317 C CA . HIS A 1 293 ? 7.706 3.937 20.337 1.00 97.19 293 HIS A CA 1
ATOM 2318 C C . HIS A 1 293 ? 6.564 3.098 20.935 1.00 97.19 293 HIS A C 1
ATOM 2320 O O . HIS A 1 293 ? 6.762 2.410 21.939 1.00 97.19 293 HIS A O 1
ATOM 2326 N N . ALA A 1 294 ? 5.386 3.115 20.318 1.00 96.69 294 ALA A N 1
ATOM 2327 C CA . ALA A 1 294 ? 4.268 2.226 20.619 1.00 96.69 294 ALA A CA 1
ATOM 2328 C C . ALA A 1 294 ? 4.171 1.038 19.645 1.00 96.69 294 ALA A C 1
ATOM 2330 O O . ALA A 1 294 ? 4.539 1.166 18.477 1.00 96.69 294 ALA A O 1
ATOM 2331 N N . TYR A 1 295 ? 3.630 -0.088 20.118 1.00 95.06 295 TYR A N 1
ATOM 2332 C CA . TYR A 1 295 ? 3.316 -1.306 19.354 1.00 95.06 295 TYR A CA 1
ATOM 2333 C C . TYR A 1 295 ? 2.073 -2.008 19.935 1.00 95.06 295 TYR A C 1
ATOM 2335 O O . TYR A 1 295 ? 1.603 -1.652 21.020 1.00 95.06 295 TYR A O 1
ATOM 2343 N N . GLU A 1 296 ? 1.524 -3.002 19.233 1.00 90.88 296 GLU A N 1
ATOM 2344 C CA . GLU A 1 296 ? 0.293 -3.683 19.656 1.00 90.88 296 GLU A CA 1
ATOM 2345 C C . GLU A 1 296 ? 0.549 -5.061 20.275 1.00 90.88 296 GLU A C 1
ATOM 2347 O O . GLU A 1 296 ? 0.090 -5.311 21.388 1.00 90.88 296 GLU A O 1
ATOM 2352 N N . LEU A 1 297 ? 1.279 -5.951 19.600 1.00 85.69 297 LEU A N 1
ATOM 2353 C CA . LEU A 1 297 ? 1.346 -7.370 19.979 1.00 85.69 297 LEU A CA 1
ATOM 2354 C C . LEU A 1 297 ? 2.764 -7.807 20.364 1.00 85.69 297 LEU A C 1
ATOM 2356 O O . LEU A 1 297 ? 3.699 -7.620 19.588 1.00 85.69 297 LEU A O 1
ATOM 2360 N N . ASP A 1 298 ? 2.909 -8.446 21.531 1.00 84.00 298 ASP A N 1
ATOM 2361 C CA . ASP A 1 298 ? 4.197 -8.956 22.041 1.00 84.00 298 ASP A CA 1
ATOM 2362 C C . ASP A 1 298 ? 4.808 -10.015 21.124 1.00 84.00 298 ASP A C 1
ATOM 2364 O O . ASP A 1 298 ? 6.029 -10.111 21.012 1.00 84.00 298 ASP A O 1
ATOM 2368 N N . GLU A 1 299 ? 3.972 -10.809 20.452 1.00 82.75 299 GLU A N 1
ATOM 2369 C CA . GLU A 1 299 ? 4.428 -11.837 19.518 1.00 82.75 299 GLU A CA 1
ATOM 2370 C C . GLU A 1 299 ? 5.016 -11.238 18.228 1.00 82.75 299 GLU A C 1
ATOM 2372 O O . GLU A 1 299 ? 5.693 -11.941 17.479 1.00 82.75 299 GLU A O 1
ATOM 2377 N N . TYR A 1 300 ? 4.780 -9.945 17.974 1.00 79.38 300 TYR A N 1
ATOM 2378 C CA . TYR A 1 300 ? 5.194 -9.236 16.764 1.00 79.38 300 TYR A CA 1
ATOM 2379 C C . TYR A 1 300 ? 5.762 -7.847 17.101 1.00 79.38 300 TYR A C 1
ATOM 2381 O O . TYR A 1 300 ? 5.190 -6.834 16.691 1.00 79.38 300 TYR A O 1
ATOM 2389 N N . PRO A 1 301 ? 6.886 -7.750 17.831 1.00 79.69 301 PRO A N 1
ATOM 2390 C CA . PRO A 1 301 ? 7.463 -6.457 18.169 1.00 79.69 301 PRO A CA 1
ATOM 2391 C C . PRO A 1 301 ? 7.867 -5.708 16.892 1.00 79.69 301 PRO A C 1
ATOM 2393 O O . PRO A 1 301 ? 8.533 -6.253 16.008 1.00 79.69 301 PRO A O 1
ATOM 2396 N N . VAL A 1 302 ? 7.460 -4.444 16.796 1.00 82.94 302 VAL A N 1
ATOM 2397 C CA . VAL A 1 302 ? 7.813 -3.561 15.680 1.00 82.94 302 VAL A CA 1
ATOM 2398 C C . VAL A 1 302 ? 9.065 -2.789 16.086 1.00 82.94 302 VAL A C 1
ATOM 2400 O O . VAL A 1 302 ? 9.042 -2.149 17.127 1.00 82.94 302 VAL A O 1
ATOM 2403 N N . PRO A 1 303 ? 10.174 -2.833 15.337 1.00 84.69 303 PRO A N 1
ATOM 2404 C CA . PRO A 1 303 ? 11.348 -2.047 15.691 1.00 84.69 303 PRO A CA 1
ATOM 2405 C C . PRO A 1 303 ? 11.098 -0.553 15.417 1.00 84.69 303 PRO A C 1
ATOM 2407 O O . PRO A 1 303 ? 10.241 -0.192 14.605 1.00 84.69 303 PRO A O 1
ATOM 2410 N N . VAL A 1 304 ? 11.835 0.328 16.102 1.00 84.88 304 VAL A N 1
ATOM 2411 C CA . VAL A 1 304 ? 11.569 1.781 16.117 1.00 84.88 304 VAL A CA 1
ATOM 2412 C C . VAL A 1 304 ? 11.554 2.395 14.715 1.00 84.88 304 VAL A C 1
ATOM 2414 O O . VAL A 1 304 ? 10.691 3.212 14.409 1.00 84.88 304 VAL A O 1
ATOM 2417 N N . GLU A 1 305 ? 12.435 1.938 13.827 1.00 80.38 305 GLU A N 1
ATOM 2418 C CA . GLU A 1 305 ? 12.545 2.397 12.441 1.00 80.38 305 GLU A CA 1
ATOM 2419 C C . GLU A 1 305 ? 11.346 2.011 11.561 1.00 80.38 305 GLU A C 1
ATOM 2421 O O . GLU A 1 305 ? 11.210 2.511 10.449 1.00 80.38 305 GLU A O 1
ATOM 2426 N N . ARG A 1 306 ? 10.470 1.123 12.043 1.00 82.25 306 ARG A N 1
ATOM 2427 C CA . ARG A 1 306 ? 9.220 0.721 11.377 1.00 82.25 306 ARG A CA 1
ATOM 2428 C C . ARG A 1 306 ? 7.977 1.209 12.112 1.00 82.25 306 ARG A C 1
ATOM 2430 O O . ARG A 1 306 ? 6.873 1.037 11.607 1.00 82.25 306 ARG A O 1
ATOM 2437 N N . ALA A 1 307 ? 8.131 1.806 13.290 1.00 87.69 307 ALA A N 1
ATOM 2438 C CA . ALA A 1 307 ? 7.017 2.110 14.180 1.00 87.69 307 ALA A CA 1
ATOM 2439 C C . ALA A 1 307 ? 6.086 3.215 13.647 1.00 87.69 307 ALA A C 1
ATOM 2441 O O . ALA A 1 307 ? 4.966 3.356 14.131 1.00 87.69 307 ALA A O 1
ATOM 2442 N N . THR A 1 308 ? 6.523 3.980 12.645 1.00 83.94 308 THR A N 1
ATOM 2443 C CA . THR A 1 308 ? 5.722 4.988 11.931 1.00 83.94 308 THR A CA 1
ATOM 2444 C C . THR A 1 308 ? 5.403 4.587 10.485 1.00 83.94 308 THR A C 1
ATOM 2446 O O . THR A 1 308 ? 4.764 5.354 9.765 1.00 83.94 308 THR A O 1
ATOM 2449 N N . ASP A 1 309 ? 5.806 3.387 10.057 1.00 83.25 309 ASP A N 1
ATOM 2450 C CA . ASP A 1 309 ? 5.593 2.883 8.702 1.00 83.25 309 ASP A CA 1
ATOM 2451 C C . ASP A 1 309 ? 4.332 2.010 8.646 1.00 83.25 309 ASP A C 1
ATOM 2453 O O . ASP A 1 309 ? 4.296 0.856 9.092 1.00 83.25 309 ASP A O 1
ATOM 2457 N N . LEU A 1 310 ? 3.275 2.578 8.065 1.00 83.19 310 LEU A N 1
ATOM 2458 C CA . LEU A 1 310 ? 2.000 1.895 7.885 1.00 83.19 310 LEU A CA 1
ATOM 2459 C C . LEU A 1 310 ? 2.146 0.613 7.062 1.00 83.19 310 LEU A C 1
ATOM 2461 O O . LEU A 1 310 ? 1.598 -0.426 7.422 1.00 83.19 310 LEU A O 1
ATOM 2465 N N . TYR A 1 311 ? 2.885 0.650 5.960 1.00 78.88 311 TYR A N 1
ATOM 2466 C CA . TYR A 1 311 ? 2.909 -0.472 5.027 1.00 78.88 311 TYR A CA 1
ATOM 2467 C C . TYR A 1 311 ? 3.730 -1.635 5.562 1.00 78.88 311 TYR A C 1
ATOM 2469 O O . TYR A 1 311 ? 3.436 -2.774 5.220 1.00 78.88 311 TYR A O 1
ATOM 2477 N N . ARG A 1 312 ? 4.689 -1.389 6.459 1.00 80.12 312 ARG A N 1
ATOM 2478 C CA . ARG A 1 312 ? 5.417 -2.458 7.166 1.00 80.12 312 ARG A CA 1
ATOM 2479 C C . ARG A 1 312 ? 4.631 -3.098 8.311 1.00 80.12 312 ARG A C 1
ATOM 2481 O O . ARG A 1 312 ? 5.067 -4.121 8.833 1.00 80.12 312 ARG A O 1
ATOM 2488 N N . THR A 1 313 ? 3.490 -2.532 8.699 1.00 80.75 313 THR A N 1
ATOM 2489 C CA . THR A 1 313 ? 2.660 -3.012 9.823 1.00 80.75 313 THR A CA 1
ATOM 2490 C C . THR A 1 313 ? 1.224 -3.355 9.416 1.00 80.75 313 THR A C 1
ATOM 2492 O O . THR A 1 313 ? 0.449 -3.849 10.239 1.00 80.75 313 THR A O 1
ATOM 2495 N N . TYR A 1 314 ? 0.861 -3.128 8.152 1.00 83.50 314 TYR A N 1
ATOM 2496 C CA . TYR A 1 314 ? -0.458 -3.400 7.594 1.00 83.50 314 TYR A CA 1
ATOM 2497 C C . TYR A 1 314 ? -0.401 -4.449 6.484 1.00 83.50 314 TYR A C 1
ATOM 2499 O O . TYR A 1 314 ? 0.442 -4.391 5.592 1.00 83.50 314 TYR A O 1
ATOM 2507 N N . ASN A 1 315 ? -1.349 -5.385 6.537 1.00 75.75 315 ASN A N 1
ATOM 2508 C CA . ASN A 1 315 ? -1.583 -6.447 5.561 1.00 75.75 315 ASN A CA 1
ATOM 2509 C C . ASN A 1 315 ? -0.337 -7.288 5.236 1.00 75.75 315 ASN A C 1
ATOM 2511 O O . ASN A 1 315 ? -0.156 -7.747 4.110 1.00 75.75 315 ASN A O 1
ATOM 2515 N N . GLN A 1 316 ? 0.523 -7.482 6.236 1.00 72.31 316 GLN A N 1
ATOM 2516 C CA . GLN A 1 316 ? 1.731 -8.280 6.097 1.00 72.31 316 GLN A CA 1
ATOM 2517 C C . GLN A 1 316 ? 1.402 -9.781 6.205 1.00 72.31 316 GLN A C 1
ATOM 2519 O O . GLN A 1 316 ? 0.654 -10.183 7.104 1.00 72.31 316 GLN A O 1
ATOM 2524 N N . PRO A 1 317 ? 1.937 -10.640 5.317 1.00 66.06 317 PRO A N 1
ATOM 2525 C CA . PRO A 1 317 ? 1.663 -12.075 5.356 1.00 66.06 317 PRO A CA 1
ATOM 2526 C C . PRO A 1 317 ? 2.075 -12.699 6.694 1.00 66.06 317 PRO A C 1
ATOM 2528 O O . PRO A 1 317 ? 3.211 -12.552 7.134 1.00 66.06 317 PRO A O 1
ATOM 2531 N N . GLY A 1 318 ? 1.145 -13.403 7.347 1.00 70.00 318 GLY A N 1
ATOM 2532 C CA . GLY A 1 318 ? 1.394 -14.073 8.630 1.00 70.00 318 GLY A CA 1
ATOM 2533 C C . GLY A 1 318 ? 1.577 -13.142 9.835 1.00 70.00 318 GLY A C 1
ATOM 2534 O O . GLY A 1 318 ? 1.846 -13.634 10.926 1.00 70.00 318 GLY A O 1
ATOM 2535 N N . ILE A 1 319 ? 1.413 -11.825 9.668 1.00 77.19 319 ILE A N 1
ATOM 2536 C CA . ILE A 1 319 ? 1.600 -10.830 10.729 1.00 77.19 319 ILE A CA 1
ATOM 2537 C C . ILE A 1 319 ? 0.276 -10.073 10.928 1.00 77.19 319 ILE A C 1
ATOM 2539 O O . ILE A 1 319 ? -0.280 -9.535 9.965 1.00 77.19 319 ILE A O 1
ATOM 2543 N N . PRO A 1 320 ? -0.275 -10.021 12.154 1.00 80.88 320 PRO A N 1
ATOM 2544 C CA . PRO A 1 320 ? -1.449 -9.208 12.435 1.00 80.88 320 PRO A CA 1
ATOM 2545 C C . PRO A 1 320 ? -1.186 -7.721 12.185 1.00 80.88 320 PRO A C 1
ATOM 2547 O O . PRO A 1 320 ? -0.087 -7.217 12.400 1.00 80.88 320 PRO A O 1
ATOM 2550 N N . ASN A 1 321 ? -2.231 -7.013 11.770 1.00 86.00 321 ASN A N 1
ATOM 2551 C CA . ASN A 1 321 ? -2.176 -5.573 11.558 1.00 86.00 321 ASN A CA 1
ATOM 2552 C C . ASN A 1 321 ? -1.865 -4.831 12.869 1.00 86.00 321 ASN A C 1
ATOM 2554 O O . ASN A 1 321 ? -2.530 -5.088 13.867 1.00 86.00 321 ASN A O 1
ATOM 2558 N N . GLN A 1 322 ? -0.922 -3.885 12.833 1.00 89.69 322 GLN A N 1
ATOM 2559 C CA . GLN A 1 322 ? -0.540 -3.038 13.980 1.00 89.69 322 GLN A CA 1
ATOM 2560 C C . GLN A 1 322 ? -0.563 -1.538 13.644 1.00 89.69 322 GLN A C 1
ATOM 2562 O O . GLN A 1 322 ? 0.211 -0.735 14.169 1.00 89.69 322 GLN A O 1
ATOM 2567 N N . PHE A 1 323 ? -1.425 -1.145 12.704 1.00 91.69 323 PHE A N 1
ATOM 2568 C CA . PHE A 1 323 ? -1.477 0.232 12.214 1.00 91.69 323 PHE A CA 1
ATOM 2569 C C . PHE A 1 323 ? -2.029 1.231 13.242 1.00 91.69 323 PHE A C 1
ATOM 2571 O O . PHE A 1 323 ? -1.858 2.437 13.055 1.00 91.69 323 PHE A O 1
ATOM 2578 N N . HIS A 1 324 ? -2.678 0.784 14.325 1.00 93.12 324 HIS A N 1
ATOM 2579 C CA . HIS A 1 324 ? -3.156 1.704 15.356 1.00 93.12 324 HIS A CA 1
ATOM 2580 C C . HIS A 1 324 ? -1.972 2.292 16.129 1.00 93.12 324 HIS A C 1
ATOM 2582 O O . HIS A 1 324 ? -1.926 3.501 16.366 1.00 93.12 324 HIS A O 1
ATOM 2588 N N . ALA A 1 325 ? -0.975 1.459 16.449 1.00 95.25 325 ALA A N 1
ATOM 2589 C CA . ALA A 1 325 ? 0.285 1.927 17.021 1.00 95.25 325 ALA A CA 1
ATOM 2590 C C . ALA A 1 325 ? 1.028 2.886 16.077 1.00 95.25 325 ALA A C 1
ATOM 2592 O O . ALA A 1 325 ? 1.554 3.898 16.543 1.00 95.25 325 ALA A O 1
ATOM 2593 N N . VAL A 1 326 ? 1.001 2.637 14.759 1.00 94.75 326 VAL A N 1
ATOM 2594 C CA . VAL A 1 326 ? 1.558 3.574 13.764 1.00 94.75 326 VAL A CA 1
ATOM 2595 C C . VAL A 1 326 ? 0.910 4.948 13.868 1.00 94.75 326 VAL A C 1
ATOM 2597 O O . VAL A 1 326 ? 1.621 5.950 13.915 1.00 94.75 326 VAL A O 1
ATOM 2600 N N . ALA A 1 327 ? -0.418 5.013 13.957 1.00 97.00 327 ALA A N 1
ATOM 2601 C CA . ALA A 1 327 ? -1.122 6.285 14.072 1.00 97.00 327 ALA A CA 1
ATOM 2602 C C . ALA A 1 327 ? -0.774 7.047 15.362 1.00 97.00 327 ALA A C 1
ATOM 2604 O O . ALA A 1 327 ? -0.569 8.260 15.316 1.00 97.00 327 ALA A O 1
ATOM 2605 N N . LEU A 1 328 ? -0.662 6.346 16.497 1.00 97.94 328 LEU A N 1
ATOM 2606 C CA . LEU A 1 328 ? -0.227 6.935 17.769 1.00 97.94 328 LEU A CA 1
ATOM 2607 C C . LEU A 1 328 ? 1.194 7.509 17.666 1.00 97.94 328 LEU A C 1
ATOM 2609 O O . LEU A 1 328 ? 1.429 8.661 18.041 1.00 97.94 328 LEU A O 1
ATOM 2613 N N . ASN A 1 329 ? 2.133 6.725 17.130 1.00 97.31 329 ASN A N 1
ATOM 2614 C CA . ASN A 1 329 ? 3.514 7.163 16.932 1.00 97.31 329 ASN A CA 1
ATOM 2615 C C . ASN A 1 329 ? 3.572 8.383 16.009 1.00 97.31 329 ASN A C 1
ATOM 2617 O O . ASN A 1 329 ? 4.241 9.368 16.324 1.00 97.31 329 ASN A O 1
ATOM 2621 N N . TYR A 1 330 ? 2.820 8.345 14.907 1.00 94.31 330 TYR A N 1
ATOM 2622 C CA . TYR A 1 330 ? 2.757 9.427 13.935 1.00 94.31 330 TYR A CA 1
ATOM 2623 C C . TYR A 1 330 ? 2.200 10.720 14.545 1.00 94.31 330 TYR A C 1
ATOM 2625 O O . TYR A 1 330 ? 2.778 11.794 14.361 1.00 94.31 330 TYR A O 1
ATOM 2633 N N . ALA A 1 331 ? 1.114 10.625 15.316 1.00 97.25 331 ALA A N 1
ATOM 2634 C CA . ALA A 1 331 ? 0.504 11.767 15.989 1.00 97.25 331 ALA A CA 1
ATOM 2635 C C . ALA A 1 331 ? 1.492 12.469 16.933 1.00 97.25 331 ALA A C 1
ATOM 2637 O O . ALA A 1 331 ? 1.660 13.687 16.865 1.00 97.25 331 ALA A O 1
ATOM 2638 N N . LEU A 1 332 ? 2.186 11.706 17.782 1.00 98.12 332 LEU A N 1
ATOM 2639 C CA . LEU A 1 332 ? 3.159 12.257 18.727 1.00 98.12 332 LEU A CA 1
ATOM 2640 C C . LEU A 1 332 ? 4.368 12.862 18.006 1.00 98.12 332 LEU A C 1
ATOM 2642 O O . LEU A 1 332 ? 4.720 14.014 18.260 1.00 98.12 332 LEU A O 1
ATOM 2646 N N . MET A 1 333 ? 4.984 12.114 17.090 1.00 93.44 333 MET A N 1
ATOM 2647 C CA . MET A 1 333 ? 6.239 12.521 16.458 1.00 93.44 333 MET A CA 1
ATOM 2648 C C . MET A 1 333 ? 6.059 13.662 15.462 1.00 93.44 333 MET A C 1
ATOM 2650 O O . MET A 1 333 ? 6.849 14.601 15.487 1.00 93.44 333 MET A O 1
ATOM 2654 N N . TYR A 1 334 ? 5.040 13.598 14.603 1.00 91.06 334 TYR A N 1
ATOM 2655 C CA . TYR A 1 334 ? 4.939 14.491 13.446 1.00 91.06 334 TYR A CA 1
ATOM 2656 C C . TYR A 1 334 ? 3.856 15.554 13.598 1.00 91.06 334 TYR A C 1
ATOM 2658 O O . TYR A 1 334 ? 4.103 16.707 13.258 1.00 91.06 334 TYR A O 1
ATOM 2666 N N . LEU A 1 335 ? 2.684 15.215 14.145 1.00 88.25 335 LEU A N 1
ATOM 2667 C CA . LEU A 1 335 ? 1.609 16.204 14.317 1.00 88.25 335 LEU A CA 1
ATOM 2668 C C . LEU A 1 335 ? 1.837 17.098 15.541 1.00 88.25 335 LEU A C 1
ATOM 2670 O O . LEU A 1 335 ? 1.518 18.285 15.511 1.00 88.25 335 LEU A O 1
ATOM 2674 N N . LEU A 1 336 ? 2.410 16.543 16.614 1.00 95.62 336 LEU A N 1
ATOM 2675 C CA . LEU A 1 336 ? 2.684 17.268 17.859 1.00 95.62 336 LEU A CA 1
ATOM 2676 C C . LEU A 1 336 ? 4.158 17.641 18.050 1.00 95.62 336 LEU A C 1
ATOM 2678 O O . LEU A 1 336 ? 4.479 18.328 19.020 1.00 95.62 336 LEU A O 1
ATOM 2682 N N . ASN A 1 337 ? 5.045 17.208 17.146 1.00 95.56 337 ASN A N 1
ATOM 2683 C CA . ASN A 1 337 ? 6.490 17.440 17.217 1.00 95.56 337 ASN A CA 1
ATOM 2684 C C . ASN A 1 337 ? 7.105 17.022 18.573 1.00 95.56 337 ASN A C 1
ATOM 2686 O O . ASN A 1 337 ? 7.908 17.739 19.178 1.00 95.56 337 ASN A O 1
ATOM 2690 N N . LYS A 1 338 ? 6.686 15.861 19.088 1.00 96.94 338 LYS A N 1
ATOM 2691 C CA . LYS A 1 338 ? 7.163 15.250 20.335 1.00 96.94 338 LYS A CA 1
ATOM 2692 C C . LYS A 1 338 ? 7.865 13.922 20.013 1.00 96.94 338 LYS A C 1
ATOM 2694 O O . LYS A 1 338 ? 7.230 12.871 20.057 1.00 96.94 338 LYS A O 1
ATOM 2699 N N . PRO A 1 339 ? 9.166 13.935 19.677 1.00 94.50 339 PRO A N 1
ATOM 2700 C CA . PRO A 1 339 ? 9.907 12.704 19.425 1.00 94.50 339 PRO A CA 1
ATOM 2701 C C . PRO A 1 339 ? 10.074 11.884 20.711 1.00 94.50 339 PRO A C 1
ATOM 2703 O O . PRO A 1 339 ? 10.290 12.443 21.791 1.00 94.50 339 PRO A O 1
ATOM 2706 N N . PHE A 1 340 ? 10.010 10.559 20.575 1.00 97.00 340 PHE A N 1
ATOM 2707 C CA . PHE A 1 340 ? 10.295 9.612 21.651 1.00 97.00 340 PHE A CA 1
ATOM 2708 C C . PHE A 1 340 ? 11.764 9.693 22.099 1.00 97.00 340 PHE A C 1
ATOM 2710 O O . PHE A 1 340 ? 12.669 9.909 21.293 1.00 97.00 340 PHE A O 1
ATOM 2717 N N . LYS A 1 341 ? 11.999 9.521 23.401 1.00 97.25 341 LYS A N 1
ATOM 2718 C CA . LYS A 1 341 ? 13.307 9.625 24.073 1.00 97.25 341 LYS A CA 1
ATOM 2719 C C . LYS A 1 341 ? 13.592 8.457 25.014 1.00 97.25 341 LYS A C 1
ATOM 2721 O O . LYS A 1 341 ? 14.718 8.320 25.487 1.00 97.25 341 LYS A O 1
ATOM 2726 N N . GLY A 1 342 ? 12.578 7.657 25.339 1.00 95.12 342 GLY A N 1
ATOM 2727 C CA . GLY A 1 342 ? 12.757 6.456 26.141 1.00 95.12 342 GLY A CA 1
ATOM 2728 C C . GLY A 1 342 ? 13.418 5.336 25.343 1.00 95.12 342 GLY A C 1
ATOM 2729 O O . GLY A 1 342 ? 13.605 5.424 24.132 1.00 95.12 342 GLY A O 1
ATOM 2730 N N . ASN A 1 343 ? 13.764 4.254 26.034 1.00 94.38 343 ASN A N 1
ATOM 2731 C CA . ASN A 1 343 ? 14.488 3.116 25.460 1.00 94.38 343 ASN A CA 1
ATOM 2732 C C . ASN A 1 343 ? 13.679 1.809 25.433 1.00 94.38 343 ASN A C 1
ATOM 2734 O O . ASN A 1 343 ? 14.160 0.818 24.888 1.00 94.38 343 ASN A O 1
ATOM 2738 N N . LYS A 1 344 ? 12.464 1.795 25.993 1.00 95.00 344 LYS A N 1
ATOM 2739 C CA . LYS A 1 344 ? 11.567 0.632 25.988 1.00 95.00 344 LYS A CA 1
ATOM 2740 C C . LYS A 1 344 ? 10.317 0.884 25.136 1.00 95.00 344 LYS A C 1
ATOM 2742 O O . LYS A 1 344 ? 9.820 2.007 25.142 1.00 95.00 344 LYS A O 1
ATOM 2747 N N . PRO A 1 345 ? 9.785 -0.115 24.421 1.00 96.38 345 PRO A N 1
ATOM 2748 C CA . PRO A 1 345 ? 8.561 0.057 23.645 1.00 96.38 345 PRO A CA 1
ATOM 2749 C C . PRO A 1 345 ? 7.311 0.084 24.549 1.00 96.38 345 PRO A C 1
ATOM 2751 O O . PRO A 1 345 ? 7.303 -0.509 25.629 1.00 96.38 345 PRO A O 1
ATOM 2754 N N . LEU A 1 346 ? 6.253 0.777 24.117 1.00 96.31 346 LEU A N 1
ATOM 2755 C CA . LEU A 1 346 ? 4.953 0.892 24.791 1.00 96.31 346 LEU A CA 1
ATOM 2756 C C . LEU A 1 346 ? 3.928 -0.034 24.132 1.00 96.31 346 LEU A C 1
ATOM 2758 O O . LEU A 1 346 ? 3.531 0.200 22.993 1.00 96.31 346 LEU A O 1
ATOM 2762 N N . ARG A 1 347 ? 3.433 -1.040 24.854 1.00 95.19 347 ARG A N 1
ATOM 2763 C CA . ARG A 1 347 ? 2.339 -1.879 24.352 1.00 95.19 347 ARG A CA 1
ATOM 2764 C C . ARG A 1 347 ? 0.991 -1.195 24.563 1.00 95.19 347 ARG A C 1
ATOM 2766 O O . ARG A 1 347 ? 0.659 -0.866 25.701 1.00 95.19 347 ARG A O 1
ATOM 2773 N N . VAL A 1 348 ? 0.198 -1.036 23.501 1.00 94.06 348 VAL A N 1
ATOM 2774 C CA . VAL A 1 348 ? -1.136 -0.401 23.572 1.00 94.06 348 VAL A CA 1
ATOM 2775 C C . VAL A 1 348 ? -2.312 -1.361 23.404 1.00 94.06 348 VAL A C 1
ATOM 2777 O O . VAL A 1 348 ? -3.432 -1.008 23.764 1.00 94.06 348 VAL A O 1
ATOM 2780 N N . TYR A 1 349 ? -2.094 -2.571 22.883 1.00 89.75 349 TYR A N 1
ATOM 2781 C CA . TYR A 1 349 ? -3.178 -3.542 22.718 1.00 89.75 349 TYR A CA 1
ATOM 2782 C C . TYR A 1 349 ? -3.517 -4.228 24.049 1.00 89.75 349 TYR A C 1
ATOM 2784 O O . TYR A 1 349 ? -2.580 -4.604 24.760 1.00 89.75 349 TYR A O 1
ATOM 2792 N N . PRO A 1 350 ? -4.808 -4.448 24.375 1.00 86.44 350 PRO A N 1
ATOM 2793 C CA . PRO A 1 350 ? -5.229 -5.120 25.598 1.00 86.44 350 PRO A CA 1
ATOM 2794 C C . PRO A 1 350 ? -4.499 -6.436 25.857 1.00 86.44 350 PRO A C 1
ATOM 2796 O O . PRO A 1 350 ? -4.064 -7.143 24.940 1.00 86.44 350 PRO A O 1
ATOM 2799 N N . ALA A 1 351 ? -4.350 -6.760 27.138 1.00 83.00 351 ALA A N 1
ATOM 2800 C CA . ALA A 1 351 ? -3.811 -8.049 27.536 1.00 83.00 351 ALA A CA 1
ATOM 2801 C C . ALA A 1 351 ? -4.823 -9.167 27.232 1.00 83.00 351 ALA A C 1
ATOM 2803 O O . ALA A 1 351 ? -6.031 -8.926 27.202 1.00 83.00 351 ALA A O 1
ATOM 2804 N N . ASP A 1 352 ? -4.336 -10.397 27.033 1.00 82.00 352 ASP A N 1
ATOM 2805 C CA . ASP A 1 352 ? -5.233 -11.556 27.027 1.00 82.00 352 ASP A CA 1
ATOM 2806 C C . ASP A 1 352 ? -5.948 -11.676 28.384 1.00 82.00 352 ASP A C 1
ATOM 2808 O O . ASP A 1 352 ? -5.458 -11.202 29.415 1.00 82.00 352 ASP A O 1
ATOM 2812 N N . GLU A 1 353 ? -7.086 -12.367 28.391 1.00 81.31 353 GLU A N 1
ATOM 2813 C CA . GLU A 1 353 ? -7.855 -12.624 29.605 1.00 81.31 353 GLU A CA 1
ATOM 2814 C C . GLU A 1 353 ? -6.973 -13.211 30.725 1.00 81.31 353 GLU A C 1
ATOM 2816 O O . GLU A 1 353 ? -6.204 -14.152 30.522 1.00 81.31 353 GLU A O 1
ATOM 2821 N N . GLY A 1 354 ? -7.062 -12.616 31.919 1.00 86.06 354 GLY A N 1
ATOM 2822 C CA . GLY A 1 354 ? -6.291 -13.026 33.096 1.00 86.06 354 GLY A CA 1
ATOM 2823 C C . GLY A 1 354 ? -4.880 -12.432 33.212 1.00 86.06 354 GLY A C 1
ATOM 2824 O O . GLY A 1 354 ? -4.216 -12.675 34.220 1.00 86.06 354 GLY A O 1
ATOM 2825 N N . LYS A 1 355 ? -4.415 -11.634 32.242 1.00 87.25 355 LYS A N 1
ATOM 2826 C CA . LYS A 1 355 ? -3.151 -10.881 32.338 1.00 87.25 355 LYS A CA 1
ATOM 2827 C C . LYS A 1 355 ? -3.404 -9.431 32.791 1.00 87.25 355 LYS A C 1
ATOM 2829 O O . LYS A 1 355 ? -4.461 -8.874 32.490 1.00 87.25 355 LYS A O 1
ATOM 2834 N N . PRO A 1 356 ? -2.459 -8.795 33.513 1.00 89.31 356 PRO A N 1
ATOM 2835 C CA . PRO A 1 356 ? -2.573 -7.378 33.842 1.00 89.31 356 PRO A CA 1
ATOM 2836 C C . PRO A 1 356 ? -2.556 -6.529 32.560 1.00 89.31 356 PRO A C 1
ATOM 2838 O O . PRO A 1 356 ? -1.835 -6.879 31.620 1.00 89.31 356 PRO A O 1
ATOM 2841 N N . PRO A 1 357 ? -3.315 -5.421 32.506 1.00 91.19 357 PRO A N 1
ATOM 2842 C CA . PRO A 1 357 ? -3.320 -4.550 31.340 1.00 91.19 357 PRO A CA 1
ATOM 2843 C C . PRO A 1 357 ? -1.931 -3.925 31.136 1.00 91.19 357 PRO A C 1
ATOM 2845 O O . PRO A 1 357 ? -1.291 -3.542 32.122 1.00 91.19 357 PRO A O 1
ATOM 2848 N N . PRO A 1 358 ? -1.446 -3.806 29.887 1.00 92.94 358 PRO A N 1
ATOM 2849 C CA . PRO A 1 358 ? -0.172 -3.151 29.623 1.00 92.94 358 PRO A CA 1
ATOM 2850 C C . PRO A 1 358 ? -0.240 -1.657 29.938 1.00 92.94 358 PRO A C 1
ATOM 2852 O O . PRO A 1 358 ? -1.317 -1.055 29.937 1.00 92.94 358 PRO A O 1
ATOM 2855 N N . GLU A 1 359 ? 0.921 -1.026 30.140 1.00 94.50 359 GLU A N 1
ATOM 2856 C CA . GLU A 1 359 ? 0.991 0.393 30.511 1.00 94.50 359 GLU A CA 1
ATOM 2857 C C . GLU A 1 359 ? 0.307 1.315 29.491 1.00 94.50 359 GLU A C 1
ATOM 2859 O O . GLU A 1 359 ? -0.154 2.400 29.852 1.00 94.50 359 GLU A O 1
ATOM 2864 N N . GLY A 1 360 ? 0.239 0.889 28.226 1.00 95.75 360 GLY A N 1
ATOM 2865 C CA . GLY A 1 360 ? -0.344 1.661 27.140 1.00 95.75 360 GLY A CA 1
ATOM 2866 C C . GLY A 1 360 ? -1.817 1.393 26.846 1.00 95.75 360 GLY A C 1
ATOM 2867 O O . GLY A 1 360 ? -2.369 2.069 25.982 1.00 95.75 360 GLY A O 1
ATOM 2868 N N . GLU A 1 361 ? -2.476 0.460 27.544 1.00 94.62 361 GLU A N 1
ATOM 2869 C CA . GLU A 1 361 ? -3.852 0.038 27.224 1.00 94.62 361 GLU A CA 1
ATOM 2870 C C . GLU A 1 361 ? -4.842 1.212 27.201 1.00 94.62 361 GLU A C 1
ATOM 2872 O O . GLU A 1 361 ? -5.774 1.253 26.398 1.00 94.62 361 GLU A O 1
ATOM 2877 N N . LYS A 1 362 ? -4.635 2.213 28.061 1.00 95.31 362 LYS A N 1
ATOM 2878 C CA . LYS A 1 362 ? -5.510 3.389 28.102 1.00 95.31 362 LYS A CA 1
ATOM 2879 C C . LYS A 1 362 ? -5.503 4.215 26.811 1.00 95.31 362 LYS A C 1
ATOM 2881 O O . LYS A 1 362 ? -6.470 4.927 26.576 1.00 95.31 362 LYS A O 1
ATOM 2886 N N . TRP A 1 363 ? -4.468 4.089 25.978 1.00 96.94 363 TRP A N 1
ATOM 2887 C CA . TRP A 1 363 ? -4.384 4.740 24.667 1.00 96.94 363 TRP A CA 1
ATOM 2888 C C . TRP A 1 363 ? -4.730 3.811 23.504 1.00 96.94 363 TRP A C 1
ATOM 2890 O O . TRP A 1 363 ? -4.489 4.156 22.348 1.00 96.94 363 TRP A O 1
ATOM 2900 N N . HIS A 1 364 ? -5.315 2.645 23.779 1.00 95.19 364 HIS A N 1
ATOM 2901 C CA . HIS A 1 364 ? -5.919 1.815 22.745 1.00 95.19 364 HIS A CA 1
ATOM 2902 C C . HIS A 1 364 ? -6.983 2.623 21.969 1.00 95.19 364 HIS A C 1
ATOM 2904 O O . HIS A 1 364 ? -7.763 3.343 22.598 1.00 95.19 364 HIS A O 1
ATOM 2910 N N . PRO A 1 365 ? -7.092 2.502 20.632 1.00 94.88 365 PRO A N 1
ATOM 2911 C CA . PRO A 1 365 ? -8.035 3.295 19.828 1.00 94.88 365 PRO A CA 1
ATOM 2912 C C . PRO A 1 365 ? -9.508 3.108 20.207 1.00 94.88 365 PRO A C 1
ATOM 2914 O O . PRO A 1 365 ? -10.323 3.992 19.963 1.00 94.88 365 PRO A O 1
ATOM 2917 N N . GLY A 1 366 ? -9.854 1.990 20.850 1.00 93.62 366 GLY A N 1
ATOM 2918 C CA . GLY A 1 366 ? -11.176 1.766 21.447 1.00 93.62 366 GLY A CA 1
ATOM 2919 C C . GLY A 1 366 ? -11.440 2.543 22.744 1.00 93.62 366 GLY A C 1
ATOM 2920 O O . GLY A 1 366 ? -12.459 2.307 23.378 1.00 93.62 366 GLY A O 1
ATOM 2921 N N . ARG A 1 367 ? -10.516 3.409 23.177 1.00 94.69 367 ARG A N 1
ATOM 2922 C CA . ARG A 1 367 ? -10.645 4.308 24.340 1.00 94.69 367 ARG A CA 1
ATOM 2923 C C . ARG A 1 367 ? -10.340 5.768 24.006 1.00 94.69 367 ARG A C 1
ATOM 2925 O O . ARG A 1 367 ?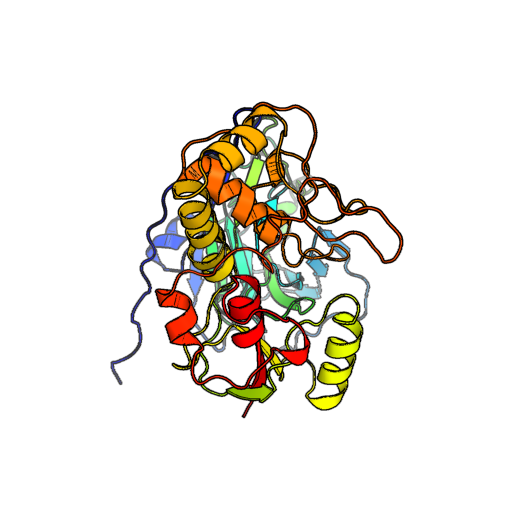 -10.529 6.636 24.852 1.00 94.69 367 ARG A O 1
ATOM 2932 N N . ILE A 1 368 ? -9.858 6.041 22.795 1.00 97.31 368 ILE A N 1
ATOM 2933 C CA . ILE A 1 368 ? -9.568 7.399 22.348 1.00 97.31 368 ILE A CA 1
ATOM 2934 C C . ILE A 1 368 ? -10.779 7.936 21.586 1.00 97.31 368 ILE A C 1
ATOM 2936 O O . ILE A 1 368 ? -11.237 7.263 20.655 1.00 97.31 368 ILE A O 1
ATOM 2940 N N . PRO A 1 369 ? -11.298 9.125 21.945 1.00 97.62 369 PRO A N 1
ATOM 2941 C CA . PRO A 1 369 ? -12.386 9.757 21.214 1.00 97.62 369 PRO A CA 1
ATOM 2942 C C . PRO A 1 369 ? -12.019 9.993 19.748 1.00 97.62 369 PRO A C 1
ATOM 2944 O O . PRO A 1 369 ? -10.932 10.478 19.436 1.00 97.62 369 PRO A O 1
ATOM 2947 N N . CYS A 1 370 ? -12.936 9.670 18.843 1.00 97.81 370 CYS A N 1
ATOM 2948 C CA . CYS A 1 370 ? -12.845 10.065 17.447 1.00 97.81 370 CYS A CA 1
ATOM 2949 C C . CYS A 1 370 ? -13.262 11.532 17.306 1.00 97.81 370 CYS A C 1
ATOM 2951 O O . CYS A 1 370 ? -14.200 11.985 17.966 1.00 97.81 370 CYS A O 1
ATOM 2953 N N . LEU A 1 371 ? -12.603 12.281 16.419 1.00 97.88 371 LEU A N 1
ATOM 2954 C CA . LEU A 1 371 ? -13.022 13.652 16.130 1.00 97.88 371 LEU A CA 1
ATOM 2955 C C . LEU A 1 371 ? -14.474 13.696 15.605 1.00 97.88 371 LEU A C 1
ATOM 2957 O O . LEU A 1 371 ? -14.818 12.910 14.715 1.00 97.88 371 LEU A O 1
ATOM 2961 N N . PRO A 1 372 ? -15.308 14.657 16.058 1.00 97.69 372 PRO A N 1
ATOM 2962 C CA . PRO A 1 372 ? -16.725 14.733 15.684 1.00 97.69 372 PRO A CA 1
ATOM 2963 C C . PRO A 1 372 ? -16.984 14.706 14.173 1.00 97.69 372 PRO A C 1
ATOM 2965 O O . PRO A 1 372 ? -17.871 13.989 13.716 1.00 97.69 372 PRO A O 1
ATOM 2968 N N . LYS A 1 373 ? -16.139 15.388 13.385 1.00 97.31 373 LYS A N 1
ATOM 2969 C CA . LYS A 1 373 ? -16.236 15.427 11.915 1.00 97.31 373 LYS A CA 1
ATOM 2970 C C . LYS A 1 373 ? -16.191 14.045 11.246 1.00 97.31 373 LYS A C 1
ATOM 2972 O O . LYS A 1 373 ? -16.678 13.899 10.132 1.00 97.31 373 LYS A O 1
ATOM 2977 N N . TYR A 1 374 ? -15.586 13.044 11.891 1.00 97.62 374 TYR A N 1
ATOM 2978 C CA . TYR A 1 374 ? -15.543 11.668 11.393 1.00 97.62 374 TYR A CA 1
ATOM 2979 C C . TYR A 1 374 ? -16.744 10.855 11.873 1.00 97.62 374 TYR A C 1
ATOM 2981 O O . TYR A 1 374 ? -17.308 10.094 11.090 1.00 97.62 374 TYR A O 1
ATOM 2989 N N . LEU A 1 375 ? -17.194 11.055 13.115 1.00 96.06 375 LEU A N 1
ATOM 2990 C CA . LEU A 1 375 ? -18.414 10.419 13.629 1.00 96.06 375 LEU A CA 1
ATOM 2991 C C . LEU A 1 375 ? -19.649 10.822 12.812 1.00 96.06 375 LEU A C 1
ATOM 2993 O O . LEU A 1 375 ? -20.478 9.979 12.479 1.00 96.06 375 LEU A O 1
ATOM 2997 N N . GLU A 1 376 ? -19.720 12.080 12.374 1.00 96.56 376 GLU A N 1
ATOM 2998 C CA . GLU A 1 376 ? -20.786 12.568 11.492 1.00 96.56 376 GLU A CA 1
ATOM 2999 C C . GLU A 1 376 ? -20.943 11.752 10.201 1.00 96.56 376 GLU A C 1
ATOM 3001 O O . GLU A 1 376 ? -22.053 11.660 9.679 1.00 96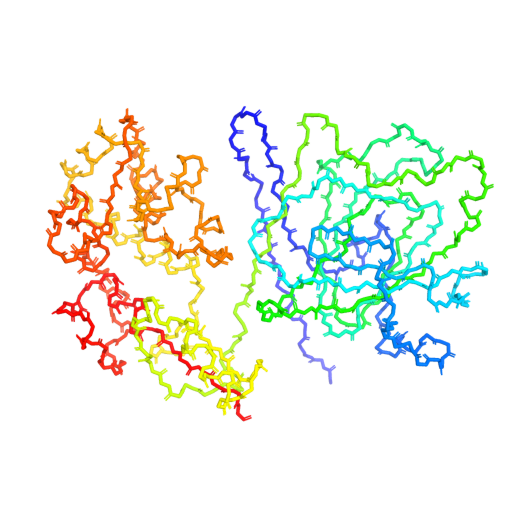.56 376 GLU A O 1
ATOM 3006 N N . LEU A 1 377 ? -19.871 11.118 9.713 1.00 96.81 377 LEU A N 1
ATOM 3007 C CA . LEU A 1 377 ? -19.852 10.317 8.482 1.00 96.81 377 LEU A CA 1
ATOM 3008 C C . LEU A 1 377 ? -20.411 8.900 8.675 1.00 96.81 377 LEU A C 1
ATOM 3010 O O . LEU A 1 377 ? -20.622 8.190 7.690 1.00 96.81 377 LEU A O 1
ATOM 3014 N N . ILE A 1 378 ? -20.655 8.481 9.917 1.00 95.38 378 ILE A N 1
ATOM 3015 C CA . ILE A 1 378 ? -21.141 7.136 10.246 1.00 95.38 378 ILE A CA 1
ATOM 3016 C C . ILE A 1 378 ? -22.445 7.125 11.050 1.00 95.38 378 ILE A C 1
ATOM 3018 O O . ILE A 1 378 ? -22.959 6.047 11.328 1.00 95.38 378 ILE A O 1
ATOM 3022 N N . ASN A 1 379 ? -23.006 8.291 11.386 1.00 93.12 379 ASN A N 1
ATOM 3023 C CA . ASN A 1 379 ? -24.198 8.421 12.235 1.00 93.12 379 ASN A CA 1
ATOM 3024 C C . ASN A 1 379 ? -25.419 7.626 11.742 1.00 93.12 379 ASN A C 1
ATOM 3026 O O . ASN A 1 379 ? -26.237 7.205 12.554 1.00 93.12 379 ASN A O 1
ATOM 3030 N N . ASN A 1 380 ? -25.554 7.430 10.427 1.00 92.69 380 ASN A N 1
ATOM 3031 C CA . ASN A 1 380 ? -26.669 6.685 9.836 1.00 92.69 380 ASN A CA 1
ATOM 3032 C C . ASN A 1 380 ? -26.305 5.245 9.443 1.00 92.69 380 ASN A C 1
ATOM 3034 O O . ASN A 1 380 ? -27.113 4.556 8.815 1.00 92.69 380 ASN A O 1
ATOM 3038 N N . LEU A 1 381 ? -25.091 4.784 9.754 1.00 91.50 381 LEU A N 1
ATOM 3039 C CA . LEU A 1 381 ? -24.707 3.402 9.492 1.00 91.50 381 LEU A CA 1
ATOM 3040 C C . LEU A 1 381 ? -25.327 2.457 10.533 1.00 91.50 381 LEU A C 1
ATOM 3042 O O . LEU A 1 381 ? -25.552 2.855 11.675 1.00 91.50 381 LEU A O 1
ATOM 3046 N N . PRO A 1 382 ? -25.592 1.191 10.158 1.00 86.06 382 PRO A N 1
ATOM 3047 C CA . PRO A 1 382 ? -26.025 0.177 11.108 1.00 86.06 382 PRO A CA 1
ATOM 3048 C C . PRO A 1 382 ? -25.069 0.071 12.293 1.00 86.06 382 PRO A C 1
ATOM 3050 O O . PRO A 1 382 ? -23.849 0.068 12.119 1.00 86.06 382 PRO A O 1
ATOM 3053 N N . ASP A 1 383 ? -25.642 -0.066 13.484 1.00 79.88 383 ASP A N 1
ATOM 3054 C CA . ASP A 1 383 ? -24.868 -0.144 14.710 1.00 79.88 383 ASP A CA 1
ATOM 3055 C C . ASP A 1 383 ? -23.996 -1.413 14.754 1.00 79.88 383 ASP A C 1
ATOM 3057 O O . ASP A 1 383 ? -24.473 -2.542 14.607 1.00 79.88 383 ASP A O 1
ATOM 3061 N N . VAL A 1 384 ? -22.696 -1.214 14.975 1.00 81.25 384 VAL A N 1
ATOM 3062 C CA . VAL A 1 384 ? -21.691 -2.271 15.162 1.00 81.25 384 VAL A CA 1
ATOM 3063 C C . VAL A 1 384 ? -21.246 -2.405 16.629 1.00 81.25 384 VAL A C 1
ATOM 3065 O O . VAL A 1 384 ? -20.306 -3.153 16.916 1.00 81.25 384 VAL A O 1
ATOM 3068 N N . SER A 1 385 ? -21.923 -1.724 17.564 1.00 68.44 385 SER A N 1
ATOM 3069 C CA . SER A 1 385 ? -21.630 -1.659 19.009 1.00 68.44 385 SER A CA 1
ATOM 3070 C C . SER A 1 385 ? -21.626 -3.006 19.726 1.00 68.44 385 SER A C 1
ATOM 3072 O O . SER A 1 385 ? -21.063 -3.115 20.812 1.00 68.44 385 SER A O 1
ATOM 3074 N N . ARG A 1 386 ? -22.136 -4.084 19.110 1.00 72.81 386 ARG A N 1
ATOM 3075 C CA . ARG A 1 386 ? -21.987 -5.449 19.656 1.00 72.81 386 ARG A CA 1
ATOM 3076 C C . ARG A 1 386 ? -20.529 -5.813 19.978 1.00 72.81 386 ARG A C 1
ATOM 3078 O O . ARG A 1 386 ? -20.290 -6.734 20.750 1.00 72.81 386 ARG A O 1
ATOM 3085 N N . TRP A 1 387 ? -19.576 -5.116 19.359 1.00 65.56 387 TRP A N 1
ATOM 3086 C CA . TRP A 1 387 ? -18.144 -5.306 19.556 1.00 65.56 387 TRP A CA 1
ATOM 3087 C C . TRP A 1 387 ? -17.493 -4.275 20.495 1.00 65.56 387 TRP A C 1
ATOM 3089 O O . TRP A 1 387 ? -16.397 -4.538 20.980 1.00 65.56 387 TRP A O 1
ATOM 3099 N N . TYR A 1 388 ? -18.130 -3.125 20.755 1.00 68.94 388 TYR A N 1
ATOM 3100 C CA . TYR A 1 388 ? -17.539 -2.015 21.514 1.00 68.94 388 TYR A CA 1
ATOM 3101 C C . TYR A 1 388 ? -18.602 -1.253 22.304 1.00 68.94 388 TYR A C 1
ATOM 3103 O O . TYR A 1 388 ? -19.615 -0.834 21.752 1.00 68.94 388 TYR A O 1
ATOM 3111 N N . SER A 1 389 ? -18.334 -1.010 23.586 1.00 68.06 389 SER A N 1
ATOM 3112 C CA . SER A 1 389 ? -19.256 -0.297 24.476 1.00 68.06 389 SER A CA 1
ATOM 3113 C C . SER A 1 389 ? -19.348 1.208 24.213 1.00 68.06 389 SER A C 1
ATOM 3115 O O . SER A 1 389 ? -20.259 1.845 24.731 1.00 68.06 389 SER A O 1
ATOM 3117 N N . ASP A 1 390 ? -18.409 1.781 23.454 1.00 85.19 390 ASP A N 1
ATOM 3118 C CA . ASP A 1 390 ? -18.318 3.222 23.220 1.00 85.19 390 ASP A CA 1
ATOM 3119 C C . ASP A 1 390 ? -18.298 3.553 21.719 1.00 85.19 390 ASP A C 1
ATOM 3121 O O . ASP A 1 390 ? -17.315 3.309 21.008 1.00 85.19 390 ASP A O 1
ATOM 3125 N N . THR A 1 391 ? -19.404 4.131 21.247 1.00 89.94 391 THR A N 1
ATOM 3126 C CA . THR A 1 391 ? -19.627 4.547 19.855 1.00 89.94 391 THR A CA 1
ATOM 3127 C C . THR A 1 391 ? -18.988 5.896 19.518 1.00 89.94 391 THR A C 1
ATOM 3129 O O . THR A 1 391 ? -19.193 6.422 18.428 1.00 89.94 391 THR A O 1
ATOM 3132 N N . THR A 1 392 ? -18.222 6.490 20.432 1.00 94.06 392 THR A N 1
ATOM 3133 C CA . THR A 1 392 ? -17.550 7.782 20.218 1.00 94.06 392 THR A CA 1
ATOM 3134 C C . THR A 1 392 ? -16.061 7.639 19.914 1.00 94.06 392 THR A C 1
ATOM 3136 O O . THR A 1 392 ? -15.362 8.637 19.761 1.00 94.06 392 THR A O 1
ATOM 3139 N N . THR A 1 393 ? -15.555 6.409 19.806 1.00 95.81 393 THR A N 1
ATOM 3140 C CA . THR A 1 393 ? -14.116 6.121 19.724 1.00 95.81 393 THR A CA 1
ATOM 3141 C C . THR A 1 393 ? -13.595 6.009 18.295 1.00 95.81 393 THR A C 1
ATOM 3143 O O . THR A 1 393 ? -14.351 5.765 17.352 1.00 95.81 393 THR A O 1
ATOM 3146 N N . ILE A 1 394 ? -12.279 6.169 18.115 1.00 95.94 394 ILE A N 1
ATOM 3147 C CA . ILE A 1 394 ? -11.615 6.007 16.809 1.00 95.94 394 ILE A CA 1
ATOM 3148 C C . ILE A 1 394 ? -11.894 4.612 16.228 1.00 95.94 394 ILE A C 1
ATOM 3150 O O . ILE A 1 394 ? -12.220 4.467 15.049 1.00 95.94 394 ILE A O 1
ATOM 3154 N N . GLU A 1 395 ? -11.807 3.583 17.072 1.00 93.75 395 GLU A N 1
ATOM 3155 C CA . GLU A 1 395 ? -12.066 2.200 16.669 1.00 93.75 395 GLU A CA 1
ATOM 3156 C C . GLU A 1 395 ? -13.511 2.006 16.191 1.00 93.75 395 GLU A C 1
ATOM 3158 O O . GLU A 1 395 ? -13.746 1.275 15.228 1.00 93.75 395 GLU A O 1
ATOM 3163 N N . HIS A 1 396 ? -14.482 2.701 16.795 1.00 94.19 396 HIS A N 1
ATOM 3164 C CA . HIS A 1 396 ? -15.865 2.654 16.326 1.00 94.19 396 HIS A CA 1
ATOM 3165 C C . HIS A 1 396 ? -15.983 3.132 14.875 1.00 94.19 396 HIS A C 1
ATOM 3167 O O . HIS A 1 396 ? -16.600 2.439 14.067 1.00 94.19 396 HIS A O 1
ATOM 3173 N N . PHE A 1 397 ? -15.326 4.238 14.504 1.00 95.44 397 PHE A N 1
ATOM 3174 C CA . PHE A 1 397 ? -15.309 4.710 13.116 1.00 95.44 397 PHE A CA 1
ATOM 3175 C C . PHE A 1 397 ? -14.776 3.649 12.147 1.00 95.44 397 PHE A C 1
ATOM 3177 O O . PHE A 1 397 ? -15.412 3.333 11.134 1.00 95.44 397 PHE A O 1
ATOM 3184 N N . TYR A 1 398 ? -13.621 3.060 12.460 1.00 94.88 398 TYR A N 1
ATOM 3185 C CA . TYR A 1 398 ? -13.005 2.044 11.607 1.00 94.88 398 TYR A CA 1
ATOM 3186 C C . TYR A 1 398 ? -13.901 0.818 11.420 1.00 94.88 398 TYR A C 1
ATOM 3188 O O . TYR A 1 398 ? -14.010 0.270 10.321 1.00 94.88 398 TYR A O 1
ATOM 3196 N N . GLN A 1 399 ? -14.565 0.384 12.486 1.00 94.00 399 GLN A N 1
ATOM 3197 C CA . GLN A 1 399 ? -15.385 -0.821 12.460 1.00 94.00 399 GLN A CA 1
ATOM 3198 C C . GLN A 1 399 ? -16.761 -0.564 11.838 1.00 94.00 399 GLN A C 1
ATOM 3200 O O . GLN A 1 399 ? -17.256 -1.427 11.115 1.00 94.00 399 GLN A O 1
ATOM 3205 N N . ALA A 1 400 ? -17.348 0.619 12.044 1.00 94.69 400 ALA A N 1
ATOM 3206 C CA . ALA A 1 400 ? -18.623 1.015 11.446 1.00 94.69 400 ALA A CA 1
ATOM 3207 C C . ALA A 1 400 ? -18.503 1.196 9.929 1.00 94.69 400 ALA A C 1
ATOM 3209 O O . ALA A 1 400 ? -19.365 0.747 9.172 1.00 94.69 400 ALA A O 1
ATOM 3210 N N . THR A 1 401 ? -17.402 1.786 9.454 1.00 95.69 401 THR A N 1
ATOM 3211 C CA . THR A 1 401 ? -17.158 1.955 8.012 1.00 95.69 401 THR A CA 1
ATOM 3212 C C . THR A 1 401 ? -16.816 0.644 7.305 1.00 95.69 401 THR A C 1
ATOM 3214 O O . THR A 1 401 ? -16.981 0.555 6.091 1.00 95.69 401 THR A O 1
ATOM 3217 N N . LYS A 1 402 ? -16.397 -0.404 8.018 1.00 95.12 402 LYS A N 1
ATOM 3218 C CA . LYS A 1 402 ? -16.022 -1.685 7.413 1.00 95.12 402 LYS A CA 1
ATOM 3219 C C . LYS A 1 402 ? -17.225 -2.402 6.799 1.00 95.12 402 LYS A C 1
ATOM 3221 O O . LYS A 1 402 ? -18.139 -2.822 7.505 1.00 95.12 402 LYS A O 1
ATOM 3226 N N . ALA A 1 403 ? -17.186 -2.597 5.489 1.00 95.25 403 ALA A N 1
ATOM 3227 C CA . ALA A 1 403 ? -18.233 -3.207 4.688 1.00 95.25 403 ALA A CA 1
ATOM 3228 C C . ALA A 1 403 ? -17.687 -4.372 3.861 1.00 95.25 403 ALA A C 1
ATOM 3230 O O . ALA A 1 403 ? -16.671 -4.250 3.173 1.00 95.25 403 ALA A O 1
ATOM 3231 N N . LEU A 1 404 ? -18.406 -5.491 3.897 1.00 96.12 404 LEU A N 1
ATOM 3232 C CA . LEU A 1 404 ? -18.288 -6.542 2.901 1.00 96.12 404 LEU A CA 1
ATOM 3233 C C . LEU A 1 404 ? -19.096 -6.121 1.676 1.00 96.12 404 LEU A C 1
ATOM 3235 O O . LEU A 1 404 ? -20.315 -5.958 1.761 1.00 96.12 404 LEU A O 1
ATOM 3239 N N . GLN A 1 405 ? -18.428 -5.970 0.541 1.00 96.19 405 GLN A N 1
ATOM 3240 C CA . GLN A 1 405 ? -19.059 -5.693 -0.741 1.00 96.19 405 GLN A CA 1
ATOM 3241 C C . GLN A 1 405 ? -18.929 -6.890 -1.677 1.00 96.19 405 GLN A C 1
ATOM 3243 O O . GLN A 1 405 ? -17.911 -7.577 -1.662 1.00 96.19 405 GLN A O 1
ATOM 3248 N N . VAL A 1 406 ? -19.938 -7.113 -2.514 1.00 96.44 406 VAL A N 1
ATOM 3249 C CA . VAL A 1 406 ? -19.931 -8.126 -3.582 1.00 96.44 406 VAL A CA 1
ATOM 3250 C C . VAL A 1 406 ? -20.251 -7.477 -4.920 1.00 96.44 406 VAL A C 1
ATOM 3252 O O . VAL A 1 406 ? -20.958 -6.465 -4.950 1.00 96.44 406 VAL A O 1
ATOM 3255 N N . LYS A 1 407 ? -19.711 -8.018 -6.012 1.00 93.38 407 LYS A N 1
ATOM 3256 C CA . LYS A 1 407 ? -20.038 -7.544 -7.362 1.00 93.38 407 LYS A CA 1
ATOM 3257 C C . LYS A 1 407 ? -21.528 -7.757 -7.649 1.00 93.38 407 LYS A C 1
ATOM 3259 O O . LYS A 1 407 ? -22.130 -8.702 -7.139 1.00 93.38 407 LYS A O 1
ATOM 3264 N N . LYS A 1 408 ? -22.111 -6.828 -8.407 1.00 87.31 408 LYS A N 1
ATOM 3265 C CA . LYS A 1 408 ? -23.505 -6.877 -8.870 1.00 87.31 408 LYS A CA 1
ATOM 3266 C C . LYS A 1 408 ? -23.774 -8.020 -9.832 1.00 87.31 408 LYS A C 1
ATOM 3268 O O . LYS A 1 408 ? -22.871 -8.322 -10.643 1.00 87.31 408 LYS A O 1
#

Organism: NCBI:txid1798388

Foldseek 3Di:
DDDDDPDPDDDDDWDFQDDPFTATEAEADADDQVVCVLFFGKDQDLPVVCQPVDDDDDDPDAAPDDDVFKGKHPQPAAHPVDVQKGKMKMKGFADAFKDWDFFWFFAQFKKKKAWAAAKWKKKKFDFDDLPDPPDGGDQVRIHIYIAGHSMMTIGHGGITIDDIHGYQDPGPDIIMMMMMGNCVSVVPPDHGPDGGGHDPSYIYMYHHHRDDDACPQKDFPDLQFDCPPVVVVVVVVCCVVANPPQKDKFFAFPVSDTDDPCCLQAVWQLVLLLVQCVVVVVVLVVDQAAAQFEWADPVDDDDSSCQLPQRVQPPDPPHDHTSNSNSNQCNSCPVVVRHHDHDHYFHQHADPPPDDGTPNVCVNQLNGFTDVVLLVRQVPAPDPCVPHVDCRGSSVSRSSRITMMGGD